Protein AF-0000000074130257 (afdb_homodimer)

Solvent-accessible surface area (backbone atoms only — not comparable to full-atom values): 22558 Å² total; per-residue (Å²): 116,70,37,36,35,36,28,43,68,71,37,57,50,27,30,37,38,44,35,50,38,52,73,68,67,54,76,70,44,76,44,71,60,47,61,91,79,41,42,52,75,32,69,71,35,34,73,74,30,79,81,44,58,72,19,34,38,34,54,56,91,45,73,45,38,48,38,68,27,42,43,53,27,50,41,64,65,64,56,68,94,61,84,92,47,41,66,45,81,52,37,69,63,29,28,46,33,42,26,42,42,54,50,28,51,55,45,34,52,48,42,41,57,21,43,30,40,71,36,34,77,73,42,88,49,66,62,37,70,90,36,48,65,58,43,53,56,48,52,47,51,52,28,59,51,33,72,78,30,70,26,86,69,32,81,51,75,34,57,30,45,51,54,40,46,45,47,55,52,52,37,51,75,68,62,51,84,56,56,82,82,32,60,48,42,46,54,41,49,53,56,53,61,63,38,89,48,37,55,80,44,42,48,66,20,50,54,61,69,70,106,116,71,38,35,34,36,29,44,69,72,38,58,51,26,30,38,38,45,37,50,38,53,74,68,67,53,78,68,43,76,42,70,58,47,61,92,79,40,42,51,76,32,70,71,36,33,73,74,30,80,81,44,59,73,19,35,38,32,53,57,92,46,71,45,40,48,39,69,26,42,43,52,27,48,42,64,66,65,56,66,93,63,84,91,52,41,68,46,82,52,38,70,62,29,28,46,34,42,28,42,42,55,51,27,50,57,45,36,53,48,42,42,58,20,44,32,39,72,37,34,78,73,41,90,51,66,61,40,70,90,34,48,65,60,41,52,55,48,52,46,51,52,29,59,50,33,73,78,29,70,25,85,70,34,81,53,74,34,56,30,46,51,55,38,46,43,46,55,52,50,37,51,76,68,61,53,85,57,56,81,81,31,59,47,42,49,53,41,50,52,56,55,60,63,39,90,47,36,56,82,43,39,48,68,20,50,56,62,72,71,105

Foldseek 3Di:
DFKEKEDALQDLLSLLLVVLCVVLPGDYHYDDADVVVPSLVDVVVCVLPVVSDDTWMDDDPDIDGDSVVSSVVCCVPRVPPDDQSLQDPPPVLNVQLVVLQVLLVVLLVLLCQQQVCVCLVVHDDHGDVVSVVVNVVSLVVQLVCLVVALANRHPHHHSSLSSNLSSVVVCVLVVVPCCVVRVSSVNSNVVVCPPPCNCVSRVVNSVSSND/DFKEKEDALQDLLSLLLVVLCVVLPGDYHYDDAPVVVPSLVDPVVCVLPVVSDDTWMDGDPDIDGDSVVSSVVCCVPRVPPDDQSLQDPPPVLNVQLVVLQVLLVVLLVLLCQQQVCVCLVVHDDHGDVVSVVVNVVSLVVQLVCLVVALANRHPGHHSSLSSNLSSVVVCVLVVVPCCVVRVSSVNSNVVVCPPPCNCVSRVVNSVSSND

Organism: Ciona intestinalis (NCBI:txid7719)

Nearest PDB structures (foldseek):
  3qav-assembly1_A  TM=8.460E-01  e=1.071E-11  Laternula elliptica
  1axd-assembly1_B  TM=7.968E-01  e=5.045E-12  Zea mays
  3m8n-assembly1_A  TM=8.354E-01  e=2.530E-10  Rhodopseudomonas palustris
  1bye-assembly1_B  TM=8.026E-01  e=1.872E-10  Zea mays
  6nv6-assembly2_B  TM=7.912E-01  e=4.180E-10  Xanthomonas citri pv. citri str. 306

Radius of gyration: 20.81 Å; Cα contacts (8 Å, |Δi|>4): 606; chains: 2; bounding box: 53×52×54 Å

Secondary structure (DSSP, 8-state):
--EEEEE-TT-HHHHHHHHHHHHTT--EEEEE--TTTTGGGSHHHHHH-TT--S-EEEETTEEEESHHHHHHHHHHHH--S-S--SS--SHHHHHHHHHHHHHHHHHHHHHHHHHTHHHHHHS-PPP-GGGHHHHHHHHHHHHHHHTT-SBTTBSS--HHHHHHHHHHHHHHHTT-TTGGG-HHHHHHHHHHHTSTTHHHHHHHHHHHHT-/--EEEEE-TT-HHHHHHHHHHHHTT--EEEEE--TTTTGGGSHHHHHH-TT--S-EEEETTEEEESHHHHHHHHHHHH--SSS--SS--SHHHHHHHHHHHHHHHHHHHHHHHHHTHHHHHHS-PPP-GGGHHHHHHHHHHHHHHHTT-SBTTBSS--HHHHHHHHHHHHHHHTT-TTGGG-HHHHHHHHHHHTSTTHHHHHHHHHHHHT-

Sequence (422 aa):
MGLVLYSLEVSPPTRCVRMVLEHLELEYQIHEVNYAAGELQSQEFFALNARRRVPVLKDGEYTIAESRAISCYLCNKYGSGGVSDIYPSDPELRGSVDQQLYVSEAIYDTVQKYLNTKKVLFGEGLPKVEFKDDVIKSIQIYETLLTKQSYLCGDNVTIADVHASSSLFMLQLANFDVMGEFPNTSSWLKKIEALPYYKKCNEKGIAILTKMGLVLYSLEVSPPTRCVRMVLEHLELEYQIHEVNYAAGELQSQEFFALNARRRVPVLKDGEYTIAESRAISCYLCNKYGSGGVSDIYPSDPELRGSVDQQLYVSEAIYDTVQKYLNTKKVLFGEGLPKVEFKDDVIKSIQIYETLLTKQSYLCGDNVTIADVHASSSLFMLQLANFDVMGEFPNTSSWLKKIEALPYYKKCNEKGIAILTK

Structure (mmCIF, N/CA/C/O backbone):
data_AF-0000000074130257-model_v1
#
loop_
_entity.id
_entity.type
_entity.pdbx_description
1 polymer 'Glutathione transferase'
#
loop_
_atom_site.group_PDB
_atom_site.id
_atom_site.type_symbol
_atom_site.label_atom_id
_atom_site.label_alt_id
_atom_site.label_comp_id
_atom_site.label_asym_id
_atom_site.label_entity_id
_atom_site.label_seq_id
_atom_site.pdbx_PDB_ins_code
_atom_site.Cartn_x
_atom_site.Cartn_y
_atom_site.Cartn_z
_atom_site.occupancy
_atom_site.B_iso_or_equiv
_atom_site.auth_seq_id
_atom_site.auth_comp_id
_atom_site.auth_asym_id
_atom_site.auth_atom_id
_atom_site.pdbx_PDB_model_num
ATOM 1 N N . MET A 1 1 ? -14.125 -5.09 -25.438 1 63.53 1 MET A N 1
ATOM 2 C CA . MET A 1 1 ? -12.68 -4.969 -25.609 1 63.53 1 MET A CA 1
ATOM 3 C C . MET A 1 1 ? -11.938 -5.523 -24.406 1 63.53 1 MET A C 1
ATOM 5 O O . MET A 1 1 ? -12.461 -5.496 -23.281 1 63.53 1 MET A O 1
ATOM 9 N N . GLY A 1 2 ? -10.883 -6.547 -24.469 1 87.81 2 GLY A N 1
ATOM 10 C CA . GLY A 1 2 ? -10.305 -7.492 -23.531 1 87.81 2 GLY A CA 1
ATOM 11 C C . GLY A 1 2 ? -9.266 -6.867 -22.609 1 87.81 2 GLY A C 1
ATOM 12 O O . GLY A 1 2 ? -9.078 -5.652 -22.625 1 87.81 2 GLY A O 1
ATOM 13 N N . LEU A 1 3 ? -8.734 -7.418 -21.672 1 98 3 LEU A N 1
ATOM 14 C CA . LEU A 1 3 ? -7.695 -7.016 -20.734 1 98 3 LEU A CA 1
ATOM 15 C C . LEU A 1 3 ? -6.383 -6.738 -21.453 1 98 3 LEU A C 1
ATOM 17 O O . LEU A 1 3 ? -5.926 -7.555 -22.266 1 98 3 LEU A O 1
ATOM 21 N N . VAL A 1 4 ? -5.797 -5.457 -21.25 1 98.69 4 VAL A N 1
ATOM 22 C CA . VAL A 1 4 ? -4.477 -5.102 -21.766 1 98.69 4 VAL A CA 1
ATOM 23 C C . VAL A 1 4 ? -3.568 -4.688 -20.609 1 98.69 4 VAL A C 1
ATOM 25 O O . VAL A 1 4 ? -3.895 -3.77 -19.859 1 98.69 4 VAL A O 1
ATOM 28 N N . LEU A 1 5 ? -2.459 -5.316 -20.484 1 98.75 5 LEU A N 1
ATOM 29 C CA . LEU A 1 5 ? -1.491 -5.023 -19.438 1 98.75 5 LEU A CA 1
ATOM 30 C C . LEU A 1 5 ? -0.273 -4.305 -20.016 1 98.75 5 LEU A C 1
ATOM 32 O O . LEU A 1 5 ? 0.444 -4.855 -20.844 1 98.75 5 LEU A O 1
ATOM 36 N N . TYR A 1 6 ? -0.094 -3.053 -19.609 1 98.69 6 TYR A N 1
ATOM 37 C CA . TYR A 1 6 ? 1.158 -2.352 -19.875 1 98.69 6 TYR A CA 1
ATOM 38 C C . TYR A 1 6 ? 2.262 -2.84 -18.953 1 98.69 6 TYR A C 1
ATOM 40 O O . TYR A 1 6 ? 2.146 -2.729 -17.719 1 98.69 6 TYR A O 1
ATOM 48 N N . SER A 1 7 ? 3.311 -3.32 -19.547 1 96.94 7 SER A N 1
ATOM 49 C CA . SER A 1 7 ? 4.25 -4.133 -18.781 1 96.94 7 SER A CA 1
ATOM 50 C C . SER A 1 7 ? 5.688 -3.877 -19.219 1 96.94 7 SER A C 1
ATOM 52 O O . SER A 1 7 ? 5.922 -3.283 -20.281 1 96.94 7 SER A O 1
ATOM 54 N N . LEU A 1 8 ? 6.625 -4.215 -18.359 1 94.75 8 LEU A N 1
ATOM 55 C CA . LEU A 1 8 ? 8.047 -4.41 -18.625 1 94.75 8 LEU A CA 1
ATOM 56 C C . LEU A 1 8 ? 8.5 -5.789 -18.172 1 94.75 8 LEU A C 1
ATOM 58 O O . LEU A 1 8 ? 8.273 -6.172 -17.016 1 94.75 8 LEU A O 1
ATOM 62 N N . GLU A 1 9 ? 9.148 -6.516 -19.047 1 93 9 GLU A N 1
ATOM 63 C CA . GLU A 1 9 ? 9.539 -7.891 -18.75 1 93 9 GLU A CA 1
ATOM 64 C C . GLU A 1 9 ? 10.398 -7.961 -17.5 1 93 9 GLU A C 1
ATOM 66 O O . GLU A 1 9 ? 10.281 -8.898 -16.703 1 93 9 GLU A O 1
ATOM 71 N N . VAL A 1 10 ? 11.211 -7.004 -17.266 1 92.19 10 VAL A N 1
ATOM 72 C CA . VAL A 1 10 ? 12.195 -7.055 -16.188 1 92.19 10 VAL A CA 1
ATOM 73 C C . VAL A 1 10 ? 11.57 -6.547 -14.891 1 92.19 10 VAL A C 1
ATOM 75 O O . VAL A 1 10 ? 12.156 -6.688 -13.82 1 92.19 10 VAL A O 1
ATOM 78 N N . SER A 1 11 ? 10.414 -5.941 -14.953 1 94 11 SER A N 1
ATOM 79 C CA . SER A 1 11 ? 9.758 -5.34 -13.797 1 94 11 SER A CA 1
ATOM 80 C C . SER A 1 11 ? 9.086 -6.398 -12.93 1 94 11 SER A C 1
ATOM 82 O O . SER A 1 11 ? 8.156 -7.07 -13.367 1 94 11 SER A O 1
ATOM 84 N N . PRO A 1 12 ? 9.477 -6.508 -11.68 1 96.31 12 PRO A N 1
ATOM 85 C CA . PRO A 1 12 ? 8.836 -7.492 -10.805 1 96.31 12 PRO A CA 1
ATOM 86 C C . PRO A 1 12 ? 7.352 -7.219 -10.586 1 96.31 12 PRO A C 1
ATOM 88 O O . PRO A 1 12 ? 6.531 -8.133 -10.672 1 96.31 12 PRO A O 1
ATOM 91 N N . PRO A 1 13 ? 6.918 -5.984 -10.414 1 97.69 13 PRO A N 1
ATOM 92 C CA . PRO A 1 13 ? 5.492 -5.723 -10.219 1 97.69 13 PRO A CA 1
ATOM 93 C C . PRO A 1 13 ? 4.641 -6.172 -11.406 1 97.69 13 PRO A C 1
ATOM 95 O O . PRO A 1 13 ? 3.529 -6.676 -11.211 1 97.69 13 PRO A O 1
ATOM 98 N N . THR A 1 14 ? 5.105 -5.984 -12.586 1 97.81 14 THR A N 1
ATOM 99 C CA . THR A 1 14 ? 4.332 -6.43 -13.742 1 97.81 14 THR A CA 1
ATOM 100 C C . THR A 1 14 ? 4.219 -7.953 -13.766 1 97.81 14 THR A C 1
ATOM 102 O O . THR A 1 14 ? 3.172 -8.5 -14.117 1 97.81 14 THR A O 1
ATOM 105 N N . ARG A 1 15 ? 5.301 -8.594 -13.422 1 98.12 15 ARG A N 1
ATOM 106 C CA . ARG A 1 15 ? 5.301 -10.055 -13.438 1 98.12 15 ARG A CA 1
ATOM 107 C C . ARG A 1 15 ? 4.375 -10.609 -12.359 1 98.12 15 ARG A C 1
ATOM 109 O O . ARG A 1 15 ? 3.758 -11.656 -12.547 1 98.12 15 ARG A O 1
ATOM 116 N N . CYS A 1 16 ? 4.285 -9.938 -11.25 1 98.75 16 CYS A N 1
ATOM 117 C CA . CYS A 1 16 ? 3.324 -10.336 -10.227 1 98.75 16 CYS A CA 1
ATOM 118 C C . CYS A 1 16 ? 1.899 -10.273 -10.766 1 98.75 16 CYS A C 1
ATOM 120 O O . CYS A 1 16 ? 1.106 -11.188 -10.531 1 98.75 16 CYS A O 1
ATOM 122 N N . VAL A 1 17 ? 1.554 -9.203 -11.477 1 98.81 17 VAL A N 1
ATOM 123 C CA . VAL A 1 17 ? 0.211 -9.07 -12.031 1 98.81 17 VAL A CA 1
ATOM 124 C C . VAL A 1 17 ? -0.038 -10.164 -13.062 1 98.81 17 VAL A C 1
ATOM 126 O O . VAL A 1 17 ? -1.133 -10.727 -13.125 1 98.81 17 VAL A O 1
ATOM 129 N N . ARG A 1 18 ? 1 -10.492 -13.852 1 98.75 18 ARG A N 1
ATOM 130 C CA . ARG A 1 18 ? 0.872 -11.586 -14.805 1 98.75 18 ARG A CA 1
ATOM 131 C C . ARG A 1 18 ? 0.546 -12.898 -14.094 1 98.75 18 ARG A C 1
ATOM 133 O O . ARG A 1 18 ? -0.294 -13.672 -14.555 1 98.75 18 ARG A O 1
ATOM 140 N N . MET A 1 19 ? 1.206 -13.141 -13.008 1 98.5 19 MET A N 1
ATOM 141 C CA . MET A 1 19 ? 0.936 -14.359 -12.258 1 98.5 19 MET A CA 1
ATOM 142 C C . MET A 1 19 ? -0.519 -14.414 -11.797 1 98.5 19 MET A C 1
ATOM 144 O O . MET A 1 19 ? -1.154 -15.469 -11.852 1 98.5 19 MET A O 1
ATOM 148 N N . VAL A 1 20 ? -1.075 -13.281 -11.344 1 97.5 20 VAL A N 1
ATOM 149 C CA . VAL A 1 20 ? -2.463 -13.227 -10.898 1 97.5 20 VAL A CA 1
ATOM 150 C C . VAL A 1 20 ? -3.396 -13.469 -12.086 1 97.5 20 VAL A C 1
ATOM 152 O O . VAL A 1 20 ? -4.375 -14.211 -11.977 1 97.5 20 VAL A O 1
ATOM 155 N N . LEU A 1 21 ? -3.092 -12.844 -13.219 1 97.44 21 LEU A N 1
ATOM 156 C CA . LEU A 1 21 ? -3.875 -13.055 -14.43 1 97.44 21 LEU A CA 1
ATOM 157 C C . LEU A 1 21 ? -3.891 -14.531 -14.82 1 97.44 21 LEU A C 1
ATOM 159 O O . LEU A 1 21 ? -4.945 -15.07 -15.164 1 97.44 21 LEU A O 1
ATOM 163 N N . GLU A 1 22 ? -2.738 -15.156 -14.758 1 97 22 GLU A N 1
ATOM 164 C CA . GLU A 1 22 ? -2.629 -16.578 -15.109 1 97 22 GLU A CA 1
ATOM 165 C C . GLU A 1 22 ? -3.375 -17.453 -14.109 1 97 22 GLU A C 1
ATOM 167 O O . GLU A 1 22 ? -4.047 -18.406 -14.492 1 97 22 GLU A O 1
ATOM 172 N N . HIS A 1 23 ? -3.178 -17.125 -12.859 1 95.38 23 HIS A N 1
ATOM 173 C CA . HIS A 1 23 ? -3.895 -17.875 -11.836 1 95.38 23 HIS A CA 1
ATOM 174 C C . HIS A 1 23 ? -5.398 -17.859 -12.094 1 95.38 23 HIS A C 1
ATOM 176 O O . HIS A 1 23 ? -6.074 -18.875 -11.906 1 95.38 23 HIS A O 1
ATOM 182 N N . LEU A 1 24 ? -5.906 -16.75 -12.508 1 94.56 24 LEU A N 1
ATOM 183 C CA . LEU A 1 24 ? -7.336 -16.562 -12.727 1 94.56 24 LEU A CA 1
ATOM 184 C C . LEU A 1 24 ? -7.742 -17.047 -14.117 1 94.56 24 LEU A C 1
ATOM 186 O O . LEU A 1 24 ? -8.914 -16.969 -14.492 1 94.56 24 LEU A O 1
ATOM 190 N N . GLU A 1 25 ? -6.793 -17.469 -14.875 1 94.81 25 GLU A N 1
ATOM 191 C CA . GLU A 1 25 ? -7.012 -18.016 -16.219 1 94.81 25 GLU A CA 1
ATOM 192 C C . GLU A 1 25 ? -7.727 -17 -17.109 1 94.81 25 GLU A C 1
ATOM 194 O O . GLU A 1 25 ? -8.688 -17.344 -17.797 1 94.81 25 GLU A O 1
ATOM 199 N N . LEU A 1 26 ? -7.273 -15.828 -17.031 1 95.62 26 LEU A N 1
ATOM 200 C CA . LEU A 1 26 ? -7.859 -14.766 -17.844 1 95.62 26 LEU A CA 1
ATOM 201 C C . LEU A 1 26 ? -7.07 -14.562 -19.125 1 95.62 26 LEU A C 1
ATOM 203 O O . LEU A 1 26 ? -5.84 -14.656 -19.125 1 95.62 26 LEU A O 1
ATOM 207 N N . GLU A 1 27 ? -7.762 -14.32 -20.172 1 97.25 27 GLU A N 1
ATOM 208 C CA . GLU A 1 27 ? -7.121 -13.883 -21.406 1 97.25 27 GLU A CA 1
ATOM 209 C C . GLU A 1 27 ? -6.758 -12.398 -21.344 1 97.25 27 GLU A C 1
ATOM 211 O O . GLU A 1 27 ? -7.543 -11.586 -20.859 1 97.25 27 GLU A O 1
ATOM 216 N N . TYR A 1 28 ? -5.527 -12.141 -21.797 1 98 28 TYR A N 1
ATOM 217 C CA . TYR A 1 28 ? -5.082 -10.75 -21.766 1 98 28 TYR A CA 1
ATOM 218 C C . TYR A 1 28 ? -4.016 -10.508 -22.828 1 98 28 TYR A C 1
ATOM 220 O O . TYR A 1 28 ? -3.355 -11.445 -23.297 1 98 28 TYR A O 1
ATOM 228 N N . GLN A 1 29 ? -3.9 -9.266 -23.188 1 98.12 29 GLN A N 1
ATOM 229 C CA . GLN A 1 29 ? -2.838 -8.812 -24.078 1 98.12 29 GLN A CA 1
ATOM 230 C C . GLN A 1 29 ? -1.769 -8.039 -23.312 1 98.12 29 GLN A C 1
ATOM 232 O O . GLN A 1 29 ? -2.068 -7.391 -22.312 1 98.12 29 GLN A O 1
ATOM 237 N N . ILE A 1 30 ? -0.541 -8.133 -23.781 1 97.81 30 ILE A N 1
ATOM 238 C CA . ILE A 1 30 ? 0.561 -7.402 -23.172 1 97.81 30 ILE A CA 1
ATOM 239 C C . ILE A 1 30 ? 0.999 -6.262 -24.078 1 97.81 30 ILE A C 1
ATOM 241 O O . ILE A 1 30 ? 1.215 -6.461 -25.281 1 97.81 30 ILE A O 1
ATOM 245 N N . HIS A 1 31 ? 0.965 -5.109 -23.594 1 98.06 31 HIS A N 1
ATOM 246 C CA . HIS A 1 31 ? 1.686 -3.992 -24.188 1 98.06 31 HIS A CA 1
ATOM 247 C C . HIS A 1 31 ? 3.039 -3.785 -23.516 1 98.06 31 HIS A C 1
ATOM 249 O O . HIS A 1 31 ? 3.119 -3.189 -22.438 1 98.06 31 HIS A O 1
ATOM 255 N N . GLU A 1 32 ? 4.074 -4.262 -24.141 1 97.06 32 GLU A N 1
ATOM 256 C CA . GLU A 1 32 ? 5.41 -4.062 -23.594 1 97.06 32 GLU A CA 1
ATOM 257 C C . GLU A 1 32 ? 5.879 -2.625 -23.781 1 97.06 32 GLU A C 1
ATOM 259 O O . GLU A 1 32 ? 6.094 -2.186 -24.922 1 97.06 32 GLU A O 1
ATOM 264 N N . VAL A 1 33 ? 6.004 -1.98 -22.734 1 96.56 33 VAL A N 1
ATOM 265 C CA . VAL A 1 33 ? 6.395 -0.575 -22.766 1 96.56 33 VAL A CA 1
ATOM 266 C C . VAL A 1 33 ? 7.801 -0.445 -23.344 1 96.56 33 VAL A C 1
ATOM 268 O O . VAL A 1 33 ? 8.703 -1.201 -22.984 1 96.56 33 VAL A O 1
ATOM 271 N N . ASN A 1 34 ? 8 0.46 -24.312 1 95 34 ASN A N 1
ATOM 272 C CA . ASN A 1 34 ? 9.32 0.739 -24.875 1 95 34 ASN A CA 1
ATOM 273 C C . ASN A 1 34 ? 10.109 1.703 -24 1 95 34 ASN A C 1
ATOM 275 O O . ASN A 1 34 ? 10.148 2.906 -24.266 1 95 34 ASN A O 1
ATOM 279 N N . TYR A 1 35 ? 10.789 1.142 -23.109 1 89.62 35 TYR A N 1
ATOM 280 C CA . TYR A 1 35 ? 11.523 1.94 -22.141 1 89.62 35 TYR A CA 1
ATOM 281 C C . TYR A 1 35 ? 12.625 2.744 -22.812 1 89.62 35 TYR A C 1
ATOM 283 O O . TYR A 1 35 ? 12.805 3.93 -22.516 1 89.62 35 TYR A O 1
ATOM 291 N N . ALA A 1 36 ? 13.312 2.096 -23.688 1 89 36 ALA A N 1
ATOM 292 C CA . ALA A 1 36 ? 14.453 2.709 -24.359 1 89 36 ALA A CA 1
ATOM 293 C C . ALA A 1 36 ? 14.023 3.938 -25.156 1 89 36 ALA A C 1
ATOM 295 O O . ALA A 1 36 ? 14.773 4.91 -25.266 1 89 36 ALA A O 1
ATOM 296 N N . ALA A 1 37 ? 12.859 3.898 -25.641 1 94.12 37 ALA A N 1
ATOM 297 C CA . ALA A 1 37 ? 12.352 5 -26.453 1 94.12 37 ALA A CA 1
ATOM 298 C C . ALA A 1 37 ? 11.711 6.074 -25.594 1 94.12 37 ALA A C 1
ATOM 300 O O . ALA A 1 37 ? 11.156 7.051 -26.109 1 94.12 37 ALA A O 1
ATOM 301 N N . GLY A 1 38 ? 11.672 5.863 -24.328 1 94.06 38 GLY A N 1
ATOM 302 C CA . GLY A 1 38 ? 11.148 6.867 -23.406 1 94.06 38 GLY A CA 1
ATOM 303 C C . GLY A 1 38 ? 9.641 6.836 -23.281 1 94.06 38 GLY A C 1
ATOM 304 O O . GLY A 1 38 ? 9.016 7.84 -22.938 1 94.06 38 GLY A O 1
ATOM 305 N N . GLU A 1 39 ? 9.016 5.746 -23.594 1 95.75 39 GLU A N 1
ATOM 306 C CA . GLU A 1 39 ? 7.559 5.637 -23.562 1 95.75 39 GLU A CA 1
ATOM 307 C C . GLU A 1 39 ? 7.008 5.953 -22.172 1 95.75 39 GLU A C 1
ATOM 309 O O . GLU A 1 39 ? 5.965 6.602 -22.047 1 95.75 39 GLU A O 1
ATOM 314 N N . LEU A 1 40 ? 7.672 5.574 -21.156 1 93.75 40 LEU A N 1
ATOM 315 C CA . LEU A 1 40 ? 7.23 5.816 -19.781 1 93.75 40 LEU A CA 1
ATOM 316 C C . LEU A 1 40 ? 7.164 7.312 -19.5 1 93.75 40 LEU A C 1
ATOM 318 O O . LEU A 1 40 ? 6.383 7.75 -18.656 1 93.75 40 LEU A O 1
ATOM 322 N N . GLN A 1 41 ? 7.93 8.031 -20.156 1 94 41 GLN A N 1
ATOM 323 C CA . GLN A 1 41 ? 8.031 9.461 -19.891 1 94 41 GLN A CA 1
ATOM 324 C C . GLN A 1 41 ? 7.125 10.258 -20.828 1 94 41 GLN A C 1
ATOM 326 O O . GLN A 1 41 ? 7.043 11.484 -20.734 1 94 41 GLN A O 1
ATOM 331 N N . SER A 1 42 ? 6.441 9.594 -21.672 1 96.12 42 SER A N 1
ATOM 332 C CA . SER A 1 42 ? 5.602 10.258 -22.656 1 96.12 42 SER A CA 1
ATOM 333 C C . SER A 1 42 ? 4.336 10.82 -22.031 1 96.12 42 SER A C 1
ATOM 335 O O . SER A 1 42 ? 3.941 10.398 -20.938 1 96.12 42 SER A O 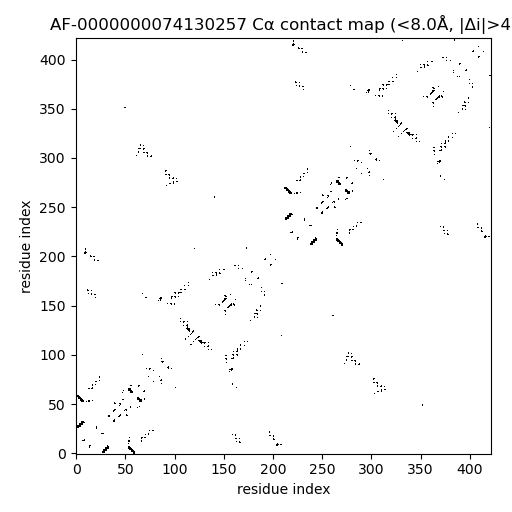1
ATOM 337 N N . GLN A 1 43 ? 3.697 11.742 -22.688 1 95.25 43 GLN A N 1
ATOM 338 C CA . GLN A 1 43 ? 2.422 12.305 -22.25 1 95.25 43 GLN A CA 1
ATOM 339 C C . GLN A 1 43 ? 1.305 11.266 -22.344 1 95.25 43 GLN A C 1
ATOM 341 O O . GLN A 1 43 ? 0.382 11.266 -21.531 1 95.25 43 GLN A O 1
ATOM 346 N N . GLU A 1 44 ? 1.469 10.453 -23.312 1 95.69 44 GLU A N 1
ATOM 347 C CA . GLU A 1 44 ? 0.488 9.375 -23.453 1 95.69 44 GLU A CA 1
ATOM 348 C C . GLU A 1 44 ? 0.482 8.461 -22.234 1 95.69 44 GLU A C 1
ATOM 350 O O . GLU A 1 44 ? -0.582 8.078 -21.75 1 95.69 44 GLU A O 1
ATOM 355 N N . PHE A 1 45 ? 1.673 8.141 -21.781 1 96.75 45 PHE A N 1
ATOM 356 C CA . PHE A 1 45 ? 1.735 7.258 -20.625 1 96.75 45 PHE A CA 1
ATOM 357 C C . PHE A 1 45 ? 1.288 7.992 -19.359 1 96.75 45 PHE A C 1
ATOM 359 O O . PHE A 1 45 ? 0.66 7.398 -18.484 1 96.75 45 PHE A O 1
ATOM 366 N N . PHE A 1 46 ? 1.589 9.266 -19.297 1 94.25 46 PHE A N 1
ATOM 367 C CA . PHE A 1 46 ? 1.132 10.094 -18.188 1 94.25 46 PHE A CA 1
ATOM 368 C C . PHE A 1 46 ? -0.388 10.055 -18.078 1 94.25 46 PHE A C 1
ATOM 370 O O . PHE A 1 46 ? -0.935 10.039 -16.969 1 94.25 46 PHE A O 1
ATOM 377 N N . ALA A 1 47 ? -1.034 10.031 -19.172 1 93.56 47 ALA A N 1
ATOM 378 C CA . ALA A 1 47 ? -2.494 9.984 -19.188 1 93.56 47 ALA A CA 1
ATOM 379 C C . ALA A 1 47 ? -3.01 8.664 -18.641 1 93.56 47 ALA A C 1
ATOM 381 O O . ALA A 1 47 ? -4.117 8.594 -18.109 1 93.56 47 ALA A O 1
ATOM 382 N N . LEU A 1 48 ? -2.215 7.582 -18.75 1 95.5 48 LEU A N 1
ATOM 383 C CA . LEU A 1 48 ? -2.574 6.273 -18.219 1 95.5 48 LEU A CA 1
ATOM 384 C C . LEU A 1 48 ? -2.309 6.203 -16.719 1 95.5 48 LEU A C 1
ATOM 386 O O . LEU A 1 48 ? -3.133 5.684 -15.969 1 95.5 48 LEU A O 1
ATOM 390 N N . ASN A 1 49 ? -1.195 6.758 -16.344 1 96.06 49 ASN A N 1
ATOM 391 C CA . ASN A 1 49 ? -0.727 6.742 -14.961 1 96.06 49 ASN A CA 1
ATOM 392 C C . ASN A 1 49 ? 0.167 7.938 -14.656 1 96.06 49 ASN A C 1
ATOM 394 O O . ASN A 1 49 ? 1.328 7.973 -15.07 1 96.06 49 ASN A O 1
ATOM 398 N N . ALA A 1 50 ? -0.292 8.805 -13.836 1 93.44 50 ALA A N 1
ATOM 399 C CA . ALA A 1 50 ? 0.393 10.062 -13.555 1 93.44 50 ALA A CA 1
ATOM 400 C C . ALA A 1 50 ? 1.741 9.812 -12.883 1 93.44 50 ALA A C 1
ATOM 402 O O . ALA A 1 50 ? 2.629 10.672 -12.922 1 93.44 50 ALA A O 1
ATOM 403 N N . ARG A 1 51 ? 1.95 8.633 -12.32 1 94.06 51 ARG A N 1
ATOM 404 C CA . ARG A 1 51 ? 3.219 8.297 -11.672 1 94.06 51 ARG A CA 1
ATOM 405 C C . ARG A 1 51 ? 4.211 7.738 -12.688 1 94.06 51 ARG A C 1
ATOM 407 O O . ARG A 1 51 ? 5.383 7.523 -12.359 1 94.06 51 ARG A O 1
ATOM 414 N N . ARG A 1 52 ? 3.736 7.449 -13.883 1 94.62 52 ARG A N 1
ATOM 415 C CA . ARG A 1 52 ? 4.57 6.984 -14.992 1 94.62 52 A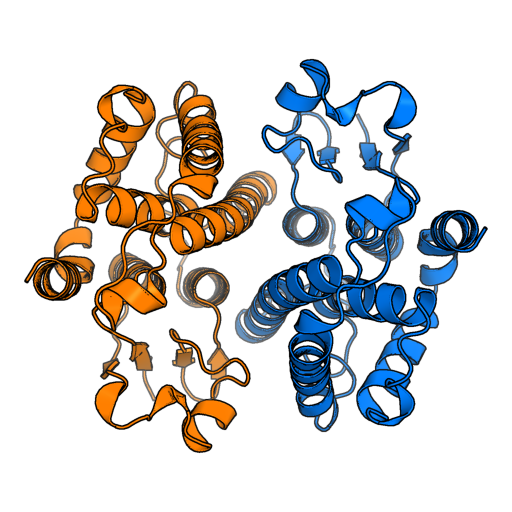RG A CA 1
ATOM 416 C C . ARG A 1 52 ? 5.316 5.707 -14.609 1 94.62 52 ARG A C 1
ATOM 418 O O . ARG A 1 52 ? 6.527 5.609 -14.812 1 94.62 52 ARG A O 1
ATOM 425 N N . ARG A 1 53 ? 4.582 4.805 -14.031 1 94.88 53 ARG A N 1
ATOM 426 C CA . ARG A 1 53 ? 5.121 3.504 -13.648 1 94.88 53 ARG A CA 1
ATOM 427 C C . ARG A 1 53 ? 4.262 2.371 -14.203 1 94.88 53 ARG A C 1
ATOM 429 O O . ARG A 1 53 ? 3.062 2.547 -14.422 1 94.88 53 ARG A O 1
ATOM 436 N N . VAL A 1 54 ? 4.855 1.299 -14.523 1 96.88 54 VAL A N 1
ATOM 437 C CA . VAL A 1 54 ? 4.152 0.055 -14.812 1 96.88 54 VAL A CA 1
ATOM 438 C C . VAL A 1 54 ? 4.047 -0.789 -13.547 1 96.88 54 VAL A C 1
ATOM 440 O O . VAL A 1 54 ? 4.836 -0.623 -12.609 1 96.88 54 VAL A O 1
ATOM 443 N N . PRO A 1 55 ? 3.033 -1.645 -13.5 1 98.5 55 PRO A N 1
ATOM 444 C CA . PRO A 1 55 ? 2.049 -1.999 -14.523 1 98.5 55 PRO A CA 1
ATOM 445 C C . PRO A 1 55 ? 0.867 -1.034 -14.562 1 98.5 55 PRO A C 1
ATOM 447 O O . PRO A 1 55 ? 0.594 -0.342 -13.578 1 98.5 55 PRO A O 1
ATOM 450 N N . VAL A 1 56 ? 0.247 -0.917 -15.68 1 98.81 56 VAL A N 1
ATOM 451 C CA . VAL A 1 56 ? -1.088 -0.363 -15.883 1 98.81 56 VAL A CA 1
ATOM 452 C C . VAL A 1 56 ? -1.978 -1.396 -16.562 1 98.81 56 VAL A C 1
ATOM 454 O O . VAL A 1 56 ? -1.543 -2.08 -17.5 1 98.81 56 VAL A O 1
ATOM 457 N N . LEU A 1 57 ? -3.207 -1.554 -16.125 1 98.88 57 LEU A N 1
ATOM 458 C CA . LEU A 1 57 ? -4.164 -2.475 -16.719 1 98.88 57 LEU A CA 1
ATOM 459 C C . LEU A 1 57 ? -5.355 -1.72 -17.297 1 98.88 57 LEU A C 1
ATOM 461 O O . LEU A 1 57 ? -5.949 -0.879 -16.625 1 98.88 57 LEU A O 1
ATOM 465 N N . LYS A 1 58 ? -5.648 -1.975 -18.5 1 98.62 58 LYS A N 1
ATOM 466 C CA . LYS A 1 58 ? -6.898 -1.532 -19.109 1 98.62 58 LYS A CA 1
ATOM 467 C C . LYS A 1 58 ? -7.91 -2.672 -19.172 1 98.62 58 LYS A C 1
ATOM 469 O O . LYS A 1 58 ? -7.594 -3.764 -19.656 1 98.62 58 LYS A O 1
ATOM 474 N N . ASP A 1 59 ? -9.023 -2.512 -18.688 1 98.31 59 ASP A N 1
ATOM 475 C CA . ASP A 1 59 ? -10.188 -3.391 -18.781 1 98.31 59 ASP A CA 1
ATOM 476 C C . ASP A 1 59 ? -11.367 -2.668 -19.422 1 98.31 59 ASP A C 1
ATOM 478 O O . ASP A 1 59 ? -12.219 -2.121 -18.719 1 98.31 59 ASP A O 1
ATOM 482 N N . GLY A 1 60 ? -11.469 -2.756 -20.75 1 96.5 60 GLY A N 1
ATOM 483 C CA . GLY A 1 60 ? -12.406 -1.892 -21.438 1 96.5 60 GLY A CA 1
ATOM 484 C C . GLY A 1 60 ? -12.109 -0.415 -21.266 1 96.5 60 GLY A C 1
ATOM 485 O O . GLY A 1 60 ? -11 0.037 -21.547 1 96.5 60 GLY A O 1
ATOM 486 N N . GLU A 1 61 ? -13.023 0.282 -20.703 1 95.81 61 GLU A N 1
ATOM 487 C CA . GLU A 1 61 ? -12.859 1.72 -20.516 1 95.81 61 GLU A CA 1
ATOM 488 C C . GLU A 1 61 ? -12.195 2.025 -19.172 1 95.81 61 GLU A C 1
ATOM 490 O O . GLU A 1 61 ? -11.789 3.162 -18.906 1 95.81 61 GLU A O 1
ATOM 495 N N . TYR A 1 62 ? -12.094 1.034 -18.406 1 97.38 62 TYR A N 1
ATOM 496 C CA . TYR A 1 62 ? -11.516 1.221 -17.078 1 97.38 62 TYR A CA 1
ATOM 497 C C . TYR A 1 62 ? -10.008 1.026 -17.109 1 97.38 62 TYR A C 1
ATOM 499 O O . TYR A 1 62 ? -9.508 0.095 -17.734 1 97.38 62 TYR A O 1
ATOM 507 N N . THR A 1 63 ? -9.25 1.955 -16.5 1 98.31 63 THR A N 1
ATOM 508 C CA . THR A 1 63 ? -7.801 1.882 -16.375 1 98.31 63 THR A CA 1
ATOM 509 C C . THR A 1 63 ? -7.379 1.914 -14.906 1 98.31 63 THR A C 1
ATOM 511 O O . THR A 1 63 ? -7.906 2.705 -14.117 1 98.31 63 THR A O 1
ATOM 514 N N . ILE A 1 64 ? -6.469 1.025 -14.562 1 98.62 64 ILE A N 1
ATOM 515 C CA . ILE A 1 64 ? -5.992 0.979 -13.18 1 98.62 64 ILE A CA 1
ATOM 516 C C . ILE A 1 64 ? -4.488 0.725 -13.164 1 98.62 64 ILE A C 1
ATOM 518 O O . ILE A 1 64 ? -3.973 -0.05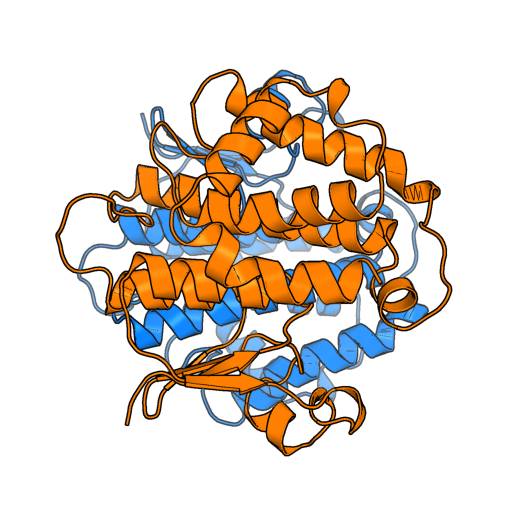3 -13.977 1 98.62 64 ILE A O 1
ATOM 522 N N . ALA A 1 65 ? -3.828 1.413 -12.195 1 98.56 65 ALA A N 1
ATOM 523 C CA . ALA A 1 65 ? -2.398 1.22 -11.961 1 98.56 65 ALA A CA 1
ATOM 524 C C . ALA A 1 65 ? -2.139 0.703 -10.547 1 98.56 65 ALA A C 1
ATOM 526 O O . ALA A 1 65 ? -3.078 0.407 -9.805 1 98.56 65 ALA A O 1
ATOM 527 N N . GLU A 1 66 ? -0.859 0.625 -10.234 1 98.56 66 GLU A N 1
ATOM 528 C CA . GLU A 1 66 ? -0.424 0.038 -8.969 1 98.56 66 GLU A CA 1
ATOM 529 C C . GLU A 1 66 ? -0.642 -1.472 -8.953 1 98.56 66 GLU A C 1
ATOM 531 O O . GLU A 1 66 ? -1.782 -1.939 -8.93 1 98.56 66 GLU A O 1
ATOM 536 N N . SER A 1 67 ? 0.453 -2.186 -8.898 1 98.81 67 SER A N 1
ATOM 537 C CA . SER A 1 67 ? 0.415 -3.623 -9.141 1 98.81 67 SER A CA 1
ATOM 538 C C . SER A 1 67 ? -0.469 -4.336 -8.125 1 98.81 67 SER A C 1
ATOM 540 O O . SER A 1 67 ? -1.265 -5.203 -8.484 1 98.81 67 SER A O 1
ATOM 542 N N . ARG A 1 68 ? -0.369 -3.994 -6.879 1 98.75 68 ARG A N 1
ATOM 543 C CA . ARG A 1 68 ? -1.159 -4.652 -5.844 1 98.75 68 ARG A CA 1
ATOM 544 C C . ARG A 1 68 ? -2.637 -4.297 -5.973 1 98.75 68 ARG A C 1
ATOM 546 O O . ARG A 1 68 ? -3.504 -5.156 -5.801 1 98.75 68 ARG A O 1
ATOM 553 N N . ALA A 1 69 ? -2.961 -3.027 -6.305 1 98.81 69 ALA A N 1
ATOM 554 C CA . ALA A 1 69 ? -4.344 -2.631 -6.562 1 98.81 69 ALA A CA 1
ATOM 555 C C . ALA A 1 69 ? -4.91 -3.375 -7.77 1 98.81 69 ALA A C 1
ATOM 557 O O . ALA A 1 69 ? -6.062 -3.812 -7.75 1 98.81 69 ALA A O 1
ATOM 558 N N . ILE A 1 70 ? -4.109 -3.518 -8.812 1 98.88 70 ILE A N 1
ATOM 559 C CA . ILE A 1 70 ? -4.523 -4.254 -10 1 98.88 70 ILE A CA 1
ATOM 560 C C . ILE A 1 70 ? -4.871 -5.691 -9.617 1 98.88 70 ILE A C 1
ATOM 562 O O . ILE A 1 70 ? -5.898 -6.223 -10.047 1 98.88 70 ILE A O 1
ATOM 566 N N . SER A 1 71 ? -4.016 -6.297 -8.844 1 98.31 71 SER A N 1
ATOM 567 C CA . SER A 1 71 ? -4.246 -7.68 -8.438 1 98.31 71 SER A CA 1
ATOM 568 C C . SER A 1 71 ? -5.535 -7.816 -7.637 1 98.31 71 SER A C 1
ATOM 570 O O . SER A 1 71 ? -6.316 -8.742 -7.863 1 98.31 71 SER A O 1
ATOM 572 N N . CYS A 1 72 ? -5.75 -6.906 -6.68 1 97.44 72 CYS A N 1
ATOM 573 C CA . CYS A 1 72 ? -7.004 -6.914 -5.93 1 97.44 72 CYS A CA 1
ATOM 574 C C . CYS A 1 72 ? -8.195 -6.754 -6.859 1 97.44 72 CYS A C 1
ATOM 576 O O . CYS A 1 72 ? -9.188 -7.477 -6.738 1 97.44 72 CYS A O 1
ATOM 578 N N . TYR A 1 73 ? -8.117 -5.844 -7.824 1 97.75 73 TYR A N 1
ATOM 579 C CA . TYR A 1 73 ? -9.18 -5.578 -8.789 1 97.75 73 TYR A CA 1
ATOM 580 C C . TYR A 1 73 ? -9.523 -6.832 -9.586 1 97.75 73 TYR A C 1
ATOM 582 O O . TYR A 1 73 ? -10.688 -7.215 -9.695 1 97.75 73 TYR A O 1
ATOM 590 N N . LEU A 1 74 ? -8.484 -7.469 -10.086 1 97.06 74 LEU A N 1
ATOM 591 C CA . LEU A 1 74 ? -8.672 -8.664 -10.898 1 97.06 74 LEU A CA 1
ATOM 592 C C . LEU A 1 74 ? -9.383 -9.758 -10.102 1 97.06 74 LEU A C 1
ATOM 594 O O . LEU A 1 74 ? -10.297 -10.406 -10.609 1 97.06 74 LEU A O 1
ATOM 598 N N . CYS A 1 75 ? -8.961 -9.922 -8.914 1 96.31 75 CYS A N 1
ATOM 599 C CA . CYS A 1 75 ? -9.594 -10.93 -8.07 1 96.31 75 CYS A CA 1
ATOM 600 C C . CYS A 1 75 ? -11.039 -10.57 -7.781 1 96.31 75 CYS A C 1
ATOM 602 O O . CYS A 1 75 ? -11.922 -11.43 -7.809 1 96.31 75 CYS A O 1
ATOM 604 N N . ASN A 1 76 ? -11.289 -9.297 -7.484 1 94.25 76 ASN A N 1
ATOM 605 C CA . ASN A 1 76 ? -12.633 -8.859 -7.129 1 94.25 76 ASN A CA 1
ATOM 606 C C . ASN A 1 76 ? -13.602 -8.984 -8.305 1 94.25 76 ASN A C 1
ATOM 608 O O . ASN A 1 76 ? -14.766 -9.32 -8.125 1 94.25 76 ASN A O 1
ATOM 612 N N . LYS A 1 77 ? -13.125 -8.68 -9.445 1 94.5 77 LYS A N 1
ATOM 613 C CA . LYS A 1 77 ? -14.016 -8.633 -10.609 1 94.5 77 LYS A CA 1
ATOM 614 C C . LYS A 1 77 ? -14.148 -10 -11.258 1 94.5 77 LYS A C 1
ATOM 616 O O . LYS A 1 77 ? -15.234 -10.398 -11.672 1 94.5 77 LYS A O 1
ATOM 621 N N . TYR A 1 78 ? -13.062 -10.727 -11.289 1 93.62 78 TYR A N 1
ATOM 622 C CA . TYR A 1 78 ? -13.047 -11.922 -12.117 1 93.62 78 TYR A CA 1
ATOM 623 C C . TYR A 1 78 ? -12.891 -13.18 -11.266 1 93.62 78 TYR A C 1
ATOM 625 O O . TYR A 1 78 ? -13.031 -14.297 -11.766 1 93.62 78 TYR A O 1
ATOM 633 N N . GLY A 1 79 ? -12.516 -12.969 -9.977 1 86.25 79 GLY A N 1
ATOM 634 C CA . GLY A 1 79 ? -12.266 -14.117 -9.117 1 86.25 79 GLY A CA 1
ATOM 635 C C . GLY A 1 79 ? -13.523 -14.883 -8.766 1 86.25 79 GLY A C 1
ATOM 636 O O . GLY A 1 79 ? -14.523 -14.289 -8.359 1 86.25 79 GLY A O 1
ATOM 637 N N . SER A 1 80 ? -14.406 -15.609 -9.656 1 65 80 SER A N 1
ATOM 638 C CA . SER A 1 80 ? -15.641 -16.359 -9.492 1 65 80 SER A CA 1
ATOM 639 C C . SER A 1 80 ? -15.523 -17.391 -8.367 1 65 80 SER A C 1
ATOM 641 O O . SER A 1 80 ? -14.68 -18.281 -8.422 1 65 80 SER A O 1
ATOM 643 N N . GLY A 1 81 ? -16.453 -17.5 -7.316 1 54.56 81 GLY A N 1
ATOM 644 C CA . GLY A 1 81 ? -17 -18.406 -6.324 1 54.56 81 GLY A CA 1
ATOM 645 C C . GLY A 1 81 ? -16.031 -19.516 -5.949 1 54.56 81 GLY A C 1
ATOM 646 O O . GLY A 1 81 ? -16.344 -20.375 -5.117 1 54.56 81 GLY A O 1
ATOM 647 N N . GLY A 1 82 ? -15.078 -19.984 -6.887 1 43.84 82 GLY A N 1
ATOM 648 C CA . GLY A 1 82 ? -14.477 -21.25 -6.523 1 43.84 82 GLY A CA 1
ATOM 649 C C . GLY A 1 82 ? -13.508 -21.156 -5.359 1 43.84 82 GLY A C 1
ATOM 650 O O . GLY A 1 82 ? -13.234 -20.047 -4.871 1 43.84 82 GLY A O 1
ATOM 651 N N . VAL A 1 83 ? -13.023 -22.328 -4.789 1 44.09 83 VAL A N 1
ATOM 652 C CA . VAL A 1 83 ? -12.164 -22.688 -3.672 1 44.09 83 VAL A CA 1
ATOM 653 C C . VAL A 1 83 ? -10.953 -21.75 -3.631 1 44.09 83 VAL A C 1
ATOM 655 O O . VAL A 1 83 ? -10.57 -21.266 -2.562 1 44.09 83 VAL A O 1
ATOM 658 N N . SER A 1 84 ? -9.844 -22 -4.551 1 54.09 84 SER A N 1
ATOM 659 C CA . SER A 1 84 ? -8.555 -21.438 -4.156 1 54.09 84 SER A CA 1
ATOM 660 C C . SER A 1 84 ? -8.547 -19.922 -4.301 1 54.09 84 SER A C 1
ATOM 662 O O . SER A 1 84 ? -8.43 -19.391 -5.414 1 54.09 84 SER A O 1
ATOM 664 N N . ASP A 1 85 ? -9.297 -19.094 -3.393 1 79.56 85 ASP A N 1
ATOM 665 C CA . ASP A 1 85 ? -9.414 -17.641 -3.459 1 79.56 85 ASP A CA 1
ATOM 666 C C . ASP A 1 85 ? -8.133 -16.969 -2.988 1 79.56 85 ASP A C 1
ATOM 668 O O . ASP A 1 85 ? -7.809 -16.984 -1.799 1 79.56 85 ASP A O 1
ATOM 672 N N . ILE A 1 86 ? -7.34 -16.688 -3.957 1 94.31 86 ILE A N 1
ATOM 673 C CA . ILE A 1 86 ? -6.062 -16.031 -3.705 1 94.31 86 ILE A CA 1
ATOM 674 C C . ILE A 1 86 ? -6.305 -14.633 -3.137 1 94.31 86 ILE A C 1
ATOM 676 O O . ILE A 1 86 ? -5.359 -13.914 -2.809 1 94.31 86 ILE A O 1
ATOM 680 N N . TYR A 1 87 ? -7.523 -14.289 -3.002 1 96 87 TYR A N 1
ATOM 681 C CA . TYR A 1 87 ? -7.93 -13.07 -2.314 1 96 87 TYR A CA 1
ATOM 682 C C . TYR A 1 87 ? -9.281 -13.258 -1.634 1 96 87 TYR A C 1
ATOM 684 O O . TYR A 1 87 ? -10.312 -12.844 -2.17 1 96 87 TYR A O 1
ATOM 692 N N . PRO A 1 88 ? -9.234 -13.852 -0.455 1 93.69 88 PRO A N 1
ATOM 693 C CA . PRO A 1 88 ? -10.477 -14.273 0.208 1 93.69 88 PRO A CA 1
ATOM 694 C C . PRO A 1 88 ? -11.414 -13.109 0.5 1 93.69 88 PRO A C 1
ATOM 696 O O . PRO A 1 88 ? -10.961 -11.977 0.698 1 93.69 88 PRO A O 1
ATOM 699 N N . SER A 1 89 ? -12.719 -13.453 0.62 1 90 89 SER A N 1
ATOM 700 C CA . SER A 1 89 ? -13.711 -12.414 0.879 1 90 89 SER A CA 1
ATOM 701 C C . SER A 1 89 ? -13.984 -12.273 2.373 1 90 89 SER A C 1
ATOM 703 O O . SER A 1 89 ? -14.57 -11.281 2.809 1 90 89 SER A O 1
ATOM 705 N N . ASP A 1 90 ? -13.633 -13.352 3.148 1 92.75 90 ASP A N 1
ATOM 706 C CA . ASP A 1 90 ? -13.75 -13.227 4.598 1 92.75 90 ASP A CA 1
ATOM 707 C C . ASP A 1 90 ? -12.984 -12.008 5.109 1 92.75 90 ASP A C 1
ATOM 709 O O . ASP A 1 90 ? -11.797 -11.844 4.816 1 92.75 90 ASP A O 1
ATOM 713 N N . PRO A 1 91 ? -13.641 -11.164 5.863 1 94.06 91 PRO A N 1
ATOM 714 C CA . PRO A 1 91 ? -13 -9.891 6.223 1 94.06 91 PRO A CA 1
ATOM 715 C C . PRO A 1 91 ? -11.688 -10.078 6.969 1 94.06 91 PRO A C 1
ATOM 717 O O . PRO A 1 91 ? -10.727 -9.344 6.734 1 94.06 91 PRO A O 1
ATOM 720 N N . GLU A 1 92 ? -11.625 -11.016 7.887 1 96.56 92 GLU A N 1
ATOM 721 C CA . GLU A 1 92 ? -10.398 -11.203 8.656 1 96.56 92 GLU A CA 1
ATOM 722 C C . GLU A 1 92 ? -9.289 -11.781 7.781 1 96.56 92 GLU A C 1
ATOM 724 O O . GLU A 1 92 ? -8.148 -11.32 7.832 1 96.56 92 GLU A O 1
ATOM 729 N N . LEU A 1 93 ? -9.578 -12.797 6.961 1 95.38 93 LEU A N 1
ATOM 730 C CA . LEU A 1 93 ? -8.586 -13.359 6.055 1 95.38 93 LEU A CA 1
ATOM 731 C C . LEU A 1 93 ? -8.125 -12.32 5.035 1 95.38 93 LEU A C 1
ATOM 733 O O . LEU A 1 93 ? -6.93 -12.18 4.785 1 95.38 93 LEU A O 1
ATOM 737 N N . ARG A 1 94 ? -9.094 -11.594 4.5 1 95.88 94 ARG A N 1
ATOM 738 C CA . ARG A 1 94 ? -8.766 -10.555 3.535 1 95.88 94 ARG A CA 1
ATOM 739 C C . ARG A 1 94 ? -7.926 -9.453 4.184 1 95.88 94 ARG A C 1
ATOM 741 O O . ARG A 1 94 ? -6.996 -8.93 3.568 1 95.88 94 ARG A O 1
ATOM 748 N N . GLY A 1 95 ? -8.305 -9.078 5.406 1 97.81 95 GLY A N 1
ATOM 749 C CA . GLY A 1 95 ? -7.512 -8.109 6.137 1 97.81 95 GLY A CA 1
ATOM 750 C C . GLY A 1 95 ? -6.059 -8.516 6.289 1 97.81 95 GLY A C 1
ATOM 751 O O . GLY A 1 95 ? -5.156 -7.691 6.121 1 97.81 95 GLY A O 1
ATOM 752 N N . SER A 1 96 ? -5.828 -9.766 6.578 1 97.62 96 SER A N 1
ATOM 753 C CA . SER A 1 96 ? -4.469 -10.273 6.703 1 97.62 96 SER A CA 1
ATOM 75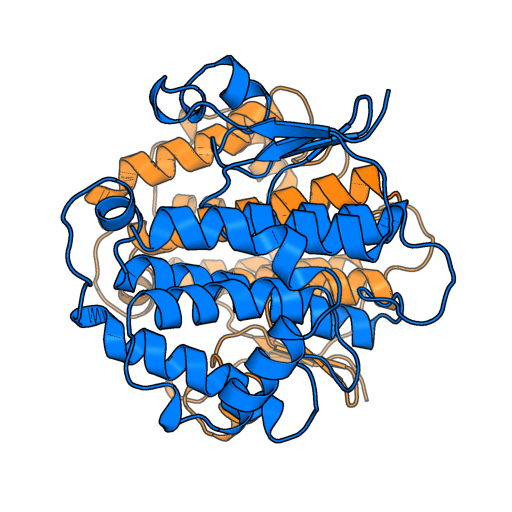4 C C . SER A 1 96 ? -3.723 -10.203 5.375 1 97.62 96 SER A C 1
ATOM 756 O O . SER A 1 96 ? -2.543 -9.852 5.336 1 97.62 96 SER A O 1
ATOM 758 N N . VAL A 1 97 ? -4.418 -10.5 4.324 1 97.94 97 VAL A N 1
ATOM 759 C CA . VAL A 1 97 ? -3.824 -10.414 2.996 1 97.94 97 VAL A CA 1
ATOM 760 C C . VAL A 1 97 ? -3.471 -8.961 2.689 1 97.94 97 VAL A C 1
ATOM 762 O O . VAL A 1 97 ? -2.352 -8.664 2.26 1 97.94 97 VAL A O 1
ATOM 765 N N . ASP A 1 98 ? -4.406 -8.062 2.953 1 98.56 98 ASP A N 1
ATOM 766 C CA . ASP A 1 98 ? -4.176 -6.641 2.699 1 98.56 98 ASP A CA 1
ATOM 767 C C . ASP A 1 98 ? -3 -6.117 3.523 1 98.56 98 ASP A C 1
ATOM 769 O O . ASP A 1 98 ? -2.168 -5.363 3.02 1 98.56 98 ASP A O 1
ATOM 773 N N . GLN A 1 99 ? -2.945 -6.508 4.762 1 98.75 99 GLN A N 1
ATOM 774 C CA . GLN A 1 99 ? -1.822 -6.113 5.602 1 98.75 99 GLN A CA 1
ATOM 775 C C . GLN A 1 99 ? -0.494 -6.535 4.98 1 98.75 99 GLN A C 1
ATOM 777 O O . GLN A 1 99 ? 0.438 -5.73 4.891 1 98.75 99 GLN A O 1
ATOM 782 N N . GLN A 1 100 ? -0.41 -7.75 4.551 1 98.62 100 GLN A N 1
ATOM 783 C CA . GLN A 1 100 ? 0.85 -8.266 4.027 1 98.62 100 GLN A CA 1
ATOM 784 C C . GLN A 1 100 ? 1.163 -7.664 2.658 1 98.62 100 GLN A C 1
ATOM 786 O O . GLN A 1 100 ? 2.328 -7.57 2.268 1 98.62 100 GLN A O 1
ATOM 791 N N . LEU A 1 101 ? 0.133 -7.246 1.917 1 98.81 101 LEU A N 1
ATOM 792 C CA . LEU A 1 101 ? 0.374 -6.512 0.681 1 98.81 101 LEU A CA 1
ATOM 793 C C . LEU A 1 101 ? 1.065 -5.18 0.967 1 98.81 101 LEU A C 1
ATOM 795 O O . LEU A 1 101 ? 2.025 -4.816 0.286 1 98.81 101 LEU A O 1
ATOM 799 N N . TYR A 1 102 ? 0.624 -4.469 1.956 1 98.62 102 TYR A N 1
ATOM 800 C CA . TYR A 1 102 ? 1.246 -3.195 2.299 1 98.62 102 TYR A CA 1
ATOM 801 C C . TYR A 1 102 ? 2.635 -3.408 2.889 1 98.62 102 TYR A C 1
ATOM 803 O O . TYR A 1 102 ? 3.566 -2.656 2.586 1 98.62 102 TYR A O 1
ATOM 811 N N . VAL A 1 103 ? 2.799 -4.438 3.727 1 98.12 103 VAL A N 1
ATOM 812 C CA . VAL A 1 103 ? 4.117 -4.777 4.254 1 98.12 103 VAL A CA 1
ATOM 813 C C . VAL A 1 103 ? 5.066 -5.105 3.104 1 98.12 103 VAL A C 1
ATOM 815 O O . VAL A 1 103 ? 6.207 -4.645 3.084 1 98.12 103 VAL A O 1
ATOM 818 N N . SER A 1 104 ? 4.551 -5.871 2.203 1 98.12 104 SER A N 1
ATOM 819 C CA . SER A 1 104 ? 5.363 -6.27 1.059 1 98.12 104 SER A CA 1
ATOM 820 C C . SER A 1 104 ? 5.82 -5.059 0.256 1 98.12 104 SER A C 1
ATOM 822 O O . SER A 1 104 ? 6.922 -5.055 -0.302 1 98.12 104 SER A O 1
ATOM 824 N N . GLU A 1 105 ? 4.969 -4.066 0.128 1 97.56 105 GLU A N 1
ATOM 825 C CA . GLU A 1 105 ? 5.332 -2.848 -0.59 1 97.56 105 GLU A CA 1
ATOM 826 C C . GLU A 1 105 ? 6.496 -2.135 0.088 1 97.56 105 GLU A C 1
ATOM 828 O O . GLU A 1 105 ? 7.426 -1.676 -0.582 1 97.56 105 GLU A O 1
ATOM 833 N N . ALA A 1 106 ? 6.445 -2.012 1.38 1 95.88 106 ALA A N 1
ATOM 834 C CA . ALA A 1 106 ? 7.52 -1.384 2.143 1 95.88 106 ALA A CA 1
ATOM 835 C C . ALA A 1 106 ? 8.828 -2.156 1.987 1 95.88 106 ALA A C 1
ATOM 837 O O . ALA A 1 106 ? 9.891 -1.559 1.823 1 95.88 106 ALA A O 1
ATOM 838 N N . ILE A 1 107 ? 8.75 -3.434 2.039 1 96.81 107 ILE A N 1
ATOM 839 C CA . ILE A 1 107 ? 9.938 -4.277 1.921 1 96.81 107 ILE A CA 1
ATOM 840 C C . ILE A 1 107 ? 10.5 -4.184 0.504 1 96.81 107 ILE A C 1
ATOM 842 O O . ILE A 1 107 ? 11.711 -4.137 0.315 1 96.81 107 ILE A O 1
ATOM 846 N N . TYR A 1 108 ? 9.617 -4.133 -0.446 1 96.88 108 TYR A N 1
ATOM 847 C CA . TYR A 1 108 ? 10.039 -3.957 -1.83 1 96.88 108 TYR A CA 1
ATOM 848 C C . TYR A 1 108 ? 10.859 -2.682 -1.991 1 96.88 108 TYR A C 1
ATOM 850 O O . TYR A 1 108 ? 11.922 -2.693 -2.617 1 96.88 108 TYR A O 1
ATOM 858 N N . ASP A 1 109 ? 10.406 -1.611 -1.439 1 94.38 109 ASP A N 1
ATOM 859 C CA . ASP A 1 109 ? 11.109 -0.334 -1.516 1 94.38 109 ASP A CA 1
ATOM 860 C C . ASP A 1 109 ? 12.484 -0.426 -0.864 1 94.38 109 ASP A C 1
ATOM 862 O O . ASP A 1 109 ? 13.461 0.123 -1.382 1 94.38 109 ASP A O 1
ATOM 866 N N . THR A 1 110 ? 12.547 -1.096 0.259 1 95.12 110 THR A N 1
ATOM 867 C CA . THR A 1 110 ? 13.805 -1.295 0.968 1 95.12 110 THR A CA 1
ATOM 868 C C . THR A 1 110 ? 14.789 -2.08 0.109 1 95.12 110 THR A C 1
ATOM 870 O O . THR A 1 110 ? 15.961 -1.712 0.003 1 95.12 110 THR A O 1
ATOM 873 N N . VAL A 1 111 ? 14.312 -3.1 -0.525 1 94.69 111 VAL A N 1
ATOM 874 C CA . VAL A 1 111 ? 15.148 -3.955 -1.364 1 94.69 111 VAL A CA 1
ATOM 875 C C . VAL A 1 111 ? 15.617 -3.176 -2.59 1 94.69 111 VAL A C 1
ATOM 877 O O . VAL A 1 111 ? 16.781 -3.275 -2.986 1 94.69 111 VAL A O 1
ATOM 880 N N . GLN A 1 112 ? 14.742 -2.396 -3.158 1 92.62 112 GLN A N 1
ATOM 881 C CA . GLN A 1 112 ? 15.109 -1.588 -4.316 1 92.62 112 GLN A CA 1
ATOM 882 C C . GLN A 1 112 ? 16.188 -0.568 -3.957 1 92.62 112 GLN A C 1
ATOM 884 O O . GLN A 1 112 ? 17.078 -0.284 -4.766 1 92.62 112 GLN A O 1
ATOM 889 N N . LYS A 1 113 ? 16.062 -0.005 -2.771 1 90.56 113 LYS A N 1
ATOM 890 C CA . LYS A 1 113 ? 17.078 0.93 -2.309 1 90.56 113 LYS A CA 1
ATOM 891 C C . LYS A 1 113 ? 18.438 0.246 -2.191 1 90.56 113 LYS A C 1
ATOM 893 O O . LYS A 1 113 ? 19.469 0.8 -2.609 1 90.56 113 LYS A O 1
ATOM 898 N N . TYR A 1 114 ? 18.438 -0.917 -1.69 1 93 114 TYR A N 1
ATOM 899 C CA . TYR A 1 114 ? 19.656 -1.691 -1.543 1 93 114 TYR A CA 1
ATOM 900 C C . TYR A 1 114 ? 20.25 -2.049 -2.904 1 93 114 TYR A C 1
ATOM 902 O O . TYR A 1 114 ? 21.438 -1.834 -3.152 1 93 114 TYR A O 1
ATOM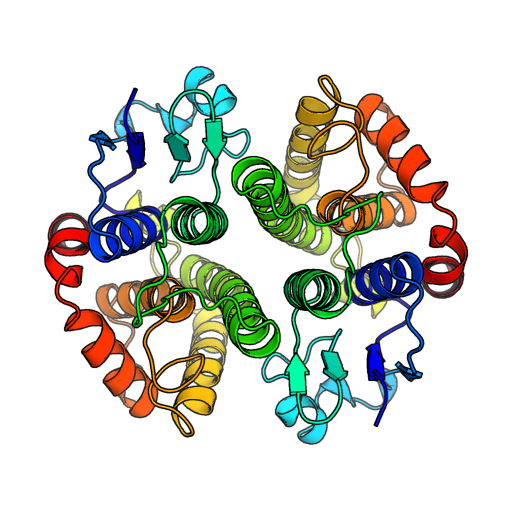 910 N N . LEU A 1 115 ? 19.406 -2.508 -3.756 1 90 115 LEU A N 1
ATOM 911 C CA . LEU A 1 115 ? 19.859 -3.014 -5.043 1 90 115 LEU A CA 1
ATOM 912 C C . LEU A 1 115 ? 20.156 -1.867 -6.004 1 90 115 LEU A C 1
ATOM 914 O O . LEU A 1 115 ? 20.781 -2.072 -7.051 1 90 115 LEU A O 1
ATOM 918 N N . ASN A 1 116 ? 19.781 -0.675 -5.621 1 81.44 116 ASN A N 1
ATOM 919 C CA . ASN A 1 116 ? 19.969 0.456 -6.523 1 81.44 116 ASN A CA 1
ATOM 920 C C . ASN A 1 116 ? 19.438 0.15 -7.926 1 81.44 116 ASN A C 1
ATOM 922 O O . ASN A 1 116 ? 20.125 0.394 -8.914 1 81.44 116 ASN A O 1
ATOM 926 N N . THR A 1 117 ? 18.453 -0.542 -7.961 1 68.19 117 THR A N 1
ATOM 927 C CA . THR A 1 117 ? 17.922 -1.24 -9.125 1 68.19 117 THR A CA 1
ATOM 928 C C . THR A 1 117 ? 17.812 -0.295 -10.32 1 68.19 117 THR A C 1
ATOM 930 O O . THR A 1 117 ? 18.156 -0.669 -11.445 1 68.19 117 THR A O 1
ATOM 933 N N . LYS A 1 118 ? 17.469 0.805 -10.078 1 61.44 118 LYS A N 1
ATOM 934 C CA . LYS A 1 118 ? 17.406 1.725 -11.211 1 61.44 118 LYS A CA 1
ATOM 935 C C . LYS A 1 118 ? 18.766 1.881 -11.875 1 61.44 118 LYS A C 1
ATOM 937 O O . LYS A 1 118 ? 18.875 1.938 -13.102 1 61.44 118 LYS A O 1
ATOM 942 N N . LYS A 1 119 ? 19.688 1.936 -11.008 1 58.91 119 LYS A N 1
ATOM 943 C CA . LYS A 1 119 ? 21.031 2.104 -11.539 1 58.91 119 LYS A CA 1
ATOM 944 C C . LYS A 1 119 ? 21.578 0.786 -12.086 1 58.91 119 LYS A C 1
ATOM 946 O O . LYS A 1 119 ? 22.312 0.775 -13.07 1 58.91 119 LYS A O 1
ATOM 951 N N . VAL A 1 120 ? 21.172 -0.14 -11.438 1 51.5 120 VAL A N 1
ATOM 952 C CA . VAL A 1 120 ? 21.688 -1.444 -11.836 1 51.5 120 VAL A CA 1
ATOM 953 C C . VAL A 1 120 ? 21.031 -1.89 -13.141 1 51.5 120 VAL A C 1
ATOM 955 O O . VAL A 1 120 ? 21.688 -2.387 -14.047 1 51.5 120 VAL A O 1
ATOM 958 N N . LEU A 1 121 ? 19.781 -1.815 -13.078 1 57.22 121 LEU A N 1
ATOM 959 C CA . LEU A 1 121 ? 19.078 -2.281 -14.266 1 57.22 121 LEU A CA 1
ATOM 960 C C . LEU A 1 121 ? 19.406 -1.413 -15.469 1 57.22 121 LEU A C 1
ATOM 962 O O . LEU A 1 121 ? 19.438 -1.9 -16.609 1 57.22 121 LEU A O 1
ATOM 966 N N . PHE A 1 122 ? 19.719 -0.194 -15.172 1 54.72 122 PHE A N 1
ATOM 967 C CA . PHE A 1 122 ? 19.906 0.707 -16.312 1 54.72 122 PHE A CA 1
ATOM 968 C C . PHE A 1 122 ? 21.312 1.294 -16.312 1 54.72 122 PHE A C 1
ATOM 970 O O . PHE A 1 122 ? 21.688 1.984 -17.266 1 54.72 122 PHE A O 1
ATOM 977 N N . GLY A 1 123 ? 22 0.94 -15.234 1 57.69 123 GLY A N 1
ATOM 978 C CA . GLY A 1 123 ? 23.359 1.461 -15.172 1 57.69 123 GLY A CA 1
ATOM 979 C C . GLY A 1 123 ? 24.344 0.508 -14.516 1 57.69 123 GLY A C 1
ATOM 980 O O . GLY A 1 123 ? 24.125 -0.708 -14.523 1 57.69 123 GLY A O 1
ATOM 981 N N . GLU A 1 124 ? 25.516 0.821 -14.273 1 60.38 124 GLU A N 1
ATOM 982 C CA . GLU A 1 124 ? 26.625 0.074 -13.711 1 60.38 124 GLU A CA 1
ATOM 983 C C . GLU A 1 124 ? 26.672 0.207 -12.188 1 60.38 124 GLU A C 1
ATOM 985 O O . GLU A 1 124 ? 27.719 0.054 -11.57 1 60.38 124 GLU A O 1
ATOM 990 N N . GLY A 1 125 ? 25.516 0.217 -11.617 1 68.06 125 GLY A N 1
ATOM 991 C CA . GLY A 1 125 ? 25.688 0.539 -10.203 1 68.06 125 GLY A CA 1
ATOM 992 C C . GLY A 1 125 ? 25.781 -0.689 -9.32 1 68.06 125 GLY A C 1
ATOM 993 O O . GLY A 1 125 ? 25.562 -1.811 -9.781 1 68.06 125 GLY A O 1
ATOM 994 N N . LEU A 1 126 ? 26.5 -0.532 -8.133 1 79.38 126 LEU A N 1
ATOM 995 C CA . LEU A 1 126 ? 26.641 -1.53 -7.082 1 79.38 126 LEU A CA 1
ATOM 996 C C . LEU A 1 126 ? 25.578 -1.344 -6.004 1 79.38 126 LEU A C 1
ATOM 998 O O . LEU A 1 126 ? 25.047 -0.243 -5.832 1 79.38 126 LEU A O 1
ATOM 1002 N N . PRO A 1 127 ? 25.219 -2.518 -5.422 1 83.31 127 PRO A N 1
ATOM 1003 C CA . PRO A 1 127 ? 24.312 -2.385 -4.281 1 83.31 127 PRO A CA 1
ATOM 1004 C C . PRO A 1 127 ? 24.828 -1.408 -3.227 1 83.31 127 PRO A C 1
ATOM 1006 O O . PRO A 1 127 ? 26.031 -1.243 -3.07 1 83.31 127 PRO A O 1
ATOM 1009 N N . LYS A 1 128 ? 23.859 -0.811 -2.607 1 88.81 128 LYS A N 1
ATOM 1010 C CA . LYS A 1 128 ? 24.172 0.103 -1.516 1 88.81 128 LYS A CA 1
ATOM 1011 C C . LYS A 1 128 ? 24.234 -0.633 -0.18 1 88.81 128 LYS A C 1
ATOM 1013 O O . LYS A 1 128 ? 23.203 -0.777 0.496 1 88.81 128 LYS A O 1
ATOM 1018 N N . VAL A 1 129 ? 25.375 -0.927 0.248 1 88.5 129 VAL A N 1
ATOM 1019 C CA . VAL A 1 129 ? 25.609 -1.835 1.365 1 88.5 129 VAL A CA 1
ATOM 1020 C C . VAL A 1 129 ? 25.062 -1.223 2.654 1 88.5 129 VAL A C 1
ATOM 1022 O O . VAL A 1 129 ? 24.781 -1.938 3.617 1 88.5 129 VAL A O 1
ATOM 1025 N N . GLU A 1 130 ? 24.891 0.089 2.629 1 91.56 130 GLU A N 1
ATOM 1026 C CA . GLU A 1 130 ? 24.391 0.768 3.822 1 91.56 130 GLU A CA 1
ATOM 1027 C C . GLU A 1 130 ? 22.969 0.341 4.148 1 91.56 130 GLU A C 1
ATOM 1029 O O . GLU A 1 130 ? 22.5 0.514 5.277 1 91.56 130 GLU A O 1
ATOM 1034 N N . PHE A 1 131 ? 22.328 -0.338 3.236 1 93 131 PHE A N 1
ATOM 1035 C CA . PHE A 1 131 ? 20.953 -0.739 3.445 1 93 131 PHE A CA 1
ATOM 1036 C C . PHE A 1 131 ? 20.844 -2.238 3.697 1 93 131 PHE A C 1
ATOM 1038 O O . PHE A 1 131 ? 19.75 -2.777 3.857 1 93 131 PHE A O 1
ATOM 1045 N N . LYS A 1 132 ? 21.922 -2.914 3.746 1 93.5 132 LYS A N 1
ATOM 1046 C CA . LYS A 1 132 ? 21.938 -4.367 3.879 1 93.5 132 LYS A CA 1
ATOM 1047 C C . LYS A 1 132 ? 21.219 -4.812 5.145 1 93.5 132 LYS A C 1
ATOM 1049 O O . LYS A 1 132 ? 20.422 -5.746 5.113 1 93.5 132 LYS A O 1
ATOM 1054 N N . ASP A 1 133 ? 21.484 -4.152 6.246 1 94.88 133 ASP A N 1
ATOM 1055 C CA . ASP A 1 133 ? 20.844 -4.516 7.512 1 94.88 133 ASP A CA 1
ATOM 1056 C C . ASP A 1 133 ? 19.328 -4.355 7.434 1 94.88 133 ASP A C 1
ATOM 1058 O O . ASP A 1 133 ? 18.594 -5.148 8.016 1 94.88 133 ASP A O 1
ATOM 1062 N N . ASP A 1 134 ? 18.891 -3.336 6.773 1 95.25 134 ASP A N 1
ATOM 1063 C CA . ASP A 1 134 ? 17.469 -3.115 6.594 1 95.25 134 ASP A CA 1
ATOM 1064 C C . ASP A 1 134 ? 16.828 -4.258 5.805 1 95.25 134 ASP A C 1
ATOM 1066 O O . ASP A 1 134 ? 15.703 -4.672 6.098 1 95.25 134 ASP A O 1
ATOM 1070 N N . VAL A 1 135 ? 17.531 -4.684 4.848 1 96 135 VAL A N 1
ATOM 1071 C CA . VAL A 1 135 ? 17.047 -5.805 4.043 1 96 135 VAL A CA 1
ATOM 1072 C C . VAL A 1 135 ? 16.953 -7.055 4.91 1 96 135 VAL A C 1
ATOM 1074 O O . VAL A 1 135 ? 15.938 -7.762 4.871 1 96 135 VAL A O 1
ATOM 1077 N N . ILE A 1 136 ? 17.922 -7.289 5.715 1 96.31 136 ILE A N 1
ATOM 1078 C CA . ILE A 1 136 ? 17.953 -8.461 6.582 1 96.31 136 ILE A CA 1
ATOM 1079 C C . ILE A 1 136 ? 16.781 -8.406 7.562 1 96.31 136 ILE A C 1
ATOM 1081 O O . ILE A 1 136 ? 16.078 -9.398 7.758 1 96.31 136 ILE A O 1
ATOM 1085 N N . LYS A 1 137 ? 16.547 -7.266 8.133 1 95.25 137 LYS A N 1
ATOM 1086 C CA . LYS A 1 137 ? 15.414 -7.082 9.039 1 95.25 137 LYS A CA 1
ATOM 1087 C C . LYS A 1 137 ? 14.086 -7.352 8.336 1 95.25 137 LYS A C 1
ATOM 1089 O O . LYS A 1 137 ? 13.156 -7.883 8.945 1 95.25 137 LYS A O 1
ATOM 1094 N N . SER A 1 138 ? 14.023 -6.938 7.113 1 96.31 138 SER A N 1
ATOM 1095 C CA . SER A 1 138 ? 12.82 -7.16 6.32 1 96.31 138 SER A CA 1
ATOM 1096 C C . SER A 1 138 ? 12.57 -8.648 6.105 1 96.31 138 SER A C 1
ATOM 1098 O O . SER A 1 138 ? 11.438 -9.117 6.238 1 96.31 138 SER A O 1
ATOM 1100 N N . ILE A 1 139 ? 13.617 -9.383 5.766 1 96.81 139 ILE A N 1
ATOM 1101 C CA . ILE A 1 139 ? 13.484 -10.82 5.543 1 96.81 139 ILE A CA 1
ATOM 1102 C C . ILE A 1 139 ? 13.07 -11.5 6.844 1 96.81 139 ILE A C 1
ATOM 1104 O O . ILE A 1 139 ? 12.297 -12.461 6.828 1 96.81 139 ILE A O 1
ATOM 1108 N N . GLN A 1 140 ? 13.531 -10.992 7.926 1 96.25 140 GLN A N 1
ATOM 1109 C CA . GLN A 1 140 ? 13.211 -11.547 9.234 1 96.25 140 GLN A CA 1
ATOM 1110 C C . GLN A 1 140 ? 11.711 -11.484 9.516 1 96.25 140 GLN A C 1
ATOM 1112 O O . GLN A 1 140 ? 11.156 -12.352 10.195 1 96.25 140 GLN A O 1
ATOM 1117 N N . ILE A 1 141 ? 11.07 -10.516 9.031 1 96.25 141 ILE A N 1
ATOM 1118 C CA . ILE A 1 141 ? 9.625 -10.383 9.203 1 96.25 141 ILE A CA 1
ATOM 1119 C C . ILE A 1 141 ? 8.922 -11.594 8.586 1 96.25 141 ILE A C 1
ATOM 1121 O O . ILE A 1 141 ? 8.094 -12.234 9.242 1 96.25 141 ILE A O 1
ATOM 1125 N N . TYR A 1 142 ? 9.25 -11.906 7.359 1 96.75 142 TYR A N 1
ATOM 1126 C CA . TYR A 1 142 ? 8.656 -13.055 6.688 1 96.75 142 TYR A CA 1
ATOM 1127 C C . TYR A 1 142 ? 9.039 -14.359 7.383 1 96.75 142 TYR A C 1
ATOM 1129 O O . TYR A 1 142 ? 8.203 -15.242 7.559 1 96.75 142 TYR A O 1
ATOM 1137 N N . GLU A 1 143 ? 10.32 -14.414 7.766 1 97.31 143 GLU A N 1
ATOM 1138 C CA . GLU A 1 143 ? 10.805 -15.617 8.438 1 97.31 143 GLU A CA 1
ATOM 1139 C C . GLU A 1 143 ? 9.969 -15.914 9.68 1 97.31 143 GLU A C 1
ATOM 1141 O O . GLU A 1 143 ? 9.57 -17.062 9.906 1 97.31 143 GLU A O 1
ATOM 1146 N N . THR A 1 144 ? 9.695 -14.922 10.398 1 95.06 144 THR A N 1
ATOM 1147 C CA . THR A 1 144 ? 8.93 -15.07 11.633 1 95.06 144 THR A CA 1
ATOM 1148 C C . THR A 1 144 ? 7.508 -15.539 11.336 1 95.06 144 THR A C 1
ATOM 1150 O O . THR A 1 144 ? 7.004 -16.453 11.984 1 95.06 144 THR A O 1
ATOM 1153 N N . LEU A 1 145 ? 6.867 -14.961 10.383 1 95.44 145 LEU A N 1
ATOM 1154 C CA . LEU A 1 145 ? 5.512 -15.352 10 1 95.44 145 LEU A CA 1
ATOM 1155 C C . LEU A 1 145 ? 5.473 -16.797 9.547 1 95.44 145 LEU A C 1
ATOM 1157 O O . LEU A 1 145 ? 4.555 -17.547 9.898 1 95.44 145 LEU A O 1
ATOM 1161 N N . LEU A 1 146 ? 6.445 -17.188 8.859 1 97.56 146 LEU A N 1
ATOM 1162 C CA . LEU A 1 146 ? 6.461 -18.469 8.164 1 97.56 146 LEU A CA 1
ATOM 1163 C C . LEU A 1 146 ? 6.875 -19.594 9.109 1 97.56 146 LEU A C 1
ATOM 1165 O O . LEU A 1 146 ? 6.848 -20.766 8.742 1 97.56 146 LEU A O 1
ATOM 1169 N N . THR A 1 147 ? 7.227 -19.234 10.312 1 95.56 147 THR A N 1
ATOM 1170 C CA . THR A 1 147 ? 7.414 -20.266 11.336 1 95.56 147 THR A CA 1
ATOM 1171 C C . THR A 1 147 ? 6.078 -20.875 11.734 1 95.56 147 THR A C 1
ATOM 1173 O O . THR A 1 147 ? 6.031 -22.031 12.188 1 95.56 147 THR A O 1
ATOM 1176 N N . LYS A 1 148 ? 4.961 -20.188 11.5 1 94.38 148 LYS A N 1
ATOM 1177 C CA . LYS A 1 148 ? 3.674 -20.578 12.07 1 94.38 148 LYS A CA 1
ATOM 1178 C C . LYS A 1 148 ? 2.689 -20.984 10.977 1 94.38 148 LYS A C 1
ATOM 1180 O O . LYS A 1 148 ? 1.613 -21.516 11.266 1 94.38 148 LYS A O 1
ATOM 1185 N N . GLN A 1 149 ? 3.018 -20.828 9.812 1 96 149 GLN A N 1
ATOM 1186 C CA . GLN A 1 149 ? 2.094 -21.047 8.703 1 96 149 GLN A CA 1
ATOM 1187 C C . GLN A 1 149 ? 2.85 -21.281 7.398 1 96 149 GLN A C 1
ATOM 1189 O O . GLN A 1 149 ? 4.02 -20.922 7.273 1 96 149 GLN A O 1
ATOM 1194 N N . SER A 1 150 ? 2.145 -21.859 6.418 1 96.38 150 SER A N 1
ATOM 1195 C CA . SER A 1 150 ? 2.768 -22.297 5.176 1 96.38 150 SER A CA 1
ATOM 1196 C C . SER A 1 150 ? 2.963 -21.141 4.211 1 96.38 150 SER A C 1
ATOM 1198 O O . SER A 1 150 ? 3.893 -21.141 3.4 1 96.38 150 SER A O 1
ATOM 1200 N N . TYR A 1 151 ? 2.061 -20.219 4.242 1 98 151 TYR A N 1
ATOM 1201 C CA . TYR A 1 151 ? 2.107 -19 3.436 1 98 151 TYR A CA 1
ATOM 1202 C C . TYR A 1 151 ? 1.937 -17.766 4.305 1 98 151 TYR A C 1
ATOM 1204 O O . TYR A 1 151 ? 1.749 -17.875 5.52 1 98 151 TYR A O 1
ATOM 1212 N N . LEU A 1 152 ? 2.059 -16.625 3.752 1 97.94 152 LEU A N 1
ATOM 1213 C CA . LEU A 1 152 ? 2.133 -15.391 4.531 1 97.94 152 LEU A CA 1
ATOM 1214 C C . LEU A 1 152 ? 0.833 -15.156 5.293 1 97.94 152 LEU A C 1
ATOM 1216 O O . LEU A 1 152 ? 0.833 -14.5 6.34 1 97.94 152 LEU A O 1
ATOM 1220 N N . CYS A 1 153 ? -0.295 -15.633 4.719 1 96.75 153 CYS A N 1
ATOM 1221 C CA . CYS A 1 153 ? -1.585 -15.367 5.344 1 96.75 153 CYS A CA 1
ATOM 1222 C C . CYS A 1 153 ? -2.295 -16.672 5.699 1 96.75 153 CYS A C 1
ATOM 1224 O O . CYS A 1 153 ? -3.527 -16.734 5.695 1 96.75 153 CYS A O 1
ATOM 1226 N N . GLY A 1 154 ? -1.556 -17.703 5.93 1 95.06 154 GLY A N 1
ATOM 1227 C CA . GLY A 1 154 ? -2.148 -18.984 6.309 1 95.06 154 GLY A CA 1
ATOM 1228 C C . GLY A 1 154 ? -1.607 -20.141 5.508 1 95.06 154 GLY A C 1
ATOM 1229 O O . GLY A 1 154 ? -0.411 -20.203 5.219 1 95.06 154 GLY A O 1
ATOM 1230 N N . ASP A 1 155 ? -2.516 -21.031 5.18 1 94.19 155 ASP A N 1
ATOM 1231 C CA . ASP A 1 155 ? -2.057 -22.297 4.613 1 94.19 155 ASP A CA 1
ATOM 1232 C C . ASP A 1 155 ? -2.236 -22.312 3.096 1 94.19 155 ASP A C 1
ATOM 1234 O O . ASP A 1 155 ? -1.821 -23.266 2.428 1 94.19 155 ASP A O 1
ATOM 1238 N N . ASN A 1 156 ? -2.807 -21.328 2.609 1 93.94 156 ASN A N 1
ATOM 1239 C CA . ASN A 1 156 ? -3.02 -21.234 1.168 1 93.94 156 ASN A CA 1
ATOM 1240 C C . ASN A 1 156 ? -2.311 -20.031 0.57 1 93.94 156 ASN A C 1
ATOM 1242 O O . ASN A 1 156 ? -2.15 -19 1.238 1 93.94 156 ASN A O 1
ATOM 1246 N N . VAL A 1 157 ? -1.921 -20.188 -0.712 1 96.38 157 VAL A N 1
ATOM 1247 C CA . VAL A 1 157 ? -1.287 -19.094 -1.429 1 96.38 157 VAL A CA 1
ATOM 1248 C C . VAL A 1 157 ? -2.295 -17.969 -1.646 1 96.38 157 VAL A C 1
ATOM 1250 O O . VAL A 1 157 ? -3.475 -18.219 -1.899 1 96.38 157 VAL A O 1
ATOM 1253 N N . THR A 1 158 ? -1.883 -16.75 -1.448 1 97.12 158 THR A N 1
ATOM 1254 C CA . THR A 1 158 ? -2.684 -15.57 -1.757 1 97.12 158 THR A CA 1
ATOM 1255 C C . THR A 1 158 ? -1.887 -14.586 -2.605 1 97.12 158 THR A C 1
ATOM 1257 O O . THR A 1 158 ? -0.701 -14.797 -2.867 1 97.12 158 THR A O 1
ATOM 1260 N N . ILE A 1 159 ? -2.502 -13.484 -3.035 1 98 159 ILE A N 1
ATOM 1261 C CA . ILE A 1 159 ? -1.811 -12.461 -3.816 1 98 159 ILE A CA 1
ATOM 1262 C C . ILE A 1 159 ? -0.726 -11.805 -2.965 1 98 159 ILE A C 1
ATOM 1264 O O . ILE A 1 159 ? 0.225 -11.234 -3.496 1 98 159 ILE A O 1
ATOM 1268 N N . ALA A 1 160 ? -0.84 -11.867 -1.644 1 98.56 160 ALA A N 1
ATOM 1269 C CA . ALA A 1 160 ? 0.234 -11.367 -0.789 1 98.56 160 ALA A CA 1
ATOM 1270 C C . ALA A 1 160 ? 1.524 -12.148 -1.014 1 98.56 160 ALA A C 1
ATOM 1272 O O . ALA A 1 160 ? 2.613 -11.57 -1.027 1 98.56 160 ALA A O 1
ATOM 1273 N N . ASP A 1 161 ? 1.402 -13.43 -1.178 1 98.62 161 ASP A N 1
ATOM 1274 C CA . ASP A 1 161 ? 2.576 -14.258 -1.424 1 98.62 161 ASP A CA 1
ATOM 1275 C C . ASP A 1 161 ? 3.225 -13.914 -2.762 1 98.62 161 ASP A C 1
ATOM 1277 O O . ASP A 1 161 ? 4.449 -13.82 -2.859 1 98.62 161 ASP A O 1
ATOM 1281 N N . VAL A 1 162 ? 2.414 -13.719 -3.723 1 98.44 162 VAL A N 1
ATOM 1282 C CA . VAL A 1 162 ? 2.875 -13.414 -5.07 1 98.44 162 VAL A CA 1
ATOM 1283 C C . VAL A 1 162 ? 3.68 -12.117 -5.059 1 98.44 162 VAL A C 1
ATOM 1285 O O . VAL A 1 162 ? 4.797 -12.062 -5.582 1 98.44 162 VAL A O 1
ATOM 1288 N N . HIS A 1 163 ? 3.201 -11.117 -4.438 1 98.75 163 HIS A N 1
ATOM 1289 C CA . HIS A 1 163 ? 3.84 -9.805 -4.445 1 98.75 163 HIS A CA 1
ATOM 1290 C C . HIS A 1 163 ? 5.031 -9.766 -3.498 1 98.75 163 HIS A C 1
ATOM 1292 O O . HIS A 1 163 ? 6.078 -9.203 -3.83 1 98.75 163 HIS A O 1
ATOM 1298 N N . ALA A 1 164 ? 4.926 -10.383 -2.365 1 98.62 164 ALA A N 1
ATOM 1299 C CA . ALA A 1 164 ? 5.992 -10.359 -1.367 1 98.62 164 ALA A CA 1
ATOM 1300 C C . ALA A 1 164 ? 7.227 -11.109 -1.865 1 98.62 164 ALA A C 1
ATOM 1302 O O . ALA A 1 164 ? 8.359 -10.68 -1.627 1 98.62 164 ALA A O 1
ATOM 1303 N N . SER A 1 165 ? 7.039 -12.172 -2.561 1 98.06 165 SER A N 1
ATOM 1304 C CA . SER A 1 165 ? 8.148 -13.023 -2.973 1 98.06 165 SER A CA 1
ATOM 1305 C C . SER A 1 165 ? 9 -12.344 -4.039 1 98.06 165 SER A C 1
ATOM 1307 O O . SER A 1 165 ? 10.188 -12.656 -4.191 1 98.06 165 SER A O 1
ATOM 1309 N N . SER A 1 166 ? 8.445 -11.422 -4.777 1 96.94 166 SER A N 1
ATOM 1310 C CA . SER A 1 166 ? 9.117 -10.812 -5.918 1 96.94 166 SER A CA 1
ATOM 1311 C C . SER A 1 166 ? 10.391 -10.094 -5.488 1 96.94 166 SER A C 1
ATOM 1313 O O . SER A 1 166 ? 11.414 -10.164 -6.176 1 96.94 166 SER A O 1
ATOM 1315 N N . SER A 1 167 ? 10.352 -9.391 -4.352 1 95.31 167 SER A N 1
ATOM 1316 C CA . SER A 1 167 ? 11.523 -8.664 -3.867 1 95.31 167 SER A CA 1
ATOM 1317 C C . SER A 1 167 ? 12.633 -9.617 -3.436 1 95.31 167 SER A C 1
ATOM 1319 O O . SER A 1 167 ? 13.812 -9.336 -3.629 1 95.31 167 SER A O 1
ATOM 1321 N N . LEU A 1 168 ? 12.258 -10.695 -2.883 1 95.75 168 LEU A N 1
ATOM 1322 C CA . LEU A 1 168 ? 13.25 -11.664 -2.418 1 95.75 168 LEU A CA 1
ATOM 1323 C C . LEU A 1 168 ? 13.883 -12.398 -3.592 1 95.75 168 LEU A C 1
ATOM 1325 O O . LEU A 1 168 ? 15.07 -12.727 -3.557 1 95.75 168 LEU A O 1
ATOM 1329 N N . PHE A 1 169 ? 13.102 -12.656 -4.59 1 94.5 169 PHE A N 1
ATOM 1330 C CA . PHE A 1 169 ? 13.672 -13.234 -5.801 1 94.5 169 PHE A CA 1
ATOM 1331 C C . PHE A 1 169 ? 14.695 -12.281 -6.422 1 94.5 169 PHE A C 1
ATOM 1333 O O . PHE A 1 169 ? 15.727 -12.719 -6.934 1 94.5 169 PHE A O 1
ATOM 1340 N N . MET A 1 170 ? 14.438 -10.992 -6.379 1 92.56 170 MET A N 1
ATOM 1341 C CA . MET A 1 170 ? 15.391 -10.008 -6.883 1 92.56 170 MET A CA 1
ATOM 1342 C C . MET A 1 170 ? 16.688 -10.062 -6.086 1 92.56 170 MET A C 1
ATOM 1344 O O . MET A 1 170 ? 17.781 -9.914 -6.652 1 92.56 170 MET A O 1
ATOM 1348 N N . LEU A 1 171 ? 16.562 -10.219 -4.812 1 92.31 171 LEU A N 1
ATOM 1349 C CA . LEU A 1 171 ? 17.75 -10.352 -3.973 1 92.31 171 LEU A CA 1
ATOM 1350 C C . LEU A 1 171 ? 18.562 -11.578 -4.367 1 92.31 171 LEU A C 1
ATOM 1352 O O . LEU A 1 171 ? 19.797 -11.523 -4.426 1 92.31 171 LEU A O 1
ATOM 1356 N N . GLN A 1 172 ? 17.844 -12.617 -4.617 1 90.31 172 GLN A N 1
ATOM 1357 C CA . GLN A 1 172 ? 18.531 -13.836 -5.047 1 90.31 172 GLN A CA 1
ATOM 1358 C C . GLN A 1 172 ? 19.266 -13.625 -6.363 1 90.31 172 GLN A C 1
ATOM 1360 O O . GLN A 1 172 ? 20.406 -14.055 -6.52 1 90.31 172 GLN A O 1
ATOM 1365 N N . LEU A 1 173 ? 18.641 -13.008 -7.258 1 87.12 173 LEU A N 1
ATOM 1366 C CA . LEU A 1 173 ? 19.25 -12.727 -8.555 1 87.12 173 LEU A CA 1
ATOM 1367 C C . LEU A 1 173 ? 20.5 -11.859 -8.383 1 87.12 173 LEU A C 1
ATOM 1369 O O . LEU A 1 173 ? 21.438 -11.969 -9.172 1 87.12 173 LEU A O 1
ATOM 1373 N N . ALA A 1 174 ? 20.484 -11.07 -7.336 1 86.38 174 ALA A N 1
ATOM 1374 C CA . ALA A 1 174 ? 21.609 -10.18 -7.066 1 86.38 174 ALA A CA 1
ATOM 1375 C C . ALA A 1 174 ? 22.656 -10.867 -6.184 1 86.38 174 ALA A C 1
ATOM 1377 O O . ALA A 1 174 ? 23.562 -10.211 -5.656 1 86.38 174 ALA A O 1
ATOM 1378 N N . ASN A 1 175 ? 22.469 -12.148 -5.871 1 84.62 175 ASN A N 1
ATOM 1379 C CA . ASN A 1 175 ? 23.375 -12.977 -5.086 1 84.62 175 ASN A CA 1
ATOM 1380 C C . ASN A 1 175 ? 23.484 -12.477 -3.648 1 84.62 175 ASN A C 1
ATOM 1382 O O . ASN A 1 175 ? 24.578 -12.414 -3.094 1 84.62 175 ASN A O 1
ATOM 1386 N N . PHE A 1 176 ? 22.406 -12.008 -3.242 1 82.44 176 PHE A N 1
ATOM 1387 C CA . PHE A 1 176 ? 22.344 -11.648 -1.828 1 82.44 176 PHE A CA 1
ATOM 1388 C C . PHE A 1 176 ? 22.547 -12.883 -0.952 1 82.44 176 PHE A C 1
ATOM 1390 O O . PHE A 1 176 ? 21.75 -13.828 -1.001 1 82.44 176 PHE A O 1
ATOM 1397 N N . ASP A 1 177 ? 23.562 -13.086 -0.337 1 76.12 177 ASP A N 1
ATOM 1398 C CA . ASP A 1 177 ? 24.156 -14.297 0.24 1 76.12 177 ASP A CA 1
ATOM 1399 C C . ASP A 1 177 ? 23.578 -14.57 1.631 1 76.12 177 ASP A C 1
ATOM 1401 O O . ASP A 1 177 ? 24.172 -15.328 2.406 1 76.12 177 ASP A O 1
ATOM 1405 N N . VAL A 1 178 ? 22.375 -14.219 1.89 1 79.88 178 VAL A N 1
ATOM 1406 C CA . VAL A 1 178 ? 22.031 -14.469 3.285 1 79.88 178 VAL A CA 1
ATOM 1407 C C . VAL A 1 178 ? 20.766 -15.312 3.359 1 79.88 178 VAL A C 1
ATOM 1409 O O . VAL A 1 178 ? 20.266 -15.602 4.449 1 79.88 178 VAL A O 1
ATOM 1412 N N . MET A 1 179 ? 20.25 -15.867 2.326 1 84.38 179 MET A N 1
ATOM 1413 C CA . MET A 1 179 ? 18.984 -16.594 2.334 1 84.38 179 MET A CA 1
ATOM 1414 C C . MET A 1 179 ? 19.125 -17.906 3.1 1 84.38 179 MET A C 1
ATOM 1416 O O . MET A 1 179 ? 18.125 -18.438 3.623 1 84.38 179 MET A O 1
ATOM 1420 N N . GLY A 1 180 ? 20.328 -18.375 3.188 1 86.62 180 GLY A N 1
ATOM 1421 C CA . GLY A 1 180 ? 20.594 -19.594 3.943 1 86.62 180 GLY A CA 1
ATOM 1422 C C . GLY A 1 180 ? 20.281 -19.453 5.422 1 86.62 180 GLY A C 1
ATOM 1423 O O . GLY A 1 180 ? 20.031 -20.438 6.105 1 86.62 180 GLY A O 1
ATOM 1424 N N . GLU A 1 181 ? 20.281 -18.266 5.926 1 93.62 181 GLU A N 1
ATOM 1425 C CA . GLU A 1 181 ? 20 -17.969 7.328 1 93.62 181 GLU A CA 1
ATOM 1426 C C . GLU A 1 181 ? 18.5 -17.922 7.598 1 93.62 181 GLU A C 1
ATOM 1428 O O . GLU A 1 181 ? 18.078 -17.828 8.75 1 93.62 181 GLU A O 1
ATOM 1433 N N . PHE A 1 182 ? 17.719 -18.062 6.602 1 96.56 182 PHE A N 1
ATOM 1434 C CA . PHE A 1 182 ? 16.266 -17.969 6.699 1 96.56 182 PHE A CA 1
ATOM 1435 C C . PHE A 1 182 ? 15.602 -19.172 6.055 1 96.56 182 PHE A C 1
ATOM 1437 O O . PHE A 1 182 ? 14.977 -19.062 5 1 96.56 182 PHE A O 1
ATOM 1444 N N . PRO A 1 183 ? 15.617 -20.297 6.754 1 96.88 183 PRO A N 1
ATOM 1445 C CA . PRO A 1 183 ? 15.164 -21.547 6.137 1 96.88 183 PRO A CA 1
ATOM 1446 C C . PRO A 1 183 ? 13.672 -21.547 5.82 1 96.88 183 PRO A C 1
ATOM 1448 O O . PRO A 1 183 ? 13.25 -22.141 4.82 1 96.88 183 PRO A O 1
ATOM 1451 N N . ASN A 1 184 ? 12.836 -20.984 6.699 1 97.81 184 ASN A N 1
ATOM 1452 C CA . ASN A 1 184 ? 11.406 -20.938 6.422 1 97.81 184 ASN A CA 1
ATOM 1453 C C . ASN A 1 184 ? 11.094 -20.094 5.199 1 97.81 184 ASN A C 1
ATOM 1455 O O . ASN A 1 184 ? 10.25 -20.453 4.375 1 97.81 184 ASN A O 1
ATOM 1459 N N . THR A 1 185 ? 11.789 -18.984 5.129 1 97.69 185 THR A N 1
ATOM 1460 C CA . THR A 1 185 ? 11.625 -18.109 3.973 1 97.69 185 THR A CA 1
ATOM 1461 C C . THR A 1 185 ? 12.086 -18.797 2.697 1 97.69 185 THR A C 1
ATOM 1463 O O . THR A 1 185 ? 11.43 -18.703 1.658 1 97.69 185 THR A O 1
ATOM 1466 N N . SER A 1 186 ? 13.211 -19.484 2.777 1 96.38 186 SER A N 1
ATOM 1467 C CA . SER A 1 186 ? 13.711 -20.234 1.626 1 96.38 186 SER A CA 1
ATOM 1468 C C . SER A 1 186 ? 12.719 -21.281 1.166 1 96.38 186 SER A C 1
ATOM 1470 O O . SER A 1 186 ? 12.469 -21.438 -0.033 1 96.38 186 SER A O 1
ATOM 1472 N N . SER A 1 187 ? 12.195 -21.984 2.094 1 97.19 187 SER A N 1
ATOM 1473 C CA . SER A 1 187 ? 11.195 -23 1.78 1 97.19 187 SER A CA 1
ATOM 1474 C C . SER A 1 187 ? 9.961 -22.375 1.142 1 97.19 187 SER A C 1
ATOM 1476 O O . SER A 1 187 ? 9.398 -22.938 0.193 1 97.19 187 SER A O 1
ATOM 1478 N N . TRP A 1 188 ? 9.508 -21.281 1.673 1 98.06 188 TRP A N 1
ATOM 1479 C CA . TRP A 1 188 ? 8.367 -20.547 1.152 1 98.06 188 TRP A CA 1
ATOM 1480 C C . TRP A 1 188 ? 8.617 -20.094 -0.283 1 98.06 188 TRP A C 1
ATOM 1482 O O . TRP A 1 188 ? 7.742 -20.234 -1.145 1 98.06 188 TRP A O 1
ATOM 1492 N N . LEU A 1 189 ? 9.797 -19.594 -0.586 1 97.56 189 LEU A N 1
ATOM 1493 C CA . LEU A 1 189 ? 10.133 -19.156 -1.937 1 97.56 189 LEU A CA 1
ATOM 1494 C C . LEU A 1 189 ? 10.086 -20.328 -2.914 1 97.56 189 LEU A C 1
ATOM 1496 O O . LEU A 1 189 ? 9.648 -20.172 -4.059 1 97.56 189 LEU A O 1
ATOM 1500 N N . LYS A 1 190 ? 10.5 -21.469 -2.461 1 97.31 190 LYS A N 1
ATOM 1501 C CA . LYS A 1 190 ? 10.438 -22.672 -3.307 1 97.31 190 LYS A CA 1
ATOM 1502 C C . LYS A 1 190 ? 8.992 -23.016 -3.646 1 97.31 190 LYS A C 1
ATOM 1504 O O . LYS A 1 190 ? 8.703 -23.469 -4.758 1 97.31 190 LYS A O 1
ATOM 1509 N N . LYS A 1 191 ? 8.109 -22.875 -2.701 1 98.06 191 LYS A N 1
ATOM 1510 C CA . LYS A 1 191 ? 6.688 -23.109 -2.953 1 98.06 191 LYS A CA 1
ATOM 1511 C C . LYS A 1 191 ? 6.148 -22.156 -4.004 1 98.06 191 LYS A C 1
ATOM 1513 O O . LYS A 1 191 ? 5.336 -22.531 -4.848 1 98.06 191 LYS A O 1
ATOM 1518 N N . ILE A 1 192 ? 6.586 -20.906 -3.934 1 98.25 192 ILE A N 1
ATOM 1519 C CA . ILE A 1 192 ? 6.121 -19.922 -4.898 1 98.25 192 ILE A CA 1
ATOM 1520 C C . ILE A 1 192 ? 6.672 -20.25 -6.285 1 98.25 192 ILE A C 1
ATOM 1522 O O . ILE A 1 192 ? 5.945 -20.172 -7.277 1 98.25 192 ILE A O 1
ATOM 1526 N N . GLU A 1 193 ? 7.898 -20.625 -6.348 1 97.38 193 GLU A N 1
ATOM 1527 C CA . GLU A 1 193 ? 8.539 -20.984 -7.609 1 97.38 193 GLU A CA 1
ATOM 1528 C C . GLU A 1 193 ? 7.848 -22.188 -8.25 1 97.38 193 GLU A C 1
ATOM 1530 O O . GLU A 1 193 ? 7.871 -22.344 -9.477 1 97.38 193 GLU A O 1
ATOM 1535 N N . ALA A 1 194 ? 7.234 -22.969 -7.465 1 97.88 194 ALA A N 1
ATOM 1536 C CA . ALA A 1 194 ? 6.625 -24.203 -7.938 1 97.88 194 ALA A CA 1
ATOM 1537 C C . ALA A 1 194 ? 5.211 -23.953 -8.461 1 97.88 194 ALA A C 1
ATOM 1539 O O . ALA A 1 194 ? 4.578 -24.859 -9 1 97.88 194 ALA A O 1
ATOM 1540 N N . LEU A 1 195 ? 4.68 -22.781 -8.289 1 97.62 195 LEU A N 1
ATOM 1541 C CA . LEU A 1 195 ? 3.363 -22.5 -8.852 1 97.62 195 LEU A CA 1
ATOM 1542 C C . LEU A 1 195 ? 3.354 -22.703 -10.359 1 97.62 195 LEU A C 1
ATOM 1544 O O . LEU A 1 195 ? 4.332 -22.391 -11.039 1 97.62 195 LEU A O 1
ATOM 1548 N N . PRO A 1 196 ? 2.23 -23.172 -10.844 1 96.75 196 PRO A N 1
ATOM 1549 C CA . PRO A 1 196 ? 2.213 -23.609 -12.242 1 96.75 196 PRO A CA 1
ATOM 1550 C C . PRO A 1 196 ? 2.459 -22.453 -13.219 1 96.75 196 PRO A C 1
ATOM 1552 O O . PRO A 1 196 ? 2.936 -22.688 -14.336 1 96.75 196 PRO A O 1
ATOM 1555 N N . TYR A 1 197 ? 2.215 -21.312 -12.836 1 96.94 197 TYR A N 1
ATOM 1556 C CA . TYR A 1 197 ? 2.322 -20.172 -13.742 1 96.94 197 TYR A CA 1
ATOM 1557 C C . TYR A 1 197 ? 3.582 -19.359 -13.453 1 96.94 197 TYR A C 1
ATOM 1559 O O . TYR A 1 197 ? 3.854 -18.359 -14.125 1 96.94 197 TYR A O 1
ATOM 1567 N N . TYR A 1 198 ? 4.434 -19.719 -12.523 1 98.31 198 TYR A N 1
ATOM 1568 C CA . TYR A 1 198 ? 5.609 -18.953 -12.133 1 98.31 198 TYR A CA 1
ATOM 1569 C C . TYR A 1 198 ? 6.59 -18.828 -13.289 1 98.31 198 TYR A C 1
ATOM 1571 O O . TYR A 1 198 ? 6.988 -17.719 -13.664 1 98.31 198 TYR A O 1
ATOM 1579 N N . LYS A 1 199 ? 6.934 -19.906 -13.875 1 97.88 199 LYS A N 1
ATOM 1580 C CA . LYS A 1 199 ? 7.93 -19.922 -14.938 1 97.88 199 LYS A CA 1
ATOM 1581 C C . LYS A 1 199 ? 7.461 -19.094 -16.141 1 97.88 199 LYS A C 1
ATOM 1583 O O . LYS A 1 199 ? 8.211 -18.266 -16.656 1 97.88 199 LYS A O 1
ATOM 1588 N N . LYS A 1 200 ? 6.242 -19.328 -16.531 1 97.69 200 LYS A N 1
ATOM 1589 C CA . LYS A 1 200 ? 5.672 -18.609 -17.656 1 97.69 200 LYS A CA 1
ATOM 1590 C C . LYS A 1 200 ? 5.785 -17.109 -17.469 1 97.69 200 LYS A C 1
ATOM 1592 O O . LYS A 1 200 ? 6.098 -16.375 -18.406 1 97.69 200 LYS A O 1
ATOM 1597 N N . CYS A 1 201 ? 5.598 -16.625 -16.234 1 98.25 201 CYS A N 1
ATOM 1598 C CA . CYS A 1 201 ? 5.48 -15.195 -15.969 1 98.25 201 CYS A CA 1
ATOM 1599 C C . CYS A 1 201 ? 6.844 -14.578 -15.672 1 98.25 201 CYS A C 1
ATOM 1601 O O . CYS A 1 201 ? 7.016 -13.359 -15.781 1 98.25 201 CYS A O 1
ATOM 1603 N N . ASN A 1 202 ? 7.844 -15.398 -15.289 1 97.62 202 ASN A N 1
ATOM 1604 C CA . ASN A 1 202 ? 9.055 -14.805 -14.734 1 97.62 202 ASN A CA 1
ATOM 1605 C C . ASN A 1 202 ? 10.281 -15.141 -15.586 1 97.62 202 ASN A C 1
ATOM 1607 O O . ASN A 1 202 ? 11.289 -14.438 -15.539 1 97.62 202 ASN A O 1
ATOM 1611 N N . GLU A 1 203 ? 10.234 -16.203 -16.359 1 96.25 203 GLU A N 1
ATOM 1612 C CA . GLU A 1 203 ? 11.422 -16.75 -17.016 1 96.25 203 GLU A CA 1
ATOM 1613 C C . GLU A 1 203 ? 12.062 -15.734 -17.953 1 96.25 203 GLU A C 1
ATOM 1615 O O . GLU A 1 203 ? 13.281 -15.562 -17.938 1 96.25 203 GLU A O 1
ATOM 1620 N N . LYS A 1 204 ? 11.305 -15.086 -18.766 1 95 204 LYS A N 1
ATOM 1621 C CA . LYS A 1 204 ? 11.844 -14.133 -19.734 1 95 204 LYS A CA 1
ATOM 1622 C C . LYS A 1 204 ? 12.484 -12.938 -19.016 1 95 204 LYS A C 1
ATOM 1624 O O . LYS A 1 204 ? 13.578 -12.508 -19.391 1 95 204 LYS A O 1
ATOM 1629 N N . GLY A 1 205 ? 11.797 -12.375 -18.047 1 93.31 205 GLY A N 1
ATOM 1630 C CA . GLY A 1 205 ? 12.344 -11.258 -17.297 1 93.31 205 GLY A CA 1
ATOM 1631 C C . GLY A 1 205 ? 13.633 -11.602 -16.578 1 93.31 205 GLY A C 1
ATOM 1632 O O . GLY A 1 205 ? 14.594 -10.828 -16.594 1 93.31 205 GLY A O 1
ATOM 1633 N N . ILE A 1 206 ? 13.68 -12.758 -15.992 1 92 206 ILE A N 1
ATOM 1634 C CA . ILE A 1 206 ? 14.859 -13.219 -15.258 1 92 206 ILE A CA 1
ATOM 1635 C C . ILE A 1 206 ? 16.031 -13.398 -16.219 1 92 206 ILE A C 1
ATOM 1637 O O . ILE A 1 206 ? 17.172 -13.047 -15.898 1 92 206 ILE A O 1
ATOM 1641 N N . ALA A 1 207 ? 15.711 -13.93 -17.391 1 91.81 207 ALA A N 1
ATOM 1642 C CA . ALA A 1 207 ? 16.75 -14.141 -18.391 1 91.81 207 ALA A CA 1
ATOM 1643 C C . ALA A 1 207 ? 17.391 -12.812 -18.812 1 91.81 207 ALA A C 1
ATOM 1645 O O . ALA A 1 207 ? 18.594 -12.742 -19.016 1 91.81 207 ALA A O 1
ATOM 1646 N N . ILE A 1 208 ? 16.641 -11.773 -18.859 1 88.19 208 ILE A N 1
ATOM 1647 C CA . ILE A 1 208 ? 17.141 -10.461 -19.25 1 88.19 208 ILE A CA 1
ATOM 1648 C C . ILE A 1 208 ? 17.984 -9.867 -18.125 1 88.19 208 ILE A C 1
ATOM 1650 O O . ILE A 1 208 ? 19.016 -9.25 -18.375 1 88.19 208 ILE A O 1
ATOM 1654 N N . LEU A 1 209 ? 17.578 -10.148 -16.906 1 86.06 209 LEU A N 1
ATOM 1655 C CA . LEU A 1 209 ? 18.219 -9.539 -15.75 1 86.06 209 LEU A CA 1
ATOM 1656 C C . LEU A 1 209 ? 19.547 -10.242 -15.445 1 86.06 209 LEU A C 1
ATOM 1658 O O . LEU A 1 209 ? 20.406 -9.68 -14.758 1 86.06 209 LEU A O 1
ATOM 1662 N N . THR A 1 210 ? 19.625 -11.398 -15.898 1 82.75 210 THR A N 1
ATOM 1663 C CA . THR A 1 210 ? 20.812 -12.164 -15.547 1 82.75 210 THR A CA 1
ATOM 1664 C C . THR A 1 210 ? 21.797 -12.219 -16.703 1 82.75 210 THR A C 1
ATOM 1666 O O . THR A 1 210 ? 22.828 -12.891 -16.625 1 82.75 210 THR A O 1
ATOM 1669 N N . LYS A 1 211 ? 21.734 -11.453 -17.781 1 75.12 211 LYS A N 1
ATOM 1670 C CA . LYS A 1 211 ? 22.688 -11.32 -18.875 1 75.12 211 LYS A CA 1
ATOM 1671 C C . LYS A 1 211 ? 23.703 -10.219 -18.578 1 75.12 211 LYS A C 1
ATOM 1673 O O . LYS A 1 211 ? 23.375 -9.219 -17.938 1 75.12 211 LYS A O 1
ATOM 1678 N N . MET B 1 1 ? -15.289 -9.258 23.219 1 63.59 1 MET B N 1
ATOM 1679 C CA . MET B 1 1 ? -14.312 -8.219 23.531 1 63.59 1 MET B CA 1
ATOM 1680 C C . MET B 1 1 ? -14.156 -7.238 22.375 1 63.59 1 MET B C 1
ATOM 1682 O O . MET B 1 1 ? -14.359 -7.609 21.219 1 63.59 1 MET B O 1
ATOM 1686 N N . GLY B 1 2 ? -14.297 -5.762 22.5 1 87.88 2 GLY B N 1
ATOM 1687 C CA . GLY B 1 2 ? -14.578 -4.684 21.562 1 87.88 2 GLY B CA 1
ATOM 1688 C C . GLY B 1 2 ? -13.352 -4.223 20.812 1 87.88 2 GLY B C 1
ATOM 1689 O O . GLY B 1 2 ? -12.289 -4.844 20.891 1 87.88 2 GLY B O 1
ATOM 1690 N N . LEU B 1 3 ? -13.344 -3.418 19.906 1 98 3 LEU B N 1
ATOM 1691 C CA . LEU B 1 3 ? -12.281 -2.822 19.094 1 98 3 LEU B CA 1
ATOM 1692 C C . LEU B 1 3 ? -11.32 -2.023 19.969 1 98 3 LEU B C 1
ATOM 1694 O O . LEU B 1 3 ? -11.75 -1.197 20.781 1 98 3 LEU B O 1
ATOM 1698 N N . VAL B 1 4 ? -9.945 -2.359 19.891 1 98.69 4 VAL B N 1
ATOM 1699 C CA . VAL B 1 4 ? -8.898 -1.591 20.547 1 98.69 4 VAL B CA 1
ATOM 1700 C C . VAL B 1 4 ? -7.887 -1.096 19.516 1 98.69 4 VAL B C 1
ATOM 1702 O O . VAL B 1 4 ? -7.297 -1.893 18.781 1 98.69 4 VAL B O 1
ATOM 1705 N N . LEU B 1 5 ? -7.66 0.157 19.5 1 98.75 5 LEU B N 1
ATOM 1706 C CA . LEU B 1 5 ? -6.719 0.773 18.562 1 98.75 5 LEU B CA 1
ATOM 1707 C C . LEU B 1 5 ? -5.457 1.225 19.297 1 98.75 5 LEU B C 1
ATOM 1709 O O . LEU B 1 5 ? -5.52 2.082 20.188 1 98.75 5 LEU B O 1
ATOM 1713 N N . TYR B 1 6 ? -4.344 0.596 18.984 1 98.69 6 TYR B N 1
ATOM 1714 C CA . TYR B 1 6 ? -3.043 1.103 19.422 1 98.69 6 TYR B CA 1
ATOM 1715 C C . TYR B 1 6 ? -2.631 2.312 18.578 1 98.69 6 TYR B C 1
ATOM 1717 O O . TYR B 1 6 ? -2.486 2.215 17.359 1 98.69 6 TYR B O 1
ATOM 1725 N N . SER B 1 7 ? -2.402 3.389 19.266 1 96.88 7 SER B N 1
ATOM 1726 C CA . SER B 1 7 ? -2.357 4.672 18.578 1 96.88 7 SER B CA 1
ATOM 1727 C C . SER B 1 7 ? -1.298 5.59 19.172 1 96.88 7 SER B C 1
ATOM 1729 O O . SER B 1 7 ? -0.796 5.332 20.281 1 96.88 7 SER B O 1
ATOM 1731 N N . LEU B 1 8 ? -0.881 6.578 18.406 1 94.75 8 LEU B N 1
ATOM 1732 C CA . LEU B 1 8 ? -0.164 7.781 18.812 1 94.75 8 LEU B CA 1
ATOM 1733 C C . LEU B 1 8 ? -0.889 9.031 18.328 1 94.75 8 LEU B C 1
ATOM 1735 O O . LEU B 1 8 ? -1.202 9.164 17.141 1 94.75 8 LEU B O 1
ATOM 1739 N N . GLU B 1 9 ? -1.133 9.938 19.25 1 92.88 9 GLU B N 1
ATOM 1740 C CA . GLU B 1 9 ? -1.92 11.125 18.922 1 92.88 9 GLU B CA 1
ATOM 1741 C C . GLU B 1 9 ? -1.306 11.898 17.766 1 92.88 9 GLU B C 1
ATOM 1743 O O . GLU B 1 9 ? -2.025 12.438 16.922 1 92.88 9 GLU B O 1
ATOM 1748 N N . VAL B 1 10 ? -0.034 11.93 17.672 1 92.12 10 VAL B N 1
ATOM 1749 C CA . VAL B 1 10 ? 0.653 12.781 16.703 1 92.12 10 VAL B CA 1
ATOM 1750 C C . VAL B 1 10 ? 0.79 12.039 15.367 1 92.12 10 VAL B C 1
ATOM 1752 O O . VAL B 1 10 ? 1.163 12.641 14.359 1 92.12 10 VAL B O 1
ATOM 1755 N N . SER B 1 11 ? 0.517 10.758 15.336 1 93.88 11 SER B N 1
ATOM 1756 C CA . SER B 1 11 ? 0.696 9.93 14.148 1 93.88 11 SER B CA 1
ATOM 1757 C C . SER B 1 11 ? -0.446 10.133 13.156 1 93.88 11 SER B C 1
ATOM 1759 O O . SER B 1 11 ? -1.6 9.82 13.461 1 93.88 11 SER B O 1
ATOM 1761 N N . PRO B 1 12 ? -0.154 10.562 11.953 1 96.25 12 PRO B N 1
ATOM 1762 C CA . PRO B 1 12 ? -1.221 10.742 10.969 1 96.25 12 PRO B CA 1
ATOM 1763 C C . PRO B 1 12 ? -1.922 9.43 10.609 1 96.25 12 PRO B C 1
ATOM 1765 O O . PRO B 1 12 ? -3.154 9.383 10.562 1 96.25 12 PRO B O 1
ATOM 1768 N N . PRO B 1 13 ? -1.224 8.32 10.445 1 97.69 13 PRO B N 1
ATOM 1769 C CA . PRO B 1 13 ? -1.901 7.066 10.117 1 97.69 13 PRO B CA 1
ATOM 1770 C C . PRO B 1 13 ? -2.904 6.637 11.18 1 97.69 13 PRO B C 1
ATOM 1772 O O . PRO B 1 13 ? -3.971 6.109 10.859 1 97.69 13 PRO B O 1
ATOM 1775 N N . THR B 1 14 ? -2.596 6.82 12.422 1 97.81 14 THR B N 1
ATOM 1776 C CA . THR B 1 14 ? -3.547 6.453 13.461 1 97.81 14 THR B CA 1
ATOM 1777 C C . THR B 1 14 ? -4.793 7.328 13.398 1 97.81 14 THR B C 1
ATOM 1779 O O . THR B 1 14 ? -5.91 6.852 13.609 1 97.81 14 THR B O 1
ATOM 1782 N N . ARG B 1 15 ? -4.574 8.578 13.141 1 98.06 15 ARG B N 1
ATOM 1783 C CA . ARG B 1 15 ? -5.703 9.508 13.086 1 98.06 15 ARG B CA 1
ATOM 1784 C C . ARG B 1 15 ? -6.598 9.203 11.891 1 98.06 15 ARG B C 1
ATOM 1786 O O . ARG B 1 15 ? -7.816 9.383 11.961 1 98.06 15 ARG B O 1
ATOM 1793 N N . CYS B 1 16 ? -6.016 8.766 10.805 1 98.75 16 CYS B N 1
ATOM 1794 C CA . CYS B 1 16 ? -6.816 8.32 9.664 1 98.75 16 CYS B CA 1
ATOM 1795 C C . CYS B 1 16 ? -7.723 7.164 10.055 1 98.75 16 CYS B C 1
ATOM 1797 O O . CYS B 1 16 ? -8.906 7.145 9.695 1 98.75 16 CYS B O 1
ATOM 1799 N N . VAL B 1 17 ? -7.188 6.184 10.781 1 98.81 17 VAL B N 1
ATOM 1800 C CA . VAL B 1 17 ? -7.984 5.031 11.195 1 98.81 17 VAL B CA 1
ATOM 1801 C C . VAL B 1 17 ? -9.094 5.484 12.141 1 98.81 17 VAL B C 1
ATOM 1803 O O . VAL B 1 17 ? -10.219 4.996 12.062 1 98.81 17 VAL B O 1
ATOM 1806 N N . ARG B 1 18 ? -8.773 6.453 13.016 1 98.75 18 ARG B N 1
ATOM 1807 C CA . ARG B 1 18 ? -9.805 7.004 13.898 1 98.75 18 ARG B CA 1
ATOM 1808 C C . ARG B 1 18 ? -10.945 7.617 13.086 1 98.75 18 ARG B C 1
ATOM 1810 O O . ARG B 1 18 ? -12.117 7.438 13.422 1 98.75 18 ARG B O 1
ATOM 1817 N N . MET B 1 19 ? -10.609 8.328 12.07 1 98.5 19 MET B N 1
ATOM 1818 C CA . MET B 1 19 ? -11.641 8.938 11.234 1 98.5 19 MET B CA 1
ATOM 1819 C C . MET B 1 19 ? -12.539 7.867 10.625 1 98.5 19 MET B C 1
ATOM 1821 O O . MET B 1 19 ? -13.758 8.047 10.555 1 98.5 19 MET B O 1
ATOM 1825 N N . VAL B 1 20 ? -11.969 6.75 10.164 1 97.5 20 VAL B N 1
ATOM 1826 C CA . VAL B 1 20 ? -12.75 5.668 9.578 1 97.5 20 VAL B CA 1
ATOM 1827 C C . VAL B 1 20 ? -13.648 5.043 10.648 1 97.5 20 VAL B C 1
ATOM 1829 O O . VAL B 1 20 ? -14.82 4.766 10.391 1 97.5 20 VAL B O 1
ATOM 1832 N N . LEU B 1 21 ? -13.102 4.824 11.836 1 97.44 21 LEU B N 1
ATOM 1833 C CA . LEU B 1 21 ? -13.883 4.293 12.945 1 97.44 21 LEU B CA 1
ATOM 1834 C C . LEU B 1 21 ? -15.07 5.195 13.258 1 97.44 21 LEU B C 1
ATOM 1836 O O . LEU B 1 21 ? -16.188 4.711 13.461 1 97.44 21 LEU B O 1
ATOM 1840 N N . GLU B 1 22 ? -14.82 6.477 13.289 1 97 22 GLU B N 1
ATOM 1841 C CA . GLU B 1 22 ? -15.883 7.441 13.578 1 97 22 GLU B CA 1
ATOM 1842 C C . GLU B 1 22 ? -16.922 7.473 12.461 1 97 22 GLU B C 1
ATOM 1844 O O . GLU B 1 22 ? -18.125 7.551 12.719 1 97 22 GLU B O 1
ATOM 1849 N N . HIS B 1 23 ? -16.406 7.492 11.266 1 95.31 23 HIS B N 1
ATOM 1850 C CA . HIS B 1 23 ? -17.328 7.469 10.133 1 95.31 23 HIS B CA 1
ATOM 1851 C C . HIS B 1 23 ? -18.297 6.293 10.227 1 95.31 23 HIS B C 1
ATOM 1853 O O . HIS B 1 23 ? -19.484 6.426 9.914 1 95.31 23 HIS B O 1
ATOM 1859 N N . LEU B 1 24 ? -17.797 5.164 10.641 1 94.38 24 LEU B N 1
ATOM 1860 C CA . LEU B 1 24 ? -18.578 3.934 10.711 1 94.38 24 LEU B CA 1
ATOM 1861 C C . LEU B 1 24 ? -19.359 3.857 12.023 1 94.38 24 LEU B C 1
ATOM 1863 O O . LEU B 1 24 ? -20.062 2.885 12.273 1 94.38 24 LEU B O 1
ATOM 1867 N N . GLU B 1 25 ? -19.172 4.82 12.852 1 94.75 25 GLU B N 1
ATOM 1868 C CA . GLU B 1 25 ? -19.875 4.922 14.125 1 94.75 25 GLU B CA 1
ATOM 1869 C C . GLU B 1 25 ? -19.625 3.682 14.984 1 94.75 25 GLU B C 1
ATOM 1871 O O . GLU B 1 25 ? -20.578 3.123 15.555 1 94.75 25 GLU B O 1
ATOM 1876 N N . LEU B 1 26 ? -18.422 3.297 15.023 1 95.69 26 LEU B N 1
ATOM 1877 C CA . LEU B 1 26 ? -18.062 2.129 15.812 1 95.69 26 LEU B CA 1
ATOM 1878 C C . LEU B 1 26 ? -17.547 2.541 17.188 1 95.69 26 LEU B C 1
ATOM 1880 O O . LEU B 1 26 ? -16.859 3.551 17.312 1 95.69 26 LEU B O 1
ATOM 1884 N N . GLU B 1 27 ? -17.891 1.793 18.156 1 97.25 27 GLU B N 1
ATOM 1885 C CA . GLU B 1 27 ? -17.281 1.947 19.484 1 97.25 27 GLU B CA 1
ATOM 1886 C C . GLU B 1 27 ? -15.914 1.289 19.531 1 97.25 27 GLU B C 1
ATOM 1888 O O . GLU B 1 27 ? -15.727 0.19 19 1 97.25 27 GLU B O 1
ATOM 1893 N N . TYR B 1 28 ? -14.984 2.047 20.125 1 98 28 TYR B N 1
ATOM 1894 C CA . TYR B 1 28 ? -13.633 1.513 20.219 1 98 28 TYR B CA 1
ATOM 1895 C C . TYR B 1 28 ? -12.883 2.123 21.406 1 98 28 TYR B C 1
ATOM 1897 O O . TYR B 1 28 ? -13.242 3.201 21.891 1 98 28 TYR B O 1
ATOM 1905 N N . GLN B 1 29 ? -11.898 1.417 21.828 1 98.12 29 GLN B N 1
ATOM 1906 C CA . GLN B 1 29 ? -10.969 1.901 22.844 1 98.12 29 GLN B CA 1
ATOM 1907 C C . GLN B 1 29 ? -9.625 2.279 22.234 1 98.12 29 GLN B C 1
ATOM 1909 O O . GLN B 1 29 ? -9.211 1.69 21.234 1 98.12 29 GLN B O 1
ATOM 1914 N N . ILE B 1 30 ? -8.969 3.25 22.828 1 97.81 30 ILE B N 1
ATOM 1915 C CA . ILE B 1 30 ? -7.652 3.668 22.375 1 97.81 30 ILE B CA 1
ATOM 1916 C C . ILE B 1 30 ? -6.594 3.234 23.375 1 97.81 30 ILE B C 1
ATOM 1918 O O . ILE B 1 30 ? -6.738 3.469 24.578 1 97.81 30 ILE B O 1
ATOM 1922 N N . HIS B 1 31 ? -5.68 2.51 22.953 1 98.06 31 HIS B N 1
ATOM 1923 C CA . HIS B 1 31 ? -4.426 2.326 23.672 1 98.06 31 HIS B CA 1
ATOM 1924 C C . HIS B 1 31 ? -3.346 3.271 23.156 1 98.06 31 HIS B C 1
ATOM 1926 O O . HIS B 1 31 ? -2.725 3.008 22.125 1 98.06 31 HIS B O 1
ATOM 1932 N N . GLU B 1 32 ? -3.125 4.336 23.875 1 96.94 32 GLU B N 1
ATOM 1933 C CA . GLU B 1 32 ? -2.074 5.27 23.469 1 96.94 32 GLU B CA 1
ATOM 1934 C C . GLU B 1 32 ? -0.69 4.707 23.781 1 96.94 32 GLU B C 1
ATOM 1936 O O . GLU B 1 32 ? -0.337 4.535 24.953 1 96.94 32 GLU B O 1
ATOM 1941 N N . VAL B 1 33 ? -0.003 4.461 22.781 1 96.5 33 VAL B N 1
ATOM 1942 C CA . VAL B 1 33 ? 1.322 3.871 22.938 1 96.5 33 VAL B CA 1
ATOM 1943 C C . VAL B 1 33 ? 2.244 4.844 23.656 1 96.5 33 VAL B C 1
ATOM 1945 O O . VAL B 1 33 ? 2.268 6.039 23.359 1 96.5 33 VAL B O 1
ATOM 1948 N N . ASN B 1 34 ? 2.973 4.371 24.688 1 94.94 34 ASN B N 1
ATOM 1949 C CA . ASN B 1 34 ? 3.951 5.184 25.406 1 94.94 34 ASN B CA 1
ATOM 1950 C C . ASN B 1 34 ? 5.289 5.227 24.656 1 94.94 34 ASN B C 1
ATOM 1952 O O . ASN B 1 34 ? 6.207 4.477 24.984 1 94.94 34 ASN B O 1
ATOM 1956 N N . TYR B 1 35 ? 5.375 6.148 23.812 1 89.62 35 TYR B N 1
ATOM 1957 C CA . TYR B 1 35 ? 6.555 6.262 22.969 1 89.62 35 TYR B CA 1
ATOM 1958 C C . TYR B 1 35 ? 7.797 6.574 23.797 1 89.62 35 TYR B C 1
ATOM 1960 O O . TYR B 1 35 ? 8.859 5.98 23.594 1 89.62 35 TYR B O 1
ATOM 1968 N N . ALA B 1 36 ? 7.633 7.473 24.719 1 89.06 36 ALA B N 1
ATOM 1969 C CA . ALA B 1 36 ? 8.75 7.934 25.531 1 89.06 36 ALA B CA 1
ATOM 1970 C C . ALA B 1 36 ? 9.344 6.785 26.344 1 89.06 36 ALA B C 1
ATOM 1972 O O . ALA B 1 36 ? 10.555 6.742 26.578 1 89.06 36 ALA B O 1
ATOM 1973 N N . ALA B 1 37 ? 8.531 5.867 26.688 1 94.06 37 ALA B N 1
ATOM 1974 C CA . ALA B 1 37 ? 8.984 4.738 27.5 1 94.06 37 ALA B CA 1
ATOM 1975 C C . ALA B 1 37 ? 9.5 3.602 26.625 1 94.06 37 ALA B C 1
ATOM 1977 O O . ALA B 1 37 ? 9.852 2.533 27.125 1 94.06 37 ALA B O 1
ATOM 1978 N N . GLY B 1 38 ? 9.445 3.777 25.344 1 94.06 38 GLY B N 1
ATOM 1979 C CA . GLY B 1 38 ? 9.984 2.787 24.438 1 94.06 38 GLY B CA 1
ATOM 1980 C C . GLY B 1 38 ? 9.023 1.647 24.156 1 94.06 38 GLY B C 1
ATOM 1981 O O . GLY B 1 38 ? 9.445 0.552 23.781 1 94.06 38 GLY B O 1
ATOM 1982 N N . GLU B 1 39 ? 7.758 1.838 24.344 1 95.75 39 GLU B N 1
ATOM 1983 C CA . GLU B 1 39 ? 6.762 0.787 24.156 1 95.75 39 GLU B CA 1
ATOM 1984 C C . GLU B 1 39 ? 6.801 0.24 22.734 1 95.75 39 GLU B C 1
ATOM 1986 O O . GLU B 1 39 ? 6.656 -0.966 22.516 1 95.75 39 GLU B O 1
ATOM 1991 N N . LEU B 1 40 ? 7.027 1.051 21.766 1 93.62 40 LEU B N 1
ATOM 1992 C CA . LEU B 1 40 ? 7.074 0.633 20.375 1 93.62 40 LEU B CA 1
ATOM 1993 C C . LEU B 1 40 ? 8.211 -0.352 20.141 1 93.62 40 LEU B C 1
ATOM 1995 O O . LEU B 1 40 ? 8.141 -1.186 19.234 1 93.62 40 LEU B O 1
ATOM 1999 N N . GLN B 1 41 ? 9.188 -0.246 20.891 1 94 41 GLN B N 1
ATOM 2000 C CA . GLN B 1 41 ? 10.375 -1.064 20.703 1 94 41 GLN B CA 1
ATOM 2001 C C . GLN B 1 41 ? 10.336 -2.312 21.578 1 94 41 GLN B C 1
ATOM 2003 O O . GLN B 1 41 ? 11.242 -3.146 21.516 1 94 41 GLN B O 1
ATOM 2008 N N . SER B 1 42 ? 9.32 -2.461 22.312 1 96.12 42 SER B N 1
ATOM 2009 C CA . SER B 1 42 ? 9.203 -3.58 23.234 1 96.12 42 SER B CA 1
ATOM 2010 C C . SER B 1 42 ? 8.914 -4.883 22.5 1 96.12 42 SER B C 1
ATOM 2012 O O . SER B 1 42 ? 8.445 -4.867 21.359 1 96.12 42 SER B O 1
ATOM 2014 N N . GLN B 1 43 ? 9.156 -6 23.141 1 95.25 43 GLN B N 1
ATOM 2015 C CA . GLN B 1 43 ? 8.836 -7.32 22.609 1 95.25 43 GLN B CA 1
ATOM 2016 C C . GLN B 1 43 ? 7.324 -7.531 22.531 1 95.25 43 GLN B C 1
ATOM 2018 O O . GLN B 1 43 ? 6.828 -8.203 21.625 1 95.25 43 GLN B O 1
ATOM 2023 N N . GLU B 1 44 ? 6.691 -6.938 23.469 1 95.69 44 GLU B N 1
ATOM 2024 C CA . GLU B 1 44 ? 5.234 -7.023 23.469 1 95.69 44 GLU B CA 1
ATOM 2025 C C . GLU B 1 44 ? 4.648 -6.387 22.219 1 95.69 44 GLU B C 1
ATOM 2027 O O . GLU B 1 44 ? 3.734 -6.941 21.594 1 95.69 44 GLU B O 1
ATOM 2032 N N . PHE B 1 45 ? 5.188 -5.234 21.875 1 96.81 45 PHE B N 1
ATOM 2033 C CA . PHE B 1 45 ? 4.664 -4.574 20.688 1 96.81 45 PHE B CA 1
ATOM 2034 C C . PHE B 1 45 ? 5.078 -5.32 19.422 1 96.81 45 PHE B C 1
ATOM 2036 O O . PHE B 1 45 ? 4.316 -5.387 18.453 1 96.81 45 PHE B O 1
ATOM 2043 N N . PHE B 1 46 ? 6.266 -5.891 19.453 1 94.31 46 PHE B N 1
ATOM 2044 C CA . PHE B 1 46 ? 6.73 -6.711 18.344 1 94.31 46 PHE B CA 1
ATOM 2045 C C . PHE B 1 46 ? 5.766 -7.859 18.062 1 94.31 46 PHE B C 1
ATOM 2047 O O . PHE B 1 46 ? 5.523 -8.219 16.906 1 94.31 46 PHE B O 1
ATOM 2054 N N . ALA B 1 47 ? 5.223 -8.391 19.094 1 93.56 47 ALA B N 1
ATOM 2055 C CA . ALA B 1 47 ? 4.273 -9.492 18.953 1 93.56 47 ALA B CA 1
ATOM 2056 C C . ALA B 1 47 ? 2.982 -9.031 18.297 1 93.56 47 ALA B C 1
ATOM 2058 O O . ALA B 1 47 ? 2.291 -9.82 17.641 1 93.56 47 ALA B O 1
ATOM 2059 N N . LEU B 1 48 ? 2.633 -7.742 18.422 1 95.56 48 LEU B N 1
ATOM 2060 C CA . LEU B 1 48 ? 1.45 -7.164 17.797 1 95.56 48 LEU B CA 1
ATOM 2061 C C . LEU B 1 48 ? 1.717 -6.844 16.328 1 95.56 48 LEU B C 1
ATOM 2063 O O . LEU B 1 48 ? 0.88 -7.117 15.469 1 95.56 48 LEU B O 1
ATOM 2067 N N . ASN B 1 49 ? 2.887 -6.312 16.094 1 96.06 49 ASN B N 1
ATOM 2068 C CA . ASN B 1 49 ? 3.311 -5.871 14.773 1 96.06 49 ASN B CA 1
ATOM 2069 C C . ASN B 1 49 ? 4.828 -5.926 14.625 1 96.06 49 ASN B C 1
ATOM 2071 O O . ASN B 1 49 ? 5.539 -5.066 15.156 1 96.06 49 ASN B O 1
ATOM 2075 N N . ALA B 1 50 ? 5.285 -6.781 13.812 1 93.5 50 ALA B N 1
ATOM 2076 C CA . ALA B 1 50 ? 6.715 -7.035 13.664 1 93.5 50 ALA B CA 1
ATOM 2077 C C . ALA B 1 50 ? 7.438 -5.805 13.125 1 93.5 50 ALA B C 1
ATOM 2079 O O . ALA B 1 50 ? 8.648 -5.66 13.305 1 93.5 50 ALA B O 1
ATOM 2080 N N . ARG B 1 51 ? 6.723 -4.871 12.523 1 94.12 51 ARG B N 1
ATOM 2081 C CA . ARG B 1 51 ? 7.328 -3.652 12 1 94.12 51 ARG B CA 1
ATOM 2082 C C . ARG B 1 51 ? 7.414 -2.578 13.078 1 94.12 51 ARG B C 1
ATOM 2084 O O . ARG B 1 51 ? 8.023 -1.525 12.867 1 94.12 51 ARG B O 1
ATOM 2091 N N . ARG B 1 52 ? 6.766 -2.814 14.211 1 94.62 52 ARG B N 1
ATOM 2092 C CA . ARG B 1 52 ? 6.816 -1.93 15.367 1 94.62 52 ARG B CA 1
ATOM 2093 C C . ARG B 1 52 ? 6.34 -0.527 15.008 1 94.62 52 ARG B C 1
ATOM 2095 O O . ARG B 1 52 ? 7.004 0.461 15.328 1 94.62 52 ARG B O 1
ATOM 2102 N N . ARG B 1 53 ? 5.242 -0.497 14.312 1 94.94 53 ARG B N 1
ATOM 2103 C CA . ARG B 1 53 ? 4.617 0.764 13.922 1 94.94 53 ARG B CA 1
ATOM 2104 C C . ARG B 1 53 ? 3.146 0.792 14.328 1 94.94 53 ARG B C 1
ATOM 2106 O O . ARG B 1 53 ? 2.504 -0.256 14.43 1 94.94 53 ARG B O 1
ATOM 2113 N N . VAL B 1 54 ? 2.662 1.914 14.664 1 96.81 54 VAL B N 1
ATOM 2114 C CA . VAL B 1 54 ? 1.23 2.146 14.82 1 96.81 54 VAL B CA 1
ATOM 2115 C C . VAL B 1 54 ? 0.647 2.666 13.508 1 96.81 54 VAL B C 1
ATOM 2117 O O . VAL B 1 54 ? 1.37 3.221 12.672 1 96.81 54 VAL B O 1
ATOM 2120 N N . PRO B 1 55 ? -0.64 2.436 13.312 1 98.5 55 PRO B N 1
ATOM 2121 C CA . PRO B 1 55 ? -1.639 1.849 14.203 1 98.5 55 PRO B CA 1
ATOM 2122 C C . PRO B 1 55 ? -1.642 0.322 14.172 1 98.5 55 PRO B C 1
ATOM 2124 O O . PRO B 1 55 ? -1.177 -0.276 13.195 1 98.5 55 PRO B O 1
ATOM 2127 N N . VAL B 1 56 ? -2.062 -0.293 15.227 1 98.81 56 VAL B N 1
ATOM 2128 C CA . VAL B 1 56 ? -2.494 -1.685 15.312 1 98.81 56 VAL B CA 1
ATOM 2129 C C . VAL B 1 56 ? -3.922 -1.751 15.844 1 98.81 56 VAL B C 1
ATOM 2131 O O . VAL B 1 56 ? -4.273 -1.031 16.781 1 98.81 56 VAL B O 1
ATOM 2134 N N . LEU B 1 57 ? -4.773 -2.574 15.258 1 98.88 57 LEU B N 1
ATOM 2135 C CA . LEU B 1 57 ? -6.148 -2.76 15.711 1 98.88 57 LEU B CA 1
ATOM 2136 C C . LEU B 1 57 ? -6.371 -4.188 16.188 1 98.88 57 LEU B C 1
ATOM 2138 O O . LEU B 1 57 ? -6.027 -5.148 15.5 1 98.88 57 LEU B O 1
ATOM 2142 N N . LYS B 1 58 ? -6.871 -4.32 17.344 1 98.62 58 LYS B N 1
ATOM 2143 C CA . LYS B 1 58 ? -7.375 -5.598 17.844 1 98.62 58 LYS B CA 1
ATOM 2144 C C . LYS B 1 58 ? -8.898 -5.664 17.75 1 98.62 58 LYS B C 1
ATOM 2146 O O . LYS B 1 58 ? -9.594 -4.754 18.188 1 98.62 58 LYS B O 1
ATOM 2151 N N . ASP B 1 59 ? -9.406 -6.602 17.141 1 98.38 59 ASP B N 1
ATOM 2152 C CA . ASP B 1 59 ? -10.828 -6.945 17.078 1 98.38 59 ASP B CA 1
ATOM 2153 C C . ASP B 1 59 ? -11.078 -8.352 17.625 1 98.38 59 ASP B C 1
ATOM 2155 O O . ASP B 1 59 ? -11.109 -9.32 16.859 1 98.38 59 ASP B O 1
ATOM 2159 N N . GLY B 1 60 ? -11.352 -8.445 18.906 1 96.5 60 GLY B N 1
ATOM 2160 C CA . GLY B 1 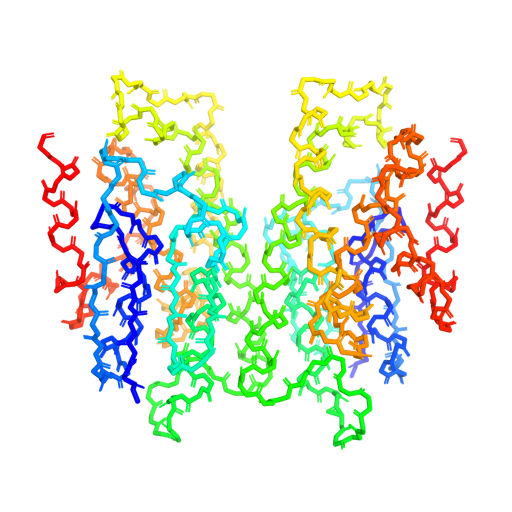60 ? -11.352 -9.75 19.547 1 96.5 60 GLY B CA 1
ATOM 2161 C C . GLY B 1 60 ? -10.008 -10.453 19.469 1 96.5 60 GLY B C 1
ATOM 2162 O O . GLY B 1 60 ? -8.984 -9.898 19.891 1 96.5 60 GLY B O 1
ATOM 2163 N N . GLU B 1 61 ? -9.992 -11.57 18.859 1 95.88 61 GLU B N 1
ATOM 2164 C CA . GLU B 1 61 ? -8.758 -12.344 18.75 1 95.88 61 GLU B CA 1
ATOM 2165 C C . GLU B 1 61 ? -7.965 -11.961 17.5 1 95.88 61 GLU B C 1
ATOM 2167 O O . GLU B 1 61 ? -6.809 -12.359 17.344 1 95.88 61 GLU B O 1
ATOM 2172 N N . TYR B 1 62 ? -8.57 -11.203 16.719 1 97.44 62 TYR B N 1
ATOM 2173 C CA . TYR B 1 62 ? -7.93 -10.805 15.461 1 97.44 62 TYR B CA 1
ATOM 2174 C C . TYR B 1 62 ? -7.137 -9.516 15.641 1 97.44 62 TYR B C 1
ATOM 2176 O O . TYR B 1 62 ? -7.605 -8.578 16.281 1 97.44 62 TYR B O 1
ATOM 2184 N N . THR B 1 63 ? -5.887 -9.484 15.156 1 98.31 63 THR B N 1
ATOM 2185 C CA . THR B 1 63 ? -5.02 -8.312 15.188 1 98.31 63 THR B CA 1
ATOM 2186 C C . THR B 1 63 ? -4.574 -7.93 13.773 1 98.31 63 THR B C 1
ATOM 2188 O O . THR B 1 63 ? -4.211 -8.797 12.984 1 98.31 63 THR B O 1
ATOM 2191 N N . ILE B 1 64 ? -4.648 -6.66 13.484 1 98.62 64 ILE B N 1
ATOM 2192 C CA . ILE B 1 64 ? -4.242 -6.191 12.164 1 98.62 64 ILE B CA 1
ATOM 2193 C C . ILE B 1 64 ? -3.49 -4.867 12.297 1 98.62 64 ILE B C 1
ATOM 2195 O O . ILE B 1 64 ? -3.854 -4.02 13.117 1 98.62 64 ILE B O 1
ATOM 2199 N N . ALA B 1 65 ? -2.451 -4.742 11.438 1 98.56 65 ALA B N 1
ATOM 2200 C CA . ALA B 1 65 ? -1.68 -3.504 11.352 1 98.56 65 ALA B CA 1
ATOM 2201 C C . ALA B 1 65 ? -1.768 -2.902 9.953 1 98.56 65 ALA B C 1
ATOM 2203 O O . ALA B 1 65 ? -2.52 -3.391 9.102 1 98.56 65 ALA B O 1
ATOM 2204 N N . GLU B 1 66 ? -0.992 -1.862 9.758 1 98.56 66 GLU B N 1
ATOM 2205 C CA . GLU B 1 66 ? -1.044 -1.092 8.523 1 98.56 66 GLU B CA 1
ATOM 2206 C C . GLU B 1 66 ? -2.344 -0.3 8.414 1 98.56 66 GLU B C 1
ATOM 2208 O O . GLU B 1 66 ? -3.418 -0.88 8.25 1 98.56 66 GLU B O 1
ATOM 2213 N N . SER B 1 67 ? -2.201 1.005 8.438 1 98.81 67 SER B N 1
ATOM 2214 C CA . SER B 1 67 ? -3.359 1.877 8.609 1 98.81 67 SER B CA 1
ATOM 2215 C C . SER B 1 67 ? -4.359 1.698 7.469 1 98.81 67 SER B C 1
ATOM 2217 O O . SER B 1 67 ? -5.566 1.614 7.703 1 98.81 67 SER B O 1
ATOM 2219 N N . ARG B 1 68 ? -3.893 1.624 6.258 1 98.75 68 ARG B N 1
ATOM 2220 C CA . ARG B 1 68 ? -4.789 1.484 5.117 1 98.75 68 ARG B CA 1
ATOM 2221 C C . ARG B 1 68 ? -5.453 0.112 5.105 1 98.75 68 ARG B C 1
ATOM 2223 O O . ARG B 1 68 ? -6.645 -0.005 4.805 1 98.75 68 ARG B O 1
ATOM 2230 N N . ALA B 1 69 ? -4.711 -0.96 5.465 1 98.81 69 ALA B N 1
ATOM 2231 C CA . ALA B 1 69 ? -5.301 -2.291 5.594 1 98.81 69 ALA B CA 1
ATOM 2232 C C . ALA B 1 69 ? -6.359 -2.318 6.695 1 98.81 69 ALA B C 1
ATOM 2234 O O . ALA B 1 69 ? -7.414 -2.93 6.531 1 98.81 69 ALA B O 1
ATOM 2235 N N . ILE B 1 70 ? -6.074 -1.663 7.805 1 98.88 70 ILE B N 1
ATOM 2236 C CA . ILE B 1 70 ? -7.031 -1.575 8.906 1 98.88 70 ILE B CA 1
ATOM 2237 C C . ILE B 1 70 ? -8.312 -0.911 8.414 1 98.88 70 ILE B C 1
ATOM 2239 O O . ILE B 1 70 ? -9.414 -1.389 8.703 1 98.88 70 ILE B O 1
ATOM 2243 N N . SER B 1 71 ? -8.164 0.167 7.707 1 98.31 71 SER B N 1
ATOM 2244 C CA . SER B 1 71 ? -9.328 0.891 7.215 1 98.31 71 SER B CA 1
ATOM 2245 C C . SER B 1 71 ? -10.164 0.023 6.277 1 98.31 71 SER B C 1
ATOM 2247 O O . SER B 1 71 ? -11.391 -0.002 6.371 1 98.31 71 SER B O 1
ATOM 2249 N N . CYS B 1 72 ? -9.492 -0.667 5.348 1 97.38 72 CYS B N 1
ATOM 2250 C CA . CYS B 1 72 ? -10.203 -1.587 4.469 1 97.38 72 CYS B CA 1
ATOM 2251 C C . CYS B 1 72 ? -10.93 -2.658 5.277 1 97.38 72 CYS B C 1
ATOM 2253 O O . CYS B 1 72 ? -12.094 -2.957 5.012 1 97.38 72 CYS B O 1
ATOM 2255 N N . TYR B 1 73 ? -10.273 -3.229 6.289 1 97.81 73 TYR B N 1
ATOM 2256 C CA . TYR B 1 73 ? -10.844 -4.266 7.145 1 97.81 73 TYR B CA 1
ATOM 2257 C C . TYR B 1 73 ? -12.109 -3.77 7.84 1 97.81 73 TYR B C 1
ATOM 2259 O O . TYR B 1 73 ? -13.148 -4.434 7.797 1 97.81 73 TYR B O 1
ATOM 2267 N N . LEU B 1 74 ? -12.008 -2.594 8.414 1 97.06 74 LEU B N 1
ATOM 2268 C CA . LEU B 1 74 ? -13.133 -2.021 9.141 1 97.06 74 LEU B CA 1
ATOM 2269 C C . LEU B 1 74 ? -14.336 -1.834 8.219 1 97.06 74 LEU B C 1
ATOM 2271 O O . LEU B 1 74 ? -15.469 -2.154 8.594 1 97.06 74 LEU B O 1
ATOM 2275 N N . CYS B 1 75 ? -14.07 -1.341 7.078 1 96.25 75 CYS B N 1
ATOM 2276 C CA . CYS B 1 75 ? -15.156 -1.144 6.125 1 96.25 75 CYS B CA 1
ATOM 2277 C C . CYS B 1 75 ? -15.758 -2.479 5.695 1 96.25 75 CYS B C 1
ATOM 2279 O O . CYS B 1 75 ? -16.984 -2.609 5.586 1 96.25 75 CYS B O 1
ATOM 2281 N N . ASN B 1 76 ? -14.898 -3.463 5.445 1 94.31 76 ASN B N 1
ATOM 2282 C CA . ASN B 1 76 ? -15.367 -4.762 4.969 1 94.31 76 ASN B CA 1
ATOM 2283 C C . ASN B 1 76 ? -16.188 -5.48 6.027 1 94.31 76 ASN B C 1
ATOM 2285 O O . ASN B 1 76 ? -17.172 -6.156 5.703 1 94.31 76 ASN B O 1
ATOM 2289 N N . LYS B 1 77 ? -15.789 -5.379 7.223 1 94.5 77 LYS B N 1
ATOM 2290 C CA . LYS B 1 77 ? -16.422 -6.152 8.281 1 94.5 77 LYS B CA 1
ATOM 2291 C C . LYS B 1 77 ? -17.641 -5.414 8.844 1 94.5 77 LYS B C 1
ATOM 2293 O O . LYS B 1 77 ? -18.672 -6.027 9.125 1 94.5 77 LYS B O 1
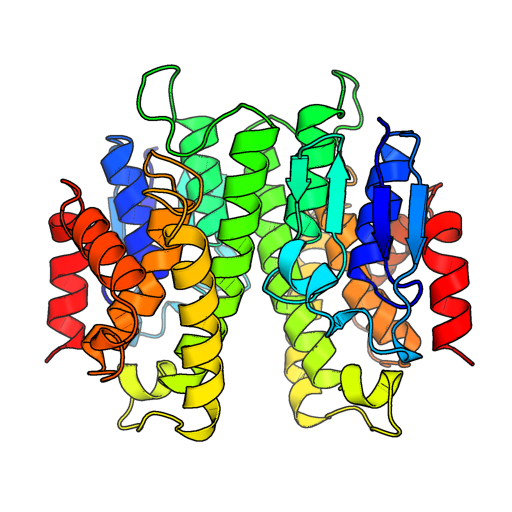ATOM 2298 N N . TYR B 1 78 ? -17.516 -4.117 8.961 1 93.5 78 TYR B N 1
ATOM 2299 C CA . TYR B 1 78 ? -18.516 -3.381 9.734 1 93.5 78 TYR B CA 1
ATOM 2300 C C . TYR B 1 78 ? -19.297 -2.422 8.844 1 93.5 78 TYR B C 1
ATOM 2302 O O . TYR B 1 78 ? -20.297 -1.84 9.273 1 93.5 78 TYR B O 1
ATOM 2310 N N . GLY B 1 79 ? -18.781 -2.182 7.598 1 86.62 79 GLY B N 1
ATOM 2311 C CA . GLY B 1 79 ? -19.391 -1.198 6.719 1 86.62 79 GLY B CA 1
ATOM 2312 C C . GLY B 1 79 ? -20.75 -1.635 6.199 1 86.62 79 GLY B C 1
ATOM 2313 O O . GLY B 1 79 ? -20.859 -2.641 5.496 1 86.62 79 GLY B O 1
ATOM 2314 N N . SER B 1 80 ? -21.891 -2.068 7.027 1 65.56 80 SER B N 1
ATOM 2315 C CA . SER B 1 80 ? -23.234 -2.516 6.664 1 65.56 80 SER B CA 1
ATOM 2316 C C . SER B 1 80 ? -23.797 -1.701 5.5 1 65.56 80 SER B C 1
ATOM 2318 O O . SER B 1 80 ? -23.734 -0.47 5.516 1 65.56 80 SER B O 1
ATOM 2320 N N . GLY B 1 81 ? -24.453 -2.352 4.383 1 53.94 81 GLY B N 1
ATOM 2321 C CA . GLY B 1 81 ? -25.281 -2.066 3.229 1 53.94 81 GLY B CA 1
ATOM 2322 C C . GLY B 1 81 ? -25.516 -0.583 3.004 1 53.94 81 GLY B C 1
ATOM 2323 O O . GLY B 1 81 ? -26.188 -0.189 2.051 1 53.94 81 GLY B O 1
ATOM 2324 N N . GLY B 1 82 ? -25.609 0.252 4.102 1 42.72 82 GLY B N 1
ATOM 2325 C CA . GLY B 1 82 ? -26.203 1.559 3.85 1 42.72 82 GLY B CA 1
ATOM 2326 C C . GLY B 1 82 ? -25.391 2.402 2.887 1 42.72 82 GLY B C 1
ATOM 2327 O O . GLY B 1 82 ? -24.344 1.968 2.402 1 42.72 82 GLY B O 1
ATOM 2328 N N . VAL B 1 83 ? -25.781 3.789 2.703 1 42.47 83 VAL B N 1
ATOM 2329 C CA . VAL B 1 83 ? -25.469 4.867 1.771 1 42.47 83 VAL B CA 1
ATOM 2330 C C . VAL B 1 83 ? -23.953 5 1.619 1 42.47 83 VAL B C 1
ATOM 2332 O O . VAL B 1 83 ? -23.438 5.039 0.5 1 42.47 83 VAL B O 1
ATOM 2335 N N . SER B 1 84 ? -23.25 5.961 2.537 1 53.25 84 SER B N 1
ATOM 2336 C CA . SER B 1 84 ? -21.969 6.523 2.123 1 53.25 84 SER B CA 1
ATOM 2337 C C . SER B 1 84 ? -20.859 5.484 2.197 1 53.25 84 SER B C 1
ATOM 2339 O O . SER B 1 84 ? -20.469 5.066 3.289 1 53.25 84 SER B O 1
ATOM 2341 N N . ASP B 1 85 ? -20.719 4.5 1.186 1 79.38 85 ASP B N 1
ATOM 2342 C CA . ASP B 1 85 ? -19.703 3.447 1.141 1 79.38 85 ASP B CA 1
ATOM 2343 C C . ASP B 1 85 ? -18.312 4.027 0.873 1 79.38 85 ASP B C 1
ATOM 2345 O O . ASP B 1 85 ? -17.984 4.355 -0.269 1 79.38 85 ASP B O 1
ATOM 2349 N N . ILE B 1 86 ? -17.734 4.43 1.935 1 94.19 86 ILE B N 1
ATOM 2350 C CA . ILE B 1 86 ? -16.391 5.008 1.863 1 94.19 86 ILE B CA 1
ATOM 2351 C C . ILE B 1 86 ? -15.414 3.963 1.347 1 94.19 86 ILE B C 1
ATOM 2353 O O . ILE B 1 86 ? -14.227 4.254 1.166 1 94.19 86 ILE B O 1
ATOM 2357 N N . TYR B 1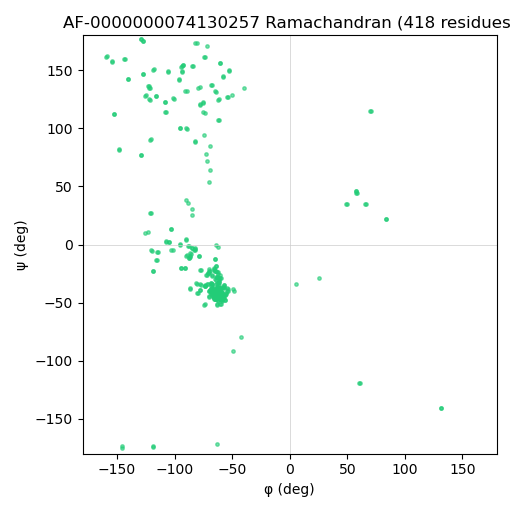 87 ? -15.906 2.824 1.117 1 95.94 87 TYR B N 1
ATOM 2358 C CA . TYR B 1 87 ? -15.148 1.767 0.458 1 95.94 87 TYR B CA 1
ATOM 2359 C C . TYR B 1 87 ? -16.062 0.873 -0.367 1 95.94 87 TYR B C 1
ATOM 2361 O O . TYR B 1 87 ? -16.453 -0.212 0.077 1 95.94 87 TYR B O 1
ATOM 2369 N N . PRO B 1 88 ? -16.375 1.348 -1.562 1 93.56 88 PRO B N 1
ATOM 2370 C CA . PRO B 1 88 ? -17.406 0.693 -2.371 1 93.56 88 PRO B CA 1
ATOM 2371 C C . PRO B 1 88 ? -17.062 -0.758 -2.701 1 93.56 88 PRO B C 1
ATOM 2373 O O . PRO B 1 88 ? -15.891 -1.113 -2.789 1 93.56 88 PRO B O 1
ATOM 2376 N N . SER B 1 89 ? -18.141 -1.541 -2.973 1 90 89 SER B N 1
ATOM 2377 C CA . SER B 1 89 ? -17.922 -2.953 -3.281 1 90 89 SER B CA 1
ATOM 2378 C C . SER B 1 89 ? -17.828 -3.18 -4.785 1 90 89 SER B C 1
ATOM 2380 O O . SER B 1 89 ? -17.391 -4.242 -5.23 1 90 89 SER B O 1
ATOM 2382 N N . ASP B 1 90 ? -18.375 -2.18 -5.57 1 92.56 90 ASP B N 1
ATOM 2383 C CA . ASP B 1 90 ? -18.188 -2.279 -7.02 1 92.56 90 ASP B CA 1
ATOM 2384 C C . ASP B 1 90 ? -16.719 -2.434 -7.383 1 92.56 90 ASP B C 1
ATOM 2386 O O . ASP B 1 90 ? -15.883 -1.634 -6.957 1 92.56 90 ASP B O 1
ATOM 2390 N N . PRO B 1 91 ? -16.391 -3.436 -8.156 1 93.94 91 PRO B N 1
ATOM 2391 C CA . PRO B 1 91 ? -14.977 -3.73 -8.383 1 93.94 91 PRO B CA 1
ATOM 2392 C C . PRO B 1 91 ? -14.219 -2.557 -8.992 1 93.94 91 PRO B C 1
ATOM 2394 O O . PRO B 1 91 ? -13.07 -2.295 -8.625 1 93.94 91 PRO B O 1
ATOM 2397 N N . GLU B 1 92 ? -14.797 -1.869 -9.945 1 96.31 92 GLU B N 1
ATOM 2398 C CA . GLU B 1 92 ? -14.094 -0.763 -10.594 1 96.31 92 GLU B CA 1
ATOM 2399 C C . GLU B 1 92 ? -13.938 0.418 -9.641 1 96.31 92 GLU B C 1
ATOM 2401 O O . GLU B 1 92 ? -12.859 1.007 -9.547 1 96.31 92 GLU B O 1
ATOM 2406 N N . LEU B 1 93 ? -14.984 0.798 -8.898 1 95.31 93 LEU B N 1
ATOM 2407 C CA . LEU B 1 93 ? -14.891 1.877 -7.922 1 95.31 93 LEU B CA 1
ATOM 2408 C C . LEU B 1 93 ? -13.914 1.519 -6.809 1 95.31 93 LEU B C 1
ATOM 2410 O O . LEU B 1 93 ? -13.078 2.34 -6.426 1 95.31 93 LEU B O 1
ATOM 2414 N N . ARG B 1 94 ? -14.016 0.293 -6.348 1 95.75 94 ARG B N 1
ATOM 2415 C CA . ARG B 1 94 ? -13.109 -0.163 -5.301 1 95.75 94 ARG B CA 1
ATOM 2416 C C . ARG B 1 94 ? -11.664 -0.182 -5.805 1 95.75 94 ARG B C 1
ATOM 2418 O O . ARG B 1 94 ? -10.742 0.174 -5.066 1 95.75 94 ARG B O 1
ATOM 2425 N N . GLY B 1 95 ? -11.492 -0.65 -7.035 1 97.69 95 GLY B N 1
ATOM 2426 C CA . GLY B 1 95 ? -10.164 -0.617 -7.633 1 97.69 95 GLY B CA 1
ATOM 2427 C C . GLY B 1 95 ? -9.555 0.771 -7.648 1 97.69 95 GLY B C 1
ATOM 2428 O O . GLY B 1 95 ? -8.367 0.937 -7.344 1 97.69 95 GLY B O 1
ATOM 2429 N N . SER B 1 96 ? -10.344 1.758 -7.973 1 97.5 96 SER B N 1
ATOM 2430 C CA . SER B 1 96 ? -9.875 3.139 -7.973 1 97.5 96 SER B CA 1
ATOM 2431 C C . SER B 1 96 ? -9.484 3.596 -6.57 1 97.5 96 SER B C 1
ATOM 2433 O O . SER B 1 96 ? -8.477 4.281 -6.391 1 97.5 96 SER B O 1
ATOM 2435 N N . VAL B 1 97 ? -10.266 3.193 -5.617 1 97.88 97 VAL B N 1
ATOM 2436 C CA . VAL B 1 97 ? -9.961 3.525 -4.23 1 97.88 97 VAL B CA 1
ATOM 2437 C C . VAL B 1 97 ? -8.656 2.861 -3.814 1 97.88 97 VAL B C 1
ATOM 2439 O O . VAL B 1 97 ? -7.766 3.514 -3.258 1 97.88 97 VAL B O 1
ATOM 2442 N N . ASP B 1 98 ? -8.516 1.585 -4.133 1 98.5 98 ASP B N 1
ATOM 2443 C CA . ASP B 1 98 ? -7.305 0.85 -3.787 1 98.5 98 ASP B CA 1
ATOM 2444 C C . ASP B 1 98 ? -6.082 1.465 -4.457 1 98.5 98 ASP B C 1
ATOM 2446 O O . ASP B 1 98 ? -5.027 1.604 -3.832 1 98.5 98 ASP B O 1
ATOM 2450 N N . GLN B 1 99 ? -6.219 1.815 -5.703 1 98.75 99 GLN B N 1
ATOM 2451 C CA . GLN B 1 99 ? -5.121 2.473 -6.402 1 98.75 99 GLN B CA 1
ATOM 2452 C C . GLN B 1 99 ? -4.676 3.734 -5.668 1 98.75 99 GLN B C 1
ATOM 2454 O O . GLN B 1 99 ? -3.48 3.938 -5.441 1 98.75 99 GLN B O 1
ATOM 2459 N N . GLN B 1 100 ? -5.609 4.555 -5.289 1 98.56 100 GLN B N 1
ATOM 2460 C CA . GLN B 1 100 ? -5.27 5.824 -4.66 1 98.56 100 GLN B CA 1
ATOM 2461 C C . GLN B 1 100 ? -4.75 5.613 -3.24 1 98.56 100 GLN B C 1
ATOM 2463 O O . GLN B 1 100 ? -3.977 6.426 -2.729 1 98.56 100 GLN B O 1
ATOM 2468 N N . LEU B 1 101 ? -5.156 4.516 -2.594 1 98.81 101 LEU B N 1
ATOM 2469 C CA . LEU B 1 101 ? -4.566 4.172 -1.305 1 98.81 101 LEU B CA 1
ATOM 2470 C C . LEU B 1 101 ? -3.08 3.873 -1.451 1 98.81 101 LEU B C 1
ATOM 2472 O O . LEU B 1 101 ? -2.266 4.348 -0.654 1 98.81 101 LEU B O 1
ATOM 2476 N N . TYR B 1 102 ? -2.705 3.133 -2.438 1 98.62 102 TYR B N 1
ATOM 2477 C CA . TYR B 1 102 ? -1.296 2.82 -2.65 1 98.62 102 TYR B CA 1
ATOM 2478 C C . TYR B 1 102 ? -0.525 4.055 -3.102 1 98.62 102 TYR B C 1
ATOM 2480 O O . TYR B 1 102 ? 0.608 4.281 -2.67 1 98.62 102 TYR B O 1
ATOM 2488 N N . VAL B 1 103 ? -1.13 4.879 -3.975 1 98.12 103 VAL B N 1
ATOM 2489 C CA . VAL B 1 103 ? -0.508 6.137 -4.379 1 98.12 103 VAL B CA 1
ATOM 2490 C C . VAL B 1 103 ? -0.282 7.016 -3.152 1 98.12 103 VAL B C 1
ATOM 2492 O O . VAL B 1 103 ? 0.792 7.602 -2.988 1 98.12 103 VAL B O 1
ATOM 2495 N N . SER B 1 104 ? -1.278 7.066 -2.344 1 98.06 104 SER B N 1
ATOM 2496 C CA . SER B 1 104 ? -1.194 7.887 -1.142 1 98.06 104 SER B CA 1
ATOM 2497 C C . SER B 1 104 ? -0.057 7.43 -0.236 1 98.06 104 SER B C 1
ATOM 2499 O O . SER B 1 104 ? 0.578 8.25 0.435 1 98.06 104 SER B O 1
ATOM 2501 N N . GLU B 1 105 ? 0.15 6.137 -0.15 1 97.56 105 GLU B N 1
ATOM 2502 C CA . GLU B 1 105 ? 1.24 5.602 0.663 1 97.56 105 GLU B CA 1
ATOM 2503 C C . GLU B 1 105 ? 2.596 6.082 0.148 1 97.56 105 GLU B C 1
ATOM 2505 O O . GLU B 1 105 ? 3.463 6.465 0.935 1 97.56 105 GLU B O 1
ATOM 2510 N N . ALA B 1 106 ? 2.791 6.023 -1.136 1 95.88 106 ALA B N 1
ATOM 2511 C CA . ALA B 1 106 ? 4.031 6.492 -1.748 1 95.88 106 ALA B CA 1
ATOM 2512 C C . ALA B 1 106 ? 4.242 7.98 -1.494 1 95.88 106 ALA B C 1
ATOM 2514 O O . ALA B 1 106 ? 5.355 8.414 -1.188 1 95.88 106 ALA B O 1
ATOM 2515 N N . ILE B 1 107 ? 3.217 8.734 -1.619 1 96.81 107 ILE B N 1
ATOM 2516 C CA . ILE B 1 107 ? 3.299 10.18 -1.419 1 96.81 107 ILE B CA 1
ATOM 2517 C C . ILE B 1 107 ? 3.576 10.484 0.052 1 96.81 107 ILE B C 1
ATOM 2519 O O . ILE B 1 107 ? 4.359 11.383 0.371 1 96.81 107 ILE B O 1
ATOM 2523 N N . TYR B 1 108 ? 2.965 9.719 0.905 1 96.81 108 TYR B N 1
ATOM 2524 C CA . TYR B 1 108 ? 3.221 9.867 2.334 1 96.81 108 TYR B CA 1
ATOM 2525 C C . TYR B 1 108 ? 4.699 9.68 2.643 1 96.81 108 TYR B C 1
ATOM 2527 O O . TYR B 1 108 ? 5.293 10.477 3.377 1 96.81 108 TYR B O 1
ATOM 2535 N N . ASP B 1 109 ? 5.301 8.68 2.102 1 94.38 109 ASP B N 1
ATOM 2536 C CA . ASP B 1 109 ? 6.719 8.406 2.314 1 94.38 109 ASP B CA 1
ATOM 2537 C C . ASP B 1 109 ? 7.582 9.562 1.81 1 94.38 109 ASP B C 1
ATOM 2539 O O . ASP B 1 109 ? 8.562 9.938 2.453 1 94.38 109 ASP B O 1
ATOM 2543 N N . THR B 1 110 ? 7.227 10.094 0.669 1 95.12 110 THR B N 1
ATOM 2544 C CA . THR B 1 110 ? 7.938 11.227 0.09 1 95.12 110 THR B CA 1
ATOM 2545 C C . THR B 1 110 ? 7.863 12.445 1.011 1 95.12 110 THR B C 1
ATOM 2547 O O . THR B 1 110 ? 8.875 13.102 1.259 1 95.12 110 THR B O 1
ATOM 2550 N N . VAL B 1 111 ? 6.707 12.688 1.536 1 94.62 111 VAL B N 1
ATOM 2551 C CA . VAL B 1 111 ? 6.484 13.828 2.416 1 94.62 111 VAL B CA 1
ATOM 2552 C C . VAL B 1 111 ? 7.254 13.633 3.721 1 94.62 111 VAL B C 1
ATOM 2554 O O . VAL B 1 111 ? 7.867 14.57 4.234 1 94.62 111 VAL B O 1
ATOM 2557 N N . GLN B 1 112 ? 7.242 12.438 4.234 1 92.56 112 GLN B N 1
ATOM 2558 C CA . GLN B 1 112 ? 7.973 12.141 5.461 1 92.56 112 GLN B CA 1
ATOM 2559 C C . GLN B 1 112 ? 9.469 12.344 5.27 1 92.56 112 GLN B C 1
ATOM 2561 O O . GLN B 1 112 ? 10.164 12.805 6.18 1 92.56 112 GLN B O 1
ATOM 2566 N N . LYS B 1 113 ? 9.945 11.945 4.113 1 90.5 113 LYS B N 1
ATOM 2567 C CA . LYS B 1 113 ? 11.359 12.164 3.809 1 90.5 113 LYS B CA 1
ATOM 2568 C C . LYS B 1 113 ? 11.703 13.648 3.805 1 90.5 113 LYS B C 1
ATOM 2570 O O . LYS B 1 113 ? 12.727 14.055 4.359 1 90.5 113 LYS B O 1
ATOM 2575 N N . TYR B 1 114 ? 10.859 14.414 3.242 1 92.81 114 TYR B N 1
ATOM 2576 C CA . TYR B 1 114 ? 11.055 15.859 3.188 1 92.81 114 TYR B CA 1
ATOM 2577 C C . TYR B 1 114 ? 11 16.469 4.582 1 92.81 114 TYR B C 1
ATOM 2579 O O . TYR B 1 114 ? 11.891 17.234 4.969 1 92.81 114 TYR B O 1
ATOM 2587 N N . LEU B 1 115 ? 10.031 16.078 5.328 1 89.81 115 LEU B N 1
ATOM 2588 C CA . LEU B 1 115 ? 9.797 16.688 6.629 1 89.81 115 LEU B CA 1
ATOM 2589 C C . LEU B 1 115 ? 10.766 16.141 7.672 1 89.81 115 LEU B C 1
ATOM 2591 O O . LEU B 1 115 ? 10.906 16.703 8.758 1 89.81 115 LEU B O 1
ATOM 2595 N N . ASN B 1 116 ? 11.484 15.102 7.309 1 81.44 116 ASN B N 1
ATOM 2596 C CA . ASN B 1 116 ? 12.383 14.484 8.281 1 81.44 116 ASN B CA 1
ATOM 2597 C C . ASN B 1 116 ? 11.672 14.211 9.602 1 81.44 116 ASN B C 1
ATOM 2599 O O . ASN B 1 116 ? 12.188 14.539 10.672 1 81.44 116 ASN B O 1
ATOM 2603 N N . THR B 1 117 ? 10.492 13.891 9.484 1 66.56 117 THR B N 1
ATOM 2604 C CA . THR B 1 117 ? 9.5 13.867 10.555 1 66.56 117 THR B CA 1
ATOM 2605 C C . THR B 1 117 ? 10.039 13.141 11.781 1 66.56 117 THR B C 1
ATOM 2607 O O . THR B 1 117 ? 9.844 13.594 12.914 1 66.56 117 THR B O 1
ATOM 2610 N N . LYS B 1 118 ? 10.68 12.172 11.57 1 60.75 118 LYS B N 1
ATOM 2611 C CA . LYS B 1 118 ? 11.227 11.5 12.742 1 60.75 118 LYS B CA 1
ATOM 2612 C C . LYS B 1 118 ? 12.125 12.438 13.547 1 60.75 118 LYS B C 1
ATOM 2614 O O . LYS B 1 118 ? 12.094 12.43 14.781 1 60.75 118 LYS B O 1
ATOM 2619 N N . LYS B 1 119 ? 12.844 13.148 12.781 1 57.78 119 LYS B N 1
ATOM 2620 C CA . LYS B 1 119 ? 13.75 14.078 13.453 1 57.78 119 LYS B CA 1
ATOM 2621 C C . LYS B 1 119 ? 13 15.305 13.961 1 57.78 119 LYS B C 1
ATOM 2623 O O . LYS B 1 119 ? 13.336 15.844 15.023 1 57.78 119 LYS B O 1
ATOM 2628 N N . VAL B 1 120 ? 12.102 15.617 13.219 1 50.97 120 VAL B N 1
ATOM 2629 C CA . VAL B 1 120 ? 11.375 16.828 13.586 1 50.97 120 VAL B CA 1
ATOM 2630 C C . VAL B 1 120 ? 10.461 16.531 14.773 1 50.97 120 VAL B C 1
ATOM 2632 O O . VAL B 1 120 ? 10.383 17.344 15.711 1 50.97 120 VAL B O 1
ATOM 2635 N N . LEU B 1 121 ? 9.727 15.508 14.562 1 56.66 121 LEU B N 1
ATOM 2636 C CA . LEU B 1 121 ? 8.789 15.219 15.648 1 56.66 121 LEU B CA 1
ATOM 2637 C C . LEU B 1 121 ? 9.531 14.914 16.938 1 56.66 121 LEU B C 1
ATOM 2639 O O . LEU B 1 121 ? 9.039 15.211 18.031 1 56.66 121 LEU B O 1
ATOM 2643 N N . PHE B 1 122 ? 10.711 14.391 16.781 1 54.19 122 PHE B N 1
ATOM 2644 C CA . PHE B 1 122 ? 11.383 13.945 17.984 1 54.19 122 PHE B CA 1
ATOM 2645 C C . PHE B 1 122 ? 12.703 14.68 18.172 1 54.19 122 PHE B C 1
ATOM 2647 O O . PHE B 1 122 ? 13.359 14.531 19.219 1 54.19 122 PHE B O 1
ATOM 2654 N N . GLY B 1 123 ? 13 15.469 17.141 1 57.03 123 GLY B N 1
ATOM 2655 C CA . GLY B 1 123 ? 14.25 16.203 17.266 1 57.03 123 GLY B CA 1
ATOM 2656 C C . GLY B 1 123 ? 14.203 17.578 16.641 1 57.03 123 GLY B C 1
ATOM 2657 O O . GLY B 1 123 ? 13.133 18.172 16.531 1 57.03 123 GLY B O 1
ATOM 2658 N N . GLU B 1 124 ? 15.195 18.312 16.562 1 59.62 124 GLU B N 1
ATOM 2659 C CA . GLU B 1 124 ? 15.398 19.688 16.078 1 59.62 124 GLU B CA 1
ATOM 2660 C C . GLU B 1 124 ? 15.703 19.688 14.578 1 59.62 124 GLU B C 1
ATOM 2662 O O . GLU B 1 124 ? 16.297 20.641 14.07 1 59.62 124 GLU B O 1
ATOM 2667 N N . GLY B 1 125 ? 15.102 18.812 13.883 1 67.69 125 GLY B N 1
ATOM 2668 C CA . GLY B 1 125 ? 15.625 18.812 12.531 1 67.69 125 GLY B CA 1
ATOM 2669 C C . GLY B 1 125 ? 14.828 19.688 11.586 1 67.69 125 GLY B C 1
ATOM 2670 O O . GLY B 1 125 ? 13.758 20.188 11.945 1 67.69 125 GLY B O 1
ATOM 2671 N N . LEU B 1 126 ? 15.523 20.188 10.492 1 79 126 LEU B N 1
ATOM 2672 C CA . LEU B 1 126 ? 14.953 20.969 9.398 1 79 126 LEU B CA 1
ATOM 2673 C C . LEU B 1 126 ? 14.555 20.062 8.242 1 79 126 LEU B C 1
ATOM 2675 O O . LEU B 1 126 ? 15.102 18.969 8.078 1 79 126 LEU B O 1
ATOM 2679 N N . PRO B 1 127 ? 13.484 20.531 7.566 1 83.56 127 PRO B N 1
ATOM 2680 C CA . PRO B 1 127 ? 13.141 19.781 6.355 1 83.56 127 PRO B CA 1
ATOM 2681 C C . PRO B 1 127 ? 14.32 19.609 5.41 1 83.56 127 PRO B C 1
ATOM 2683 O O . PRO B 1 127 ? 15.219 20.453 5.379 1 83.56 127 PRO B O 1
ATOM 2686 N N . LYS B 1 128 ? 14.25 18.516 4.719 1 89 128 LYS B N 1
ATOM 2687 C CA . LYS B 1 128 ? 15.273 18.234 3.717 1 89 128 LYS B CA 1
ATOM 2688 C C . LYS B 1 128 ? 14.883 18.797 2.357 1 89 128 LYS B C 1
ATOM 2690 O O . LYS B 1 128 ? 14.195 18.141 1.575 1 89 128 LYS B O 1
ATOM 2695 N N . VAL B 1 129 ? 15.422 19.875 2.037 1 88.5 129 VAL B N 1
ATOM 2696 C CA . VAL B 1 129 ? 14.992 20.703 0.906 1 88.5 129 VAL B CA 1
ATOM 2697 C C . VAL B 1 129 ? 15.25 19.953 -0.399 1 88.5 129 VAL B C 1
ATOM 2699 O O . VAL B 1 129 ? 14.617 20.219 -1.419 1 88.5 129 VAL B O 1
ATOM 2702 N N . GLU B 1 130 ? 16.156 18.984 -0.334 1 91.75 130 GLU B N 1
ATOM 2703 C CA . GLU B 1 130 ? 16.484 18.219 -1.536 1 91.75 130 GLU B CA 1
ATOM 2704 C C . GLU B 1 130 ? 15.289 17.406 -2.023 1 91.75 130 GLU B C 1
ATOM 2706 O O . GLU B 1 130 ? 15.25 17 -3.184 1 91.75 130 GLU B O 1
ATOM 2711 N N . PHE B 1 131 ? 14.281 17.297 -1.218 1 93.12 131 PHE B N 1
ATOM 2712 C CA . PHE B 1 131 ? 13.117 16.5 -1.587 1 93.12 131 PHE B CA 1
ATOM 2713 C C . PHE B 1 131 ? 11.93 17.391 -1.92 1 93.12 131 PHE B C 1
ATOM 2715 O O . PHE B 1 131 ? 10.836 16.891 -2.221 1 93.12 131 PHE B O 1
ATOM 2722 N N . LYS B 1 132 ? 12.086 18.656 -1.881 1 93.56 132 LYS B N 1
ATOM 2723 C CA . LYS B 1 132 ? 10.984 19.594 -2.082 1 93.56 132 LYS B CA 1
ATOM 2724 C C . LYS B 1 132 ? 10.32 19.375 -3.438 1 93.56 132 LYS B C 1
ATOM 2726 O O . LYS B 1 132 ? 9.094 19.359 -3.535 1 93.56 132 LYS B O 1
ATOM 2731 N N . ASP B 1 133 ? 11.109 19.219 -4.469 1 94.94 133 ASP B N 1
ATOM 2732 C CA . ASP B 1 133 ? 10.57 19.031 -5.812 1 94.94 133 ASP B CA 1
ATOM 2733 C C . ASP B 1 133 ? 9.734 17.75 -5.891 1 94.94 133 ASP B C 1
ATOM 2735 O O . ASP B 1 133 ? 8.719 17.719 -6.586 1 94.94 133 ASP B O 1
ATOM 2739 N N . ASP B 1 134 ? 10.172 16.734 -5.227 1 95.25 134 ASP B N 1
ATOM 2740 C CA . ASP B 1 134 ? 9.422 15.484 -5.191 1 95.25 134 ASP B CA 1
ATOM 2741 C C . ASP B 1 134 ? 8.062 15.68 -4.531 1 95.25 134 ASP B C 1
ATOM 2743 O O . ASP B 1 134 ? 7.066 15.086 -4.965 1 95.25 134 ASP B O 1
ATOM 2747 N N . VAL B 1 135 ? 8.07 16.453 -3.525 1 96 135 VAL B N 1
ATOM 2748 C CA . VAL B 1 135 ? 6.824 16.75 -2.832 1 96 135 VAL B CA 1
ATOM 2749 C C . VAL B 1 135 ? 5.887 17.516 -3.764 1 96 135 VAL B C 1
ATOM 2751 O O . VAL B 1 135 ? 4.703 17.172 -3.869 1 96 135 VAL B O 1
ATOM 2754 N N . ILE B 1 136 ? 6.406 18.453 -4.469 1 96.38 136 ILE B N 1
ATOM 2755 C CA . ILE B 1 136 ? 5.613 19.266 -5.387 1 96.38 136 ILE B CA 1
ATOM 2756 C C . ILE B 1 136 ? 5.023 18.375 -6.48 1 96.38 136 ILE B C 1
ATOM 2758 O O . ILE B 1 136 ? 3.836 18.469 -6.801 1 96.38 136 ILE B O 1
ATOM 2762 N N . LYS B 1 137 ? 5.805 17.484 -7.027 1 95.31 137 LYS B N 1
ATOM 2763 C CA . LYS B 1 137 ? 5.332 16.547 -8.047 1 95.31 137 LYS B CA 1
ATOM 2764 C C . LYS B 1 137 ? 4.215 15.664 -7.5 1 95.31 137 LYS B C 1
ATOM 2766 O O . LYS B 1 137 ? 3.281 15.32 -8.227 1 95.31 137 LYS B O 1
ATOM 2771 N N . SER B 1 138 ? 4.367 15.297 -6.27 1 96.31 138 SER B N 1
ATOM 2772 C CA . SER B 1 138 ? 3.355 14.469 -5.625 1 96.31 138 SER B CA 1
ATOM 2773 C C . SER B 1 138 ? 2.027 15.203 -5.508 1 96.31 138 SER B C 1
ATOM 2775 O O . SER B 1 138 ? 0.968 14.641 -5.781 1 96.31 138 SER B O 1
ATOM 2777 N N . ILE B 1 139 ? 2.084 16.469 -5.086 1 96.81 139 ILE B N 1
ATOM 2778 C CA . ILE B 1 139 ? 0.872 17.266 -4.949 1 96.81 139 ILE B CA 1
ATOM 2779 C C . ILE B 1 139 ? 0.218 17.453 -6.316 1 96.81 139 ILE B C 1
ATOM 2781 O O . ILE B 1 139 ? -1.01 17.469 -6.43 1 96.81 139 ILE B O 1
ATOM 2785 N N . GLN B 1 140 ? 1.008 17.531 -7.32 1 96.31 140 GLN B N 1
ATOM 2786 C CA . GLN B 1 140 ? 0.515 17.703 -8.68 1 96.31 140 GLN B CA 1
ATOM 2787 C C . GLN B 1 140 ? -0.347 16.531 -9.117 1 96.31 140 GLN B C 1
ATOM 2789 O O . GLN B 1 140 ? -1.295 16.688 -9.883 1 96.31 140 GLN B O 1
ATOM 2794 N N . ILE B 1 141 ? -0.051 15.391 -8.656 1 96.25 141 ILE B N 1
ATOM 2795 C CA . ILE B 1 141 ? -0.838 14.211 -8.969 1 96.25 141 ILE B CA 1
ATOM 2796 C C . ILE B 1 141 ? -2.275 14.398 -8.492 1 96.25 141 ILE B C 1
ATOM 2798 O O . ILE B 1 141 ? -3.223 14.211 -9.266 1 96.25 141 ILE B O 1
ATOM 2802 N N . TYR B 1 142 ? -2.439 14.781 -7.254 1 96.75 142 TYR B N 1
ATOM 2803 C CA . TYR B 1 142 ? -3.77 15.023 -6.703 1 96.75 142 TYR B CA 1
ATOM 2804 C C . TYR B 1 142 ? -4.457 16.188 -7.418 1 96.75 142 TYR B C 1
ATOM 2806 O O . TYR B 1 142 ? -5.648 16.109 -7.723 1 96.75 142 TYR B O 1
ATOM 2814 N N . GLU B 1 143 ? -3.658 17.219 -7.656 1 97.31 143 GLU B N 1
ATOM 2815 C CA . GLU B 1 143 ? -4.215 18.391 -8.336 1 97.31 143 GLU B CA 1
ATOM 2816 C C . GLU B 1 143 ? -4.844 18.016 -9.672 1 97.31 143 GLU B C 1
ATOM 2818 O O . GLU B 1 143 ? -5.949 18.453 -9.984 1 97.31 143 GLU B O 1
ATOM 2823 N N . THR B 1 144 ? -4.16 17.203 -10.367 1 95 144 THR B N 1
ATOM 2824 C CA . THR B 1 144 ? -4.629 16.781 -11.68 1 95 144 THR B CA 1
ATOM 2825 C C . THR B 1 144 ? -5.91 15.969 -11.562 1 95 144 THR B C 1
ATOM 2827 O O . THR B 1 144 ? -6.871 16.203 -12.305 1 95 144 THR B O 1
ATOM 2830 N N . LEU B 1 145 ? -5.969 15.055 -10.656 1 95.44 145 LEU B N 1
ATOM 2831 C CA . LEU B 1 145 ? -7.156 14.234 -10.438 1 95.44 145 LEU B CA 1
ATOM 2832 C C . LEU B 1 145 ? -8.352 15.102 -10.062 1 95.44 145 LEU B C 1
ATOM 2834 O O . LEU B 1 145 ? -9.461 14.883 -10.547 1 95.44 145 LEU B O 1
ATOM 2838 N N . LEU B 1 146 ? -8.117 16.062 -9.289 1 97.56 146 LEU B N 1
ATOM 2839 C CA . LEU B 1 146 ? -9.172 16.859 -8.664 1 97.56 146 LEU B CA 1
ATOM 2840 C C . LEU B 1 146 ? -9.68 17.938 -9.609 1 97.56 146 LEU B C 1
ATOM 2842 O O . LEU B 1 146 ? -10.641 18.641 -9.297 1 97.56 146 LEU B O 1
ATOM 2846 N N . THR B 1 147 ? -9.062 18.047 -10.75 1 95.56 147 THR B N 1
ATOM 2847 C CA . THR B 1 147 ? -9.617 18.891 -11.797 1 95.56 147 THR B CA 1
ATOM 2848 C C . THR B 1 147 ? -10.898 18.281 -12.367 1 95.56 147 THR B C 1
ATOM 2850 O O . THR B 1 147 ? -11.766 19 -12.867 1 95.56 147 THR B O 1
ATOM 2853 N N . LYS B 1 148 ? -11.078 16.969 -12.219 1 94.44 148 LYS B N 1
ATOM 2854 C CA . LYS B 1 148 ? -12.133 16.25 -12.938 1 94.44 148 LYS B CA 1
ATOM 2855 C C . LYS B 1 148 ? -13.18 15.695 -11.977 1 94.44 148 LYS B C 1
ATOM 2857 O O . LYS B 1 148 ? -14.227 15.211 -12.406 1 94.44 148 LYS B O 1
ATOM 2862 N N . GLN B 1 149 ? -12.969 15.789 -10.773 1 95.94 149 GLN B N 1
ATOM 2863 C CA . GLN B 1 149 ? -13.828 15.156 -9.781 1 95.94 149 GLN B CA 1
ATOM 2864 C C . GLN B 1 149 ? -13.68 15.828 -8.414 1 95.94 149 GLN B C 1
ATOM 2866 O O . GLN B 1 149 ? -12.68 16.5 -8.156 1 95.94 149 GLN B O 1
ATOM 2871 N N . SER B 1 150 ? -14.664 15.594 -7.543 1 96.38 150 SER B N 1
ATOM 2872 C CA . SER B 1 150 ? -14.742 16.297 -6.262 1 96.38 150 SER B CA 1
ATOM 2873 C C . SER B 1 150 ? -13.828 15.648 -5.227 1 96.38 150 SER B C 1
ATOM 2875 O O . SER B 1 150 ? -13.328 16.328 -4.324 1 96.38 150 SER B O 1
ATOM 2877 N N . TYR B 1 151 ? -13.688 14.375 -5.32 1 97.94 151 TYR B N 1
ATOM 2878 C CA . TYR B 1 151 ? -12.805 13.594 -4.457 1 97.94 151 TYR B CA 1
ATOM 2879 C C . TYR B 1 151 ? -11.867 12.719 -5.277 1 97.94 151 TYR B C 1
ATOM 2881 O O . TYR B 1 151 ? -11.938 12.711 -6.512 1 97.94 151 TYR B O 1
ATOM 2889 N N . LEU B 1 152 ? -10.969 12.047 -4.656 1 97.88 152 LEU B N 1
ATOM 2890 C CA . LEU B 1 152 ? -9.898 11.367 -5.367 1 97.88 152 LEU B CA 1
ATOM 2891 C C . LEU B 1 152 ? -10.445 10.25 -6.246 1 97.88 152 LEU B C 1
ATOM 2893 O O . LEU B 1 152 ? -9.836 9.883 -7.254 1 97.88 152 LEU B O 1
ATOM 2897 N N . CYS B 1 153 ? -11.586 9.656 -5.828 1 96.69 153 CYS B N 1
ATOM 2898 C CA . CYS B 1 153 ? -12.125 8.531 -6.57 1 96.69 153 CYS B CA 1
ATOM 2899 C C . CYS B 1 153 ? -13.539 8.828 -7.066 1 96.69 153 CYS B C 1
ATOM 2901 O O . CYS B 1 153 ? -14.359 7.922 -7.207 1 96.69 153 CYS B O 1
ATOM 2903 N N . GLY B 1 154 ? -13.844 10.078 -7.266 1 94.88 154 GLY B N 1
ATOM 2904 C CA . GLY B 1 154 ? -15.164 10.453 -7.766 1 94.88 154 GLY B CA 1
ATOM 2905 C C . GLY B 1 154 ? -15.805 11.57 -6.969 1 94.88 154 GLY B C 1
ATOM 2906 O O . GLY B 1 154 ? -15.133 12.516 -6.551 1 94.88 154 GLY B O 1
ATOM 2907 N N . ASP B 1 155 ? -17.078 11.406 -6.781 1 94.12 155 ASP B N 1
ATOM 2908 C CA . ASP B 1 155 ? -17.828 12.539 -6.23 1 94.12 155 ASP B CA 1
ATOM 2909 C C . ASP B 1 155 ? -18.125 12.328 -4.746 1 94.12 155 ASP B C 1
ATOM 2911 O O . ASP B 1 155 ? -18.672 13.211 -4.086 1 94.12 155 ASP B O 1
ATOM 2915 N N . ASN B 1 156 ? -17.781 11.234 -4.277 1 93.81 156 ASN B N 1
ATOM 2916 C CA . ASN B 1 156 ? -18 10.938 -2.865 1 93.81 156 ASN B CA 1
ATOM 2917 C C . ASN B 1 156 ? -16.672 10.688 -2.135 1 93.81 156 ASN B C 1
ATOM 2919 O O . ASN B 1 156 ? -15.719 10.203 -2.732 1 93.81 156 ASN B O 1
ATOM 2923 N N . VAL B 1 157 ? -16.703 11.016 -0.825 1 96.25 157 VAL B N 1
ATOM 2924 C CA . VAL B 1 157 ? -15.523 10.773 0.007 1 96.25 157 VAL B CA 1
ATOM 2925 C C . VAL B 1 157 ? -15.312 9.266 0.169 1 96.25 157 VAL B C 1
ATOM 2927 O O . VAL B 1 157 ? -16.281 8.508 0.283 1 96.25 157 VAL B O 1
ATOM 2930 N N . THR B 1 158 ? -14.102 8.828 0.074 1 97.06 158 THR B N 1
ATOM 2931 C CA . THR B 1 158 ? -13.727 7.449 0.355 1 97.06 158 THR B CA 1
ATOM 2932 C C . THR B 1 158 ? -12.555 7.395 1.33 1 97.06 158 THR B C 1
ATOM 2934 O O . THR B 1 158 ? -12 8.43 1.706 1 97.06 158 THR B O 1
ATOM 2937 N N . ILE B 1 159 ? -12.133 6.203 1.74 1 98 159 ILE B N 1
ATOM 2938 C CA . ILE B 1 159 ? -10.992 6.047 2.643 1 98 159 ILE B CA 1
ATOM 2939 C C . ILE B 1 159 ? -9.719 6.508 1.945 1 98 159 ILE B C 1
ATOM 2941 O O . ILE B 1 159 ? -8.734 6.848 2.604 1 98 159 ILE B O 1
ATOM 2945 N N . ALA B 1 160 ? -9.703 6.527 0.623 1 98.5 160 ALA B N 1
ATOM 2946 C CA . ALA B 1 160 ? -8.547 7.078 -0.086 1 98.5 160 ALA B CA 1
ATOM 2947 C C . ALA B 1 160 ? -8.367 8.555 0.236 1 98.5 160 ALA B C 1
ATOM 2949 O O . ALA B 1 160 ? -7.234 9.031 0.394 1 98.5 160 ALA B O 1
ATOM 2950 N N . ASP B 1 161 ? -9.445 9.266 0.32 1 98.62 161 ASP B N 1
ATOM 2951 C CA . ASP B 1 161 ? -9.375 10.688 0.647 1 98.62 161 ASP B CA 1
ATOM 2952 C C . ASP B 1 161 ? -8.844 10.898 2.062 1 98.62 161 ASP B C 1
ATOM 2954 O O . ASP B 1 161 ? -8.016 11.781 2.295 1 98.62 161 ASP B O 1
ATOM 2958 N N . VAL B 1 162 ? -9.305 10.102 2.936 1 98.44 162 VAL B N 1
ATOM 2959 C CA . VAL B 1 162 ? -8.922 10.195 4.34 1 98.44 162 VAL B CA 1
ATOM 2960 C C . VAL B 1 162 ? -7.414 9.992 4.48 1 98.44 162 VAL B C 1
ATOM 2962 O O . VAL B 1 162 ? -6.73 10.789 5.125 1 98.44 162 VAL B O 1
ATOM 2965 N N . HIS B 1 163 ? -6.875 9.016 3.863 1 98.75 163 HIS B N 1
ATOM 2966 C CA . HIS B 1 163 ? -5.465 8.672 4.004 1 98.75 163 HIS B CA 1
ATOM 2967 C C . HIS B 1 163 ? -4.586 9.617 3.191 1 98.75 163 HIS B C 1
ATOM 2969 O O . HIS B 1 163 ? -3.527 10.047 3.662 1 98.75 163 HIS B O 1
ATOM 2975 N N . ALA B 1 164 ? -5.012 9.977 2.025 1 98.62 164 ALA B N 1
ATOM 2976 C CA . ALA B 1 164 ? -4.219 10.836 1.149 1 98.62 164 ALA B CA 1
ATOM 2977 C C . ALA B 1 164 ? -4.07 12.234 1.738 1 98.62 164 ALA B C 1
ATOM 2979 O O . ALA B 1 164 ? -3.002 12.844 1.642 1 98.62 164 ALA B O 1
ATOM 2980 N N . SER B 1 165 ? -5.074 12.734 2.363 1 98.06 165 SER B N 1
ATOM 2981 C CA . SER B 1 165 ? -5.074 14.109 2.848 1 98.06 165 SER B CA 1
ATOM 2982 C C . SER B 1 165 ? -4.125 14.281 4.031 1 98.06 165 SER B C 1
ATOM 2984 O O . SER B 1 165 ? -3.643 15.383 4.297 1 98.06 165 SER B O 1
ATOM 2986 N N . SER B 1 166 ? -3.844 13.227 4.746 1 97 166 SER B N 1
ATOM 2987 C CA . SER B 1 166 ? -3.07 13.305 5.98 1 97 166 SER B CA 1
ATOM 2988 C C . SER B 1 166 ? -1.67 13.852 5.723 1 97 166 SER B C 1
ATOM 2990 O O . SER B 1 166 ? -1.153 14.648 6.512 1 97 166 SER B O 1
ATOM 2992 N N . SER B 1 167 ? -1.032 13.438 4.621 1 95.25 167 SER B N 1
ATOM 2993 C CA . SER B 1 167 ? 0.314 13.898 4.301 1 95.25 167 SER B CA 1
ATOM 2994 C C . SER B 1 167 ? 0.318 15.383 3.941 1 95.25 167 SER B C 1
ATOM 2996 O O . SER B 1 167 ? 1.26 16.094 4.273 1 95.25 167 SER B O 1
ATOM 2998 N N . LEU B 1 168 ? -0.684 15.812 3.305 1 95.69 168 LEU B N 1
ATOM 2999 C CA . LEU B 1 168 ? -0.763 17.219 2.9 1 95.69 168 LEU B CA 1
ATOM 3000 C C . LEU B 1 168 ? -1.055 18.109 4.098 1 95.69 168 LEU B C 1
ATOM 3002 O O . LEU B 1 168 ? -0.554 19.234 4.176 1 95.69 168 LEU B O 1
ATOM 3006 N N . PHE B 1 169 ? -1.842 17.625 4.988 1 94.44 169 PHE B N 1
ATOM 3007 C CA . PHE B 1 169 ? -2.055 18.359 6.223 1 94.44 169 PHE B CA 1
ATOM 3008 C C . PHE B 1 169 ? -0.75 18.516 6.996 1 94.44 169 PHE B C 1
ATOM 3010 O O . PHE B 1 169 ? -0.496 19.562 7.598 1 94.44 169 PHE B O 1
ATOM 3017 N N . MET B 1 170 ? 0.083 17.5 6.988 1 92.5 170 MET B N 1
ATOM 3018 C CA . MET B 1 170 ? 1.387 17.594 7.637 1 92.5 170 MET B CA 1
ATOM 3019 C C . MET B 1 170 ? 2.248 18.656 6.984 1 92.5 170 MET B C 1
ATOM 3021 O O . MET B 1 170 ? 2.98 19.375 7.668 1 92.5 170 MET B O 1
ATOM 3025 N N . LEU B 1 171 ? 2.18 18.719 5.699 1 92.19 171 LEU B N 1
ATOM 3026 C CA . LEU B 1 171 ? 2.91 19.766 4.98 1 92.19 171 LEU B CA 1
ATOM 3027 C C . LEU B 1 171 ? 2.43 21.141 5.398 1 92.19 171 LEU B C 1
ATOM 3029 O O . LEU B 1 171 ? 3.24 22.062 5.59 1 92.19 171 LEU B O 1
ATOM 3033 N N . GLN B 1 172 ? 1.16 21.25 5.516 1 90.31 172 GLN B N 1
ATOM 3034 C CA . GLN B 1 172 ? 0.601 22.531 5.949 1 90.31 172 GLN B CA 1
ATOM 3035 C C . GLN B 1 172 ? 1.089 22.891 7.348 1 90.31 172 GLN B C 1
ATOM 3037 O O . GLN B 1 172 ? 1.454 24.047 7.602 1 90.31 172 GLN B O 1
ATOM 3042 N N . LEU B 1 173 ? 1.063 21.984 8.211 1 87.06 173 LEU B N 1
ATOM 3043 C CA . LEU B 1 173 ? 1.531 22.203 9.57 1 87.06 173 LEU B CA 1
ATOM 3044 C C . LEU B 1 173 ? 2.998 22.625 9.578 1 87.06 173 LEU B C 1
ATOM 3046 O O . LEU B 1 173 ? 3.424 23.391 10.453 1 87.06 173 LEU B O 1
ATOM 3050 N N . ALA B 1 174 ? 3.713 22.172 8.578 1 86.31 174 ALA B N 1
ATOM 3051 C CA . ALA B 1 174 ? 5.137 22.484 8.469 1 86.31 174 ALA B CA 1
ATOM 3052 C C . ALA B 1 174 ? 5.359 23.766 7.672 1 86.31 174 ALA B C 1
ATOM 3054 O O . ALA B 1 174 ? 6.488 24.078 7.281 1 86.31 174 ALA B O 1
ATOM 3055 N N . ASN B 1 175 ? 4.289 24.438 7.277 1 84.38 175 ASN B N 1
ATOM 3056 C CA . ASN B 1 175 ? 4.305 25.719 6.555 1 84.38 175 ASN B CA 1
ATOM 3057 C C . ASN B 1 175 ? 4.914 25.547 5.164 1 84.38 175 ASN B C 1
ATOM 3059 O O . ASN B 1 175 ? 5.719 26.391 4.738 1 84.38 175 ASN B O 1
ATOM 3063 N N . PHE B 1 176 ? 4.637 24.438 4.668 1 82.75 176 PHE B N 1
ATOM 3064 C CA . PHE B 1 176 ? 5.02 24.234 3.277 1 82.75 176 PHE B CA 1
ATOM 3065 C C . PHE B 1 176 ? 4.305 25.234 2.371 1 82.75 176 PHE B C 1
ATOM 3067 O O . PHE B 1 176 ? 3.074 25.25 2.299 1 82.75 176 PHE B O 1
ATOM 3074 N N . ASP B 1 177 ? 4.852 26.172 1.839 1 76.5 177 ASP B N 1
ATOM 3075 C CA . ASP B 1 177 ? 4.379 27.438 1.275 1 76.5 177 ASP B CA 1
ATOM 3076 C C . ASP B 1 177 ? 3.916 27.25 -0.169 1 76.5 177 ASP B C 1
ATOM 3078 O O . ASP B 1 177 ? 3.746 28.234 -0.9 1 76.5 177 ASP B O 1
ATOM 3082 N N . VAL B 1 178 ? 3.516 26.094 -0.555 1 80.06 178 VAL B N 1
ATOM 3083 C CA . VAL B 1 178 ? 3.238 26.062 -1.987 1 80.06 178 VAL B CA 1
ATOM 3084 C C . VAL B 1 178 ? 1.8 25.609 -2.225 1 80.06 178 VAL B C 1
ATOM 3086 O O . VAL B 1 178 ? 1.368 25.469 -3.371 1 80.06 178 VAL B O 1
ATOM 3089 N N . MET B 1 179 ? 0.944 25.516 -1.273 1 84.25 179 MET B N 1
ATOM 3090 C CA . MET B 1 179 ? -0.41 25 -1.441 1 84.25 179 MET B CA 1
ATOM 3091 C C . MET B 1 179 ? -1.268 25.969 -2.246 1 84.25 179 MET B C 1
ATOM 3093 O O . MET B 1 179 ? -2.236 25.562 -2.889 1 84.25 179 MET B O 1
ATOM 3097 N N . GLY B 1 180 ? -0.887 27.203 -2.223 1 86.88 180 GLY B N 1
ATOM 3098 C CA . GLY B 1 180 ? -1.582 28.219 -2.998 1 86.88 180 GLY B CA 1
ATOM 3099 C C . GLY B 1 180 ? -1.517 27.969 -4.496 1 86.88 180 GLY B C 1
ATOM 3100 O O . GLY B 1 180 ? -2.385 28.422 -5.242 1 86.88 180 GLY B O 1
ATOM 3101 N N . GLU B 1 181 ? -0.537 27.25 -4.945 1 93.69 181 GLU B N 1
ATOM 3102 C CA . GLU B 1 181 ? -0.348 26.938 -6.355 1 93.69 181 GLU B CA 1
ATOM 3103 C C . GLU B 1 181 ? -1.221 25.75 -6.781 1 93.69 181 GLU B C 1
ATOM 3105 O O . GLU B 1 181 ? -1.302 25.438 -7.969 1 93.69 181 GLU B O 1
ATOM 3110 N N . PHE B 1 182 ? -1.921 25.188 -5.879 1 96.62 182 PHE B N 1
ATOM 3111 C CA . PHE B 1 182 ? -2.748 24.016 -6.121 1 96.62 182 PHE B CA 1
ATOM 3112 C C . PHE B 1 182 ? -4.168 24.234 -5.613 1 96.62 182 PHE B C 1
ATOM 3114 O O . PHE B 1 182 ? -4.578 23.625 -4.621 1 96.62 182 PHE B O 1
ATOM 3121 N N . PRO B 1 183 ? -4.957 24.984 -6.355 1 96.94 183 PRO B N 1
ATOM 3122 C CA . PRO B 1 183 ? -6.27 25.406 -5.855 1 96.94 183 PRO B CA 1
ATOM 3123 C C . PRO B 1 183 ? -7.242 24.234 -5.703 1 96.94 183 PRO B C 1
ATOM 3125 O O . PRO B 1 183 ? -8.07 24.234 -4.785 1 96.94 183 PRO B O 1
ATOM 3128 N N . ASN B 1 184 ? -7.234 23.281 -6.637 1 97.81 184 ASN B N 1
ATOM 3129 C CA . ASN B 1 184 ? -8.133 22.141 -6.516 1 97.81 184 ASN B CA 1
ATOM 3130 C C . ASN B 1 184 ? -7.805 21.281 -5.293 1 97.81 184 ASN B C 1
ATOM 3132 O O . ASN B 1 184 ? -8.703 20.828 -4.586 1 97.81 184 ASN B O 1
ATOM 3136 N N . THR B 1 185 ? -6.52 21.109 -5.094 1 97.69 185 THR B N 1
ATOM 3137 C CA . THR B 1 185 ? -6.074 20.375 -3.92 1 97.69 185 THR B CA 1
ATOM 3138 C C . THR B 1 185 ? -6.457 21.109 -2.637 1 97.69 185 THR B C 1
ATOM 3140 O O . THR B 1 185 ? -6.906 20.484 -1.672 1 97.69 185 THR B O 1
ATOM 3143 N N . SER B 1 186 ? -6.27 22.406 -2.633 1 96.44 186 SER B N 1
ATOM 3144 C CA . SER B 1 186 ? -6.641 23.219 -1.471 1 96.44 186 SER B CA 1
ATOM 3145 C C . SER B 1 186 ? -8.133 23.094 -1.172 1 96.44 186 SER B C 1
ATOM 3147 O O . SER B 1 186 ? -8.531 22.938 -0.015 1 96.44 186 SER B O 1
ATOM 3149 N N . SER B 1 187 ? -8.898 23.188 -2.186 1 97.19 187 SER B N 1
ATOM 3150 C CA . SER B 1 187 ? -10.344 23.047 -2.031 1 97.19 187 SER B CA 1
ATOM 3151 C C . SER B 1 187 ? -10.711 21.672 -1.5 1 97.19 187 SER B C 1
ATOM 3153 O O . SER B 1 187 ? -11.594 21.547 -0.647 1 97.19 187 SER B O 1
ATOM 3155 N N . TRP B 1 188 ? -10.094 20.656 -2.018 1 98.06 188 TRP B N 1
ATOM 3156 C CA . TRP B 1 188 ? -10.305 19.281 -1.586 1 98.06 188 TRP B CA 1
ATOM 3157 C C . TRP B 1 188 ? -9.953 19.109 -0.111 1 98.06 188 TRP B C 1
ATOM 3159 O O . TRP B 1 188 ? -10.703 18.484 0.645 1 98.06 188 TRP B O 1
ATOM 3169 N N . LEU B 1 189 ? -8.859 19.688 0.337 1 97.56 189 LEU B N 1
ATOM 3170 C CA . LEU B 1 189 ? -8.453 19.594 1.735 1 97.56 189 LEU B CA 1
ATOM 3171 C C . LEU B 1 189 ? -9.484 20.25 2.643 1 97.56 189 LEU B C 1
ATOM 3173 O O . LEU B 1 189 ? -9.758 19.766 3.74 1 97.56 189 LEU B O 1
ATOM 3177 N N . LYS B 1 190 ? -10.062 21.328 2.18 1 97.31 190 LYS B N 1
ATOM 3178 C CA . LYS B 1 190 ? -11.109 21.984 2.951 1 97.31 190 LYS B CA 1
ATOM 3179 C C . LYS B 1 190 ? -12.328 21.078 3.115 1 97.31 190 LYS B C 1
ATOM 3181 O O . LYS B 1 190 ? -12.977 21.094 4.164 1 97.31 190 LYS B O 1
ATOM 3186 N N . LYS B 1 191 ? -12.672 20.359 2.092 1 98.06 191 LYS B N 1
ATOM 3187 C CA . LYS B 1 191 ? -13.773 19.406 2.178 1 98.06 191 LYS B CA 1
ATOM 3188 C C . LYS B 1 191 ? -13.484 18.328 3.213 1 98.06 191 LYS B C 1
ATOM 3190 O O . LYS B 1 191 ? -14.383 17.891 3.943 1 98.06 191 LYS B O 1
ATOM 3195 N N . ILE B 1 192 ? -12.242 17.875 3.25 1 98.25 192 ILE B N 1
ATOM 3196 C CA . ILE B 1 192 ? -11.875 16.828 4.211 1 98.25 192 ILE B CA 1
ATOM 3197 C C . ILE B 1 192 ? -11.938 17.406 5.625 1 98.25 192 ILE B C 1
ATOM 3199 O O . ILE B 1 192 ? -12.445 16.75 6.539 1 98.25 192 ILE B O 1
ATOM 3203 N N . GLU B 1 193 ? -11.461 18.578 5.801 1 97.44 193 GLU B N 1
ATOM 3204 C CA . GLU B 1 193 ? -11.477 19.25 7.102 1 97.44 193 GLU B CA 1
ATOM 3205 C C . GLU B 1 193 ? -12.906 19.438 7.605 1 97.44 193 GLU B C 1
ATOM 3207 O O . GLU B 1 193 ? -13.141 19.5 8.812 1 97.44 193 GLU B O 1
ATOM 3212 N N . ALA B 1 194 ? -13.805 19.5 6.719 1 97.81 194 ALA B N 1
ATOM 3213 C CA . ALA B 1 194 ? -15.195 19.797 7.059 1 97.81 194 ALA B CA 1
ATOM 3214 C C . ALA B 1 194 ? -15.945 18.516 7.434 1 97.81 194 ALA B C 1
ATOM 3216 O O . ALA B 1 194 ? -17.109 18.578 7.863 1 97.81 194 ALA B O 1
ATOM 3217 N N . LEU B 1 195 ? -15.359 17.375 7.27 1 97.56 195 LEU B N 1
ATOM 3218 C CA . LEU B 1 195 ? -16.016 16.141 7.691 1 97.56 195 LEU B CA 1
ATOM 3219 C C . LEU B 1 195 ? -16.359 16.188 9.18 1 97.56 195 LEU B C 1
ATOM 3221 O O . LEU B 1 195 ? -15.57 16.703 9.977 1 97.56 195 LEU B O 1
ATOM 3225 N N . PRO B 1 196 ? -17.469 15.602 9.523 1 96.75 196 PRO B N 1
ATOM 3226 C CA . PRO B 1 196 ? -17.969 15.789 10.883 1 96.75 196 PRO B CA 1
ATOM 3227 C C . PRO B 1 196 ? -17.031 15.203 11.938 1 96.75 196 PRO B C 1
ATOM 3229 O O . PRO B 1 196 ? -17.031 15.656 13.086 1 96.75 196 PRO B O 1
ATOM 3232 N N . TYR B 1 197 ? -16.25 14.305 11.594 1 96.94 197 TYR B N 1
ATOM 3233 C CA . TYR B 1 197 ? -15.406 13.625 12.562 1 96.94 197 TYR B CA 1
ATOM 3234 C C . TYR B 1 197 ? -13.961 14.094 12.453 1 96.94 197 TYR B C 1
ATOM 3236 O O . TYR B 1 197 ? -13.094 13.641 13.203 1 96.94 197 TYR B O 1
ATOM 3244 N N . TYR B 1 198 ? -13.602 15.023 11.609 1 98.25 198 TYR B N 1
ATOM 3245 C CA . TYR B 1 198 ? -12.234 15.469 11.383 1 98.25 198 TYR B CA 1
ATOM 3246 C C . TYR B 1 198 ? -11.641 16.094 12.641 1 98.25 198 TYR B C 1
ATOM 3248 O O . TYR B 1 198 ? -10.578 15.672 13.109 1 98.25 198 TYR B O 1
ATOM 3256 N N . LYS B 1 199 ? -12.32 17 13.211 1 97.94 199 LYS B N 1
ATOM 3257 C CA . LYS B 1 199 ? -11.82 17.734 14.375 1 97.94 199 LYS B CA 1
ATOM 3258 C C . LYS B 1 199 ? -11.594 16.781 15.547 1 97.94 199 LYS B C 1
ATOM 3260 O O . LYS B 1 199 ? -10.539 16.812 16.188 1 97.94 199 LYS B O 1
ATOM 3265 N N . LYS B 1 200 ? -12.586 15.969 15.797 1 97.62 200 LYS B N 1
ATOM 3266 C CA . LYS B 1 200 ? -12.508 15.016 16.906 1 97.62 200 LYS B CA 1
ATOM 3267 C C . LYS B 1 200 ? -11.25 14.148 16.797 1 97.62 200 LYS B C 1
ATOM 3269 O O . LYS B 1 200 ? -10.594 13.883 17.797 1 97.62 200 LYS B O 1
ATOM 3274 N N . CYS B 1 201 ? -10.867 13.773 15.57 1 98.25 201 CYS B N 1
ATOM 3275 C CA . CYS B 1 201 ? -9.812 12.789 15.367 1 98.25 201 CYS B CA 1
ATOM 3276 C C . CYS B 1 201 ? -8.453 13.461 15.242 1 98.25 201 CYS B C 1
ATOM 3278 O O . CYS B 1 201 ? -7.418 12.82 15.43 1 98.25 201 CYS B O 1
ATOM 3280 N N . ASN B 1 202 ? -8.414 14.773 14.922 1 97.62 202 ASN B N 1
ATOM 3281 C CA . ASN B 1 202 ? -7.137 15.359 14.531 1 97.62 202 ASN B CA 1
ATOM 3282 C C . ASN B 1 202 ? -6.715 16.469 15.492 1 97.62 202 ASN B C 1
ATOM 3284 O O . ASN B 1 202 ? -5.531 16.797 15.578 1 97.62 202 ASN B O 1
ATOM 3288 N N . GLU B 1 203 ? -7.645 17.078 16.203 1 96.25 203 GLU B N 1
ATOM 3289 C CA . GLU B 1 203 ? -7.391 18.312 16.938 1 96.25 203 GLU B CA 1
ATOM 3290 C C . GLU B 1 203 ? -6.297 18.109 17.984 1 96.25 203 GLU B C 1
ATOM 3292 O O . GLU B 1 203 ? -5.395 18.938 18.125 1 96.25 203 GLU B O 1
ATOM 3297 N N . LYS B 1 204 ? -6.359 17.062 18.766 1 95 204 LYS B N 1
ATOM 3298 C CA . LYS B 1 204 ? -5.387 16.828 19.828 1 95 204 LYS B CA 1
ATOM 3299 C C . LYS B 1 204 ? -3.99 16.594 19.25 1 95 204 LYS B C 1
ATOM 3301 O O . LYS B 1 204 ? -3.01 17.156 19.734 1 95 204 LYS B O 1
ATOM 3306 N N . GLY B 1 205 ? -3.885 15.766 18.25 1 93.25 205 GLY B N 1
ATOM 3307 C CA . GLY B 1 205 ? -2.602 15.516 17.609 1 93.25 205 GLY B CA 1
ATOM 3308 C C . GLY B 1 205 ? -1.985 16.766 17 1 93.25 205 GLY B C 1
ATOM 3309 O O . GLY B 1 205 ? -0.79 17.016 17.172 1 93.25 205 GLY B O 1
ATOM 3310 N N . ILE B 1 206 ? -2.789 17.562 16.375 1 91.94 206 ILE B N 1
ATOM 3311 C CA . ILE B 1 206 ? -2.336 18.812 15.75 1 91.94 206 ILE B CA 1
ATOM 3312 C C . ILE B 1 206 ? -1.842 19.781 16.812 1 91.94 206 ILE B C 1
ATOM 3314 O O . ILE B 1 206 ? -0.823 20.453 16.641 1 91.94 206 ILE B O 1
ATOM 3318 N N . ALA B 1 207 ? -2.566 19.812 17.922 1 91.81 207 ALA B N 1
ATOM 3319 C CA . ALA B 1 207 ? -2.18 20.688 19.016 1 91.81 207 ALA B CA 1
ATOM 3320 C C . ALA B 1 207 ? -0.803 20.312 19.562 1 91.81 207 ALA B C 1
ATOM 3322 O O . ALA B 1 207 ? -0.008 21.203 19.906 1 91.81 207 ALA B O 1
ATOM 3323 N N . ILE B 1 208 ? -0.472 19.078 19.594 1 88.12 208 ILE B N 1
ATOM 3324 C CA . ILE B 1 208 ? 0.812 18.625 20.109 1 88.12 208 ILE B CA 1
ATOM 3325 C C . ILE B 1 208 ? 1.919 18.953 19.109 1 88.12 208 ILE B C 1
ATOM 3327 O O . ILE B 1 208 ? 3.018 19.359 19.5 1 88.12 208 ILE B O 1
ATOM 3331 N N . LEU B 1 209 ? 1.575 18.859 17.828 1 85.88 209 LEU B N 1
ATOM 3332 C CA . LEU B 1 209 ? 2.572 19.047 16.781 1 85.88 209 LEU B CA 1
ATOM 3333 C C . LEU B 1 209 ? 2.891 20.516 16.578 1 85.88 209 LEU B C 1
ATOM 3335 O O . LEU B 1 209 ? 3.93 20.859 16.016 1 85.88 209 LEU B O 1
ATOM 3339 N N . THR B 1 210 ? 1.992 21.297 16.984 1 82.56 210 THR B N 1
ATOM 3340 C CA . THR B 1 210 ? 2.176 22.719 16.719 1 82.56 210 THR B CA 1
ATOM 3341 C C . THR B 1 210 ? 2.633 23.453 17.969 1 82.56 210 THR B C 1
ATOM 3343 O O . THR B 1 210 ? 2.764 24.688 17.969 1 82.56 210 THR B O 1
ATOM 3346 N N . LYS B 1 211 ? 3.078 22.844 19.062 1 75.06 211 LYS B N 1
ATOM 3347 C CA . LYS B 1 211 ? 3.668 23.453 20.25 1 75.06 211 LYS B CA 1
ATOM 3348 C C . LYS B 1 211 ? 5.184 23.562 20.125 1 75.06 211 LYS B C 1
ATOM 3350 O O . LYS B 1 211 ? 5.82 22.703 19.5 1 75.06 211 LYS B O 1
#

InterPro domains:
  IPR004045 Glutathione S-transferase, N-terminal [PF02798] (3-74)
  IPR004045 Glutathione S-transferase, N-terminal [PS50404] (1-82)
  IPR004046 Glutathione S-transferase, C-terminal [PF00043] (135-196)
  IPR010987 Glutathione S-transferase, C-terminal-like [PS50405] (90-211)
  IPR036249 Thioredoxin-like superfamily [SSF52833] (3-82)
  IPR036282 Glutathione S-transferase, C-terminal domain superfamily [SSF47616] (73-205)
  IPR040079 Glutathione transferase family [SFLDS00019] (3-194)

pLDDT: mean 92.23, std 10.79, range [42.47, 98.88]